Protein AF-A0A2G2FTY5-F1 (afdb_monomer)

Sequence (404 aa):
MHTLVYIRRNKVFDKVVLDYAQKNLPTTKLSTISEYFNGDHRIDMNLSKWDYCSETQAFVDENLDLSKIIFRDRVLRNMPFKNCRVLIRRAAGNLLEIFDKNSFDTLVTYPVDNYIMDIMIQLAKKKDIPCYGICSFFMPGYKRLTVYGEHSPHRIPEKSEVDHVLDKLRNNFRSHMAPSRSKALKAAIIRYIRYKARYPIFYLFIAKILGRKEYDFLATPYNTTVRKFMNFFVERYFTPMSKVDFTKKSILIPLHYFPEATIEYWSGCSGQIEFEDMLRCKIDELSARYDQIILKDHPATVFDNSSSFYKELKKNKKVILIDPFVATTTLLEHIDVVGCWTGTVGIEALVNGKSAELFTEEQYYRQAMKLHPEIIQQDGPLISISDPYVFIEEILKGSIKFEG

Nearest PDB structures (foldseek):
  7vz6-assembly1_G  TM=3.005E-01  e=1.563E-05  Streptomyces kasugaensis
  7vza-assembly1_A  TM=2.945E-01  e=2.892E-05  Streptomyces kasugaensis
  3dzc-assembly1_B  TM=3.052E-01  e=7.913E-05  Vibrio cholerae
  7vza-assembly1_D-3  TM=3.106E-01  e=8.369E-05  Streptomyces kasugaensis
  7vza-assembly1_F-4  TM=3.139E-01  e=1.831E-04  Streptomyces kasugaensis

Structure (mmCIF, N/CA/C/O backbone):
data_AF-A0A2G2FTY5-F1
#
_entry.id   AF-A0A2G2FTY5-F1
#
loop_
_atom_site.group_PDB
_atom_site.id
_atom_site.type_symbol
_atom_site.label_atom_id
_atom_site.label_alt_id
_atom_site.label_comp_id
_atom_site.label_asym_id
_atom_site.label_entity_id
_atom_site.label_seq_id
_atom_site.pdbx_PDB_ins_code
_atom_site.Cartn_x
_atom_site.Cartn_y
_atom_site.Cartn_z
_atom_site.occupancy
_atom_site.B_iso_or_equiv
_atom_site.auth_seq_id
_atom_site.auth_comp_id
_atom_site.auth_asym_id
_atom_site.auth_atom_id
_atom_site.pdbx_PDB_model_num
ATOM 1 N N . MET A 1 1 ? 23.558 -17.595 -8.823 1.00 94.88 1 MET A N 1
ATOM 2 C CA . MET A 1 1 ? 22.247 -17.002 -9.130 1.00 94.88 1 MET A CA 1
ATOM 3 C C . MET A 1 1 ? 22.434 -15.563 -9.603 1.00 94.88 1 MET A C 1
ATOM 5 O O . MET A 1 1 ? 23.077 -14.779 -8.903 1.00 94.88 1 MET A O 1
ATOM 9 N N . HIS A 1 2 ? 21.944 -15.225 -10.794 1.00 98.12 2 HIS A N 1
ATOM 10 C CA . HIS A 1 2 ? 21.880 -13.866 -11.325 1.00 98.12 2 HIS A CA 1
ATOM 11 C C . HIS A 1 2 ? 20.567 -13.208 -10.887 1.00 98.12 2 HIS A C 1
ATOM 13 O O . HIS A 1 2 ? 19.493 -13.541 -11.382 1.00 98.12 2 HIS A O 1
ATOM 19 N N . THR A 1 3 ? 20.667 -12.271 -9.948 1.00 98.62 3 THR A N 1
ATOM 20 C CA . THR A 1 3 ? 19.531 -11.561 -9.349 1.00 98.62 3 THR A CA 1
ATOM 21 C C . THR A 1 3 ? 19.346 -10.200 -9.999 1.00 98.62 3 THR A C 1
ATOM 23 O O . THR A 1 3 ? 20.277 -9.388 -10.020 1.00 98.62 3 THR A O 1
ATOM 26 N N . LEU A 1 4 ? 18.136 -9.933 -10.488 1.00 98.75 4 LEU A N 1
ATOM 27 C CA . LEU A 1 4 ? 17.713 -8.612 -10.941 1.00 98.75 4 LEU A CA 1
ATOM 28 C C . LEU A 1 4 ? 17.035 -7.861 -9.791 1.00 98.75 4 LEU A C 1
ATOM 30 O O . LEU A 1 4 ? 16.118 -8.387 -9.167 1.00 98.75 4 LEU A O 1
ATOM 34 N N . VAL A 1 5 ? 17.451 -6.624 -9.517 1.00 98.44 5 VAL A N 1
ATOM 35 C CA . VAL A 1 5 ? 16.883 -5.790 -8.447 1.00 98.44 5 VAL A CA 1
ATOM 36 C C . VAL A 1 5 ? 16.278 -4.515 -9.022 1.00 98.44 5 VAL A C 1
ATOM 38 O O . VAL A 1 5 ? 16.974 -3.720 -9.656 1.00 98.44 5 VAL A O 1
ATOM 41 N N . TYR A 1 6 ? 14.990 -4.282 -8.777 1.00 98.06 6 TYR A N 1
ATOM 42 C CA . TYR A 1 6 ? 14.335 -3.031 -9.156 1.00 98.06 6 TYR A CA 1
ATOM 43 C C . TYR A 1 6 ? 14.659 -1.913 -8.165 1.00 98.06 6 TYR A C 1
ATOM 45 O O . TYR A 1 6 ? 14.368 -2.028 -6.975 1.00 98.06 6 TYR A O 1
ATOM 53 N N . ILE A 1 7 ? 15.218 -0.811 -8.666 1.00 96.81 7 ILE A N 1
ATOM 54 C CA . ILE A 1 7 ? 15.620 0.352 -7.864 1.00 96.81 7 ILE A CA 1
ATOM 55 C C . ILE A 1 7 ? 14.947 1.637 -8.359 1.00 96.81 7 ILE A C 1
ATOM 57 O O . ILE A 1 7 ? 14.638 1.806 -9.542 1.00 96.81 7 ILE A O 1
ATOM 61 N N . ARG A 1 8 ? 14.724 2.579 -7.442 1.00 92.44 8 ARG A N 1
ATOM 62 C CA . ARG A 1 8 ? 14.123 3.898 -7.697 1.00 92.44 8 ARG A CA 1
ATOM 63 C C . ARG A 1 8 ? 15.196 4.983 -7.581 1.00 92.44 8 ARG A C 1
ATOM 65 O O . ARG A 1 8 ? 16.385 4.712 -7.611 1.00 92.44 8 ARG A O 1
ATOM 72 N N . ARG A 1 9 ? 14.799 6.254 -7.450 1.00 89.56 9 ARG A N 1
ATOM 73 C CA . ARG A 1 9 ? 15.727 7.385 -7.219 1.00 89.56 9 ARG A CA 1
ATOM 74 C C . ARG A 1 9 ? 16.085 7.599 -5.746 1.00 89.56 9 ARG A C 1
ATOM 76 O O . ARG A 1 9 ? 16.636 8.647 -5.401 1.00 89.56 9 ARG A O 1
ATOM 83 N N . ASN A 1 10 ? 15.694 6.689 -4.858 1.00 89.94 10 ASN A N 1
ATOM 84 C CA . ASN A 1 10 ? 15.788 6.895 -3.420 1.00 89.94 10 ASN A CA 1
ATOM 85 C C . ASN A 1 10 ? 16.666 5.824 -2.785 1.00 89.94 10 ASN A C 1
ATOM 87 O O . ASN A 1 10 ? 16.181 4.762 -2.405 1.00 89.94 10 ASN A O 1
ATOM 91 N N . LYS A 1 11 ? 17.927 6.195 -2.549 1.00 90.50 11 LYS A N 1
ATOM 92 C CA . LYS A 1 11 ? 18.959 5.323 -1.979 1.00 90.50 11 LYS A CA 1
ATOM 93 C C . LYS A 1 11 ? 18.538 4.611 -0.691 1.00 90.50 11 LYS A C 1
ATOM 95 O O . LYS A 1 11 ? 18.976 3.493 -0.455 1.00 90.50 11 LYS A O 1
ATOM 100 N N . VAL A 1 12 ? 17.705 5.239 0.145 1.00 88.38 12 VAL A N 1
ATOM 101 C CA . VAL A 1 12 ? 17.235 4.626 1.399 1.00 88.38 12 VAL A CA 1
ATOM 102 C C . VAL A 1 12 ? 16.291 3.463 1.109 1.00 88.38 12 VAL A C 1
ATOM 104 O O . VAL A 1 12 ? 16.412 2.411 1.727 1.00 88.38 12 VAL A O 1
ATOM 107 N N . PHE A 1 13 ? 15.374 3.631 0.154 1.00 87.12 13 PHE A N 1
ATOM 108 C CA . PHE A 1 13 ? 14.508 2.538 -0.280 1.00 87.12 13 PHE A CA 1
ATOM 109 C C . PHE A 1 13 ? 15.286 1.503 -1.093 1.00 87.12 13 PHE A C 1
ATOM 111 O O . PHE A 1 13 ? 15.039 0.311 -0.933 1.00 87.12 13 PHE A O 1
ATOM 118 N N . ASP A 1 14 ? 16.221 1.925 -1.945 1.00 94.31 14 ASP A N 1
ATOM 119 C CA . ASP A 1 14 ? 17.022 1.019 -2.782 1.00 94.31 14 ASP A CA 1
ATOM 120 C C . ASP A 1 14 ? 17.871 0.084 -1.914 1.00 94.31 14 ASP A C 1
ATOM 122 O O . ASP A 1 14 ? 17.948 -1.112 -2.180 1.00 94.31 14 ASP A O 1
ATOM 126 N N . LYS A 1 15 ? 18.425 0.597 -0.805 1.00 93.69 15 LYS A N 1
ATOM 127 C CA . LYS A 1 15 ? 19.187 -0.209 0.154 1.00 93.69 15 LYS A CA 1
ATOM 128 C C . LYS A 1 15 ? 18.393 -1.411 0.671 1.00 93.69 15 LYS A C 1
ATOM 130 O O . LYS A 1 15 ? 18.965 -2.476 0.828 1.00 93.69 15 LYS A O 1
ATOM 135 N N . VAL A 1 16 ? 17.086 -1.278 0.906 1.00 93.06 16 VAL A N 1
ATOM 136 C CA . VAL A 1 16 ? 16.268 -2.377 1.452 1.00 93.06 16 VAL A CA 1
ATOM 137 C C . VAL A 1 16 ? 16.215 -3.572 0.497 1.00 93.06 16 VAL A C 1
ATOM 139 O O . VAL A 1 16 ? 16.403 -4.708 0.927 1.00 93.06 16 VAL A O 1
ATOM 142 N N . VAL A 1 17 ? 15.972 -3.323 -0.791 1.00 95.88 17 VAL A N 1
ATOM 143 C CA . VAL A 1 17 ? 15.871 -4.384 -1.806 1.00 95.88 17 VAL A CA 1
ATOM 144 C C . VAL A 1 17 ? 17.245 -4.939 -2.187 1.00 95.88 17 VAL A C 1
ATOM 146 O O . VAL A 1 17 ? 17.384 -6.143 -2.386 1.00 95.88 17 VAL A O 1
ATOM 149 N N . LEU A 1 18 ? 18.277 -4.089 -2.211 1.00 96.69 18 LEU A N 1
ATOM 150 C CA . LEU A 1 18 ? 19.660 -4.502 -2.463 1.00 96.69 18 LEU A CA 1
ATOM 151 C C . LEU A 1 18 ? 20.211 -5.372 -1.326 1.00 96.69 18 LEU A C 1
ATOM 153 O O . LEU A 1 18 ? 20.744 -6.447 -1.592 1.00 96.69 18 LEU A O 1
ATOM 157 N N . ASP A 1 19 ? 20.036 -4.953 -0.068 1.00 94.81 19 ASP A N 1
ATOM 158 C CA . ASP A 1 19 ? 20.474 -5.720 1.101 1.00 94.81 19 ASP A CA 1
ATOM 159 C C . ASP A 1 19 ? 19.771 -7.080 1.151 1.00 94.81 19 ASP A C 1
ATOM 161 O O . ASP A 1 19 ? 20.418 -8.088 1.426 1.00 94.81 19 ASP A O 1
ATOM 165 N N . TYR A 1 20 ? 18.467 -7.131 0.846 1.00 95.06 20 TYR A N 1
ATOM 166 C CA . TYR A 1 20 ? 17.738 -8.397 0.763 1.00 95.06 20 TYR A CA 1
ATOM 167 C C . TYR A 1 20 ? 18.334 -9.320 -0.305 1.00 95.06 20 TYR A C 1
ATOM 169 O O . TYR A 1 20 ? 18.644 -10.475 -0.016 1.00 95.06 20 TYR A O 1
ATOM 177 N N . ALA A 1 21 ? 18.545 -8.806 -1.521 1.00 96.94 21 ALA A N 1
ATOM 178 C CA . ALA A 1 21 ? 19.110 -9.582 -2.619 1.00 96.94 21 ALA A CA 1
ATOM 179 C C . ALA A 1 21 ? 20.498 -10.152 -2.284 1.00 96.94 21 ALA A C 1
ATOM 181 O O . ALA A 1 21 ? 20.811 -11.273 -2.675 1.00 96.94 21 ALA A O 1
ATOM 182 N N . GLN A 1 22 ? 21.328 -9.394 -1.564 1.00 95.69 22 GLN A N 1
ATOM 183 C CA . GLN A 1 22 ? 22.693 -9.798 -1.221 1.00 95.69 22 GLN A CA 1
ATOM 184 C C . GLN A 1 22 ? 22.769 -10.742 -0.019 1.00 95.69 22 GLN A C 1
ATOM 186 O O . GLN A 1 22 ? 23.597 -11.648 -0.017 1.00 95.69 22 GLN A O 1
ATOM 191 N N . LYS A 1 23 ? 21.952 -10.515 1.016 1.00 94.06 23 LYS A N 1
ATOM 192 C CA . LYS A 1 23 ? 22.066 -11.225 2.300 1.00 94.06 23 LYS A CA 1
ATOM 193 C C . LYS A 1 23 ? 21.163 -12.452 2.392 1.00 94.06 23 LYS A C 1
ATOM 195 O O . LYS A 1 23 ? 21.510 -13.397 3.090 1.00 94.06 23 LYS A O 1
ATOM 200 N N . ASN A 1 24 ? 20.020 -12.437 1.703 1.00 94.00 24 ASN A N 1
ATOM 201 C CA . ASN A 1 24 ? 18.962 -13.432 1.905 1.00 94.00 24 ASN A CA 1
ATOM 202 C C . ASN A 1 24 ? 18.759 -14.366 0.710 1.00 94.00 24 ASN A C 1
ATOM 204 O O . ASN A 1 24 ? 17.956 -15.292 0.799 1.00 94.00 24 ASN A O 1
ATOM 208 N N . LEU A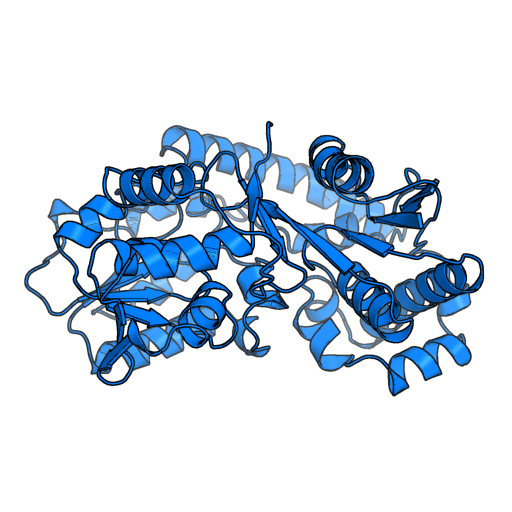 1 25 ? 19.469 -14.142 -0.396 1.00 95.12 25 LEU A N 1
ATOM 209 C CA . LEU A 1 25 ? 19.425 -14.993 -1.579 1.00 95.12 25 LEU A CA 1
ATOM 210 C C . LEU A 1 25 ? 20.853 -15.424 -1.967 1.00 95.12 25 LEU A C 1
ATOM 212 O O . LEU A 1 25 ? 21.791 -14.662 -1.724 1.00 95.12 25 LEU A O 1
ATOM 216 N N . PRO A 1 26 ? 21.054 -16.593 -2.611 1.00 96.00 26 PRO A N 1
ATOM 217 C CA . PRO A 1 26 ? 22.367 -17.078 -3.064 1.00 96.00 26 PRO A CA 1
ATOM 218 C C . PRO A 1 26 ? 22.867 -16.334 -4.323 1.00 96.00 26 PRO A C 1
ATOM 220 O O . PRO A 1 26 ? 23.251 -16.928 -5.338 1.00 96.00 26 PRO A O 1
ATOM 223 N N . THR A 1 27 ? 22.814 -15.004 -4.279 1.00 97.12 27 THR A N 1
ATOM 224 C CA . THR A 1 27 ? 23.159 -14.098 -5.373 1.00 97.12 27 THR A CA 1
ATOM 225 C C . THR A 1 27 ? 24.662 -14.134 -5.636 1.00 97.12 27 THR A C 1
ATOM 227 O O . THR A 1 27 ? 25.461 -13.747 -4.790 1.00 97.12 27 THR A O 1
ATOM 230 N N . THR A 1 28 ? 25.052 -14.555 -6.840 1.00 97.12 28 THR A N 1
ATOM 231 C CA . THR A 1 28 ? 26.453 -14.540 -7.308 1.00 97.12 28 THR A CA 1
ATOM 232 C C . THR A 1 28 ? 26.719 -13.422 -8.309 1.00 97.12 28 THR A C 1
ATOM 234 O O . THR A 1 28 ? 27.856 -12.990 -8.470 1.00 97.12 28 THR A O 1
ATOM 237 N N . LYS A 1 29 ? 25.671 -12.945 -8.987 1.00 97.94 29 LYS A N 1
ATOM 238 C CA . LYS A 1 29 ? 25.706 -11.789 -9.881 1.00 97.94 29 LYS A CA 1
ATOM 239 C C . LYS A 1 29 ? 24.480 -10.937 -9.598 1.00 97.94 29 LYS A C 1
ATOM 241 O O . LYS A 1 29 ? 23.367 -11.452 -9.600 1.00 97.94 29 LYS A O 1
ATOM 246 N N . LEU A 1 30 ? 24.683 -9.648 -9.362 1.00 98.19 30 LEU A N 1
ATOM 247 C CA . LEU A 1 30 ? 23.608 -8.699 -9.102 1.00 98.19 30 LEU A CA 1
ATOM 248 C C . LEU A 1 30 ? 23.553 -7.687 -10.244 1.00 98.19 30 LEU A C 1
ATOM 250 O O . LEU A 1 30 ? 24.578 -7.116 -10.609 1.00 98.19 30 LEU A O 1
ATOM 254 N N . SER A 1 31 ? 22.364 -7.488 -10.801 1.00 98.44 31 SER A N 1
ATOM 255 C CA . SER A 1 31 ? 22.080 -6.421 -11.759 1.00 98.44 31 SER A CA 1
ATOM 256 C C . SER A 1 31 ? 20.882 -5.621 -11.285 1.00 98.44 31 SER A C 1
ATOM 258 O O . SER A 1 31 ? 19.996 -6.134 -10.605 1.00 98.44 31 SER A O 1
ATOM 260 N N . THR A 1 32 ? 20.847 -4.353 -11.649 1.00 98.50 32 THR A N 1
ATOM 261 C CA . THR A 1 32 ? 19.811 -3.411 -11.249 1.00 98.50 32 THR A CA 1
ATOM 262 C C . THR A 1 32 ? 19.006 -2.945 -12.452 1.00 98.50 32 THR A C 1
ATOM 264 O O . THR A 1 32 ? 19.530 -2.807 -13.556 1.00 98.50 32 THR A O 1
ATOM 267 N N . ILE A 1 33 ? 17.717 -2.696 -12.247 1.00 98.31 33 ILE A N 1
ATOM 268 C CA . ILE A 1 33 ? 16.814 -2.159 -13.265 1.00 98.31 33 ILE A CA 1
ATOM 269 C C . ILE A 1 33 ? 16.059 -0.952 -12.718 1.00 98.31 33 ILE A C 1
ATOM 271 O O . ILE A 1 33 ? 15.609 -0.952 -11.572 1.00 98.31 33 ILE A O 1
ATOM 275 N N . SER A 1 34 ? 15.925 0.094 -13.534 1.00 97.00 34 SER A N 1
ATOM 276 C CA . SER A 1 34 ? 15.189 1.303 -13.164 1.00 97.00 34 SER A CA 1
ATOM 277 C C . SER A 1 34 ? 14.567 1.998 -14.372 1.00 97.00 34 SER A C 1
ATOM 279 O O . SER A 1 34 ? 15.046 1.873 -15.494 1.00 97.00 34 SER A O 1
ATOM 281 N N . GLU A 1 35 ? 13.537 2.812 -14.150 1.00 94.81 35 GLU A N 1
ATOM 282 C CA . GLU A 1 35 ? 13.076 3.800 -15.140 1.00 94.81 35 GLU A CA 1
ATOM 283 C C . GLU A 1 35 ? 14.088 4.949 -15.338 1.00 94.81 35 GLU A C 1
ATOM 285 O O . GLU A 1 35 ? 14.027 5.711 -16.309 1.00 94.81 35 GLU A O 1
ATOM 290 N N . TYR A 1 36 ? 15.033 5.095 -14.406 1.00 92.56 36 TYR A N 1
ATOM 291 C CA . TYR A 1 36 ? 16.004 6.183 -14.368 1.00 92.56 36 TYR A CA 1
ATOM 292 C C . TYR A 1 36 ? 17.419 5.709 -14.724 1.00 92.56 36 TYR A C 1
ATOM 294 O O . TYR A 1 36 ? 17.706 4.524 -14.842 1.00 92.56 36 TYR A O 1
ATOM 302 N N . PHE A 1 37 ? 18.335 6.664 -14.889 1.00 91.94 37 PHE A N 1
ATOM 303 C CA . PHE A 1 37 ? 19.728 6.430 -15.300 1.00 91.94 37 PHE A CA 1
ATOM 304 C C . PHE A 1 37 ? 20.638 5.876 -14.187 1.00 91.94 37 PHE A C 1
ATOM 306 O O . PHE A 1 37 ? 21.842 6.105 -14.211 1.00 91.94 37 PHE A O 1
ATOM 313 N N . ASN A 1 38 ? 20.079 5.224 -13.170 1.00 94.31 38 ASN A N 1
ATOM 314 C CA . ASN A 1 38 ? 20.830 4.741 -12.011 1.00 94.31 38 ASN A CA 1
ATOM 315 C C . ASN A 1 38 ? 20.882 3.214 -11.887 1.00 94.31 38 ASN A C 1
ATOM 317 O O . ASN A 1 38 ? 21.437 2.746 -10.899 1.00 94.31 38 ASN A O 1
ATOM 321 N N . GLY A 1 39 ? 20.305 2.472 -12.837 1.00 94.69 39 GLY A N 1
ATOM 322 C CA . GLY A 1 39 ? 20.405 1.013 -12.908 1.00 94.69 39 GLY A CA 1
ATOM 323 C C . GLY A 1 39 ? 21.260 0.535 -14.082 1.00 94.69 39 GLY A C 1
ATOM 324 O O . GLY A 1 39 ? 21.464 1.276 -15.043 1.00 94.69 39 GLY A O 1
ATOM 325 N N . ASP A 1 40 ? 21.715 -0.716 -14.010 1.00 97.75 40 ASP A N 1
ATOM 326 C CA . ASP A 1 40 ? 22.449 -1.401 -15.088 1.00 97.75 40 ASP A CA 1
ATOM 327 C C . ASP A 1 40 ? 21.577 -1.572 -16.341 1.00 97.75 40 ASP A C 1
ATOM 329 O O . ASP A 1 40 ? 22.050 -1.483 -17.475 1.00 97.75 40 ASP A O 1
ATOM 333 N N . HIS A 1 41 ? 20.277 -1.776 -16.127 1.00 98.12 41 HIS A N 1
ATOM 334 C CA . HIS A 1 41 ? 19.249 -1.820 -17.155 1.00 98.12 41 HIS A CA 1
ATOM 335 C C . HIS A 1 41 ? 18.262 -0.664 -16.976 1.00 98.12 41 HIS A C 1
ATOM 337 O O . HIS A 1 41 ? 17.882 -0.308 -15.856 1.00 98.12 41 HIS A O 1
ATOM 343 N N . ARG A 1 42 ? 17.802 -0.096 -18.095 1.00 97.06 42 ARG A N 1
ATOM 344 C CA . ARG A 1 42 ? 16.884 1.046 -18.095 1.00 97.06 42 ARG A CA 1
ATOM 345 C C . ARG A 1 42 ? 15.573 0.719 -18.797 1.00 97.06 42 ARG A C 1
ATOM 347 O O . ARG A 1 42 ? 15.576 0.316 -19.954 1.00 97.06 42 ARG A O 1
ATOM 354 N N . ILE A 1 43 ? 14.461 0.983 -18.117 1.00 97.56 43 ILE A N 1
ATOM 355 C CA . ILE A 1 43 ? 13.114 0.985 -18.693 1.00 97.56 43 ILE A CA 1
ATOM 356 C C . ILE A 1 43 ? 12.877 2.381 -19.281 1.00 97.56 43 ILE A C 1
ATOM 358 O O . ILE A 1 43 ? 12.425 3.294 -18.588 1.00 97.56 43 ILE A O 1
ATOM 362 N N . ASP A 1 44 ? 13.246 2.596 -20.547 1.00 96.88 44 ASP A N 1
ATOM 363 C CA . ASP A 1 44 ? 13.121 3.921 -21.159 1.00 96.88 44 ASP A CA 1
ATOM 364 C C . ASP A 1 44 ? 11.690 4.192 -21.640 1.00 96.88 44 ASP A C 1
ATOM 366 O O . ASP A 1 44 ? 11.288 3.837 -22.753 1.00 96.88 44 ASP A O 1
ATOM 370 N N . MET A 1 45 ? 10.930 4.892 -20.799 1.00 96.50 45 MET A N 1
ATOM 371 C CA . MET A 1 45 ? 9.549 5.294 -21.075 1.00 96.50 45 MET A CA 1
ATOM 372 C C . MET A 1 45 ? 9.406 6.335 -22.198 1.00 96.50 45 MET A C 1
ATOM 374 O O . MET A 1 45 ? 8.286 6.636 -22.623 1.00 96.50 45 MET A O 1
ATOM 378 N N . ASN A 1 46 ? 10.508 6.898 -22.702 1.00 95.38 46 ASN A N 1
ATOM 379 C CA . ASN A 1 46 ? 10.504 7.857 -23.808 1.00 95.38 46 ASN A CA 1
ATOM 380 C C . ASN A 1 46 ? 10.849 7.212 -25.158 1.00 95.38 46 ASN A C 1
ATOM 382 O O . ASN A 1 46 ? 10.692 7.860 -26.192 1.00 95.38 46 ASN A O 1
ATOM 386 N N . LEU A 1 47 ? 11.270 5.943 -25.165 1.00 94.94 47 LEU A N 1
ATOM 387 C CA . LEU A 1 47 ? 11.664 5.235 -26.375 1.00 94.94 47 LEU A CA 1
ATOM 388 C C . LEU A 1 47 ? 10.436 4.850 -27.214 1.00 94.94 47 LEU A C 1
ATOM 390 O O . LEU A 1 47 ? 9.658 3.974 -26.842 1.00 94.94 47 LEU A O 1
ATOM 394 N N . SER A 1 48 ? 10.272 5.500 -28.368 1.00 95.38 48 SER A N 1
ATOM 395 C CA . SER A 1 48 ? 9.092 5.355 -29.234 1.00 95.38 48 SER A CA 1
ATOM 396 C C . SER A 1 48 ? 9.096 4.105 -30.114 1.00 95.38 48 SER A C 1
ATOM 398 O O . SER A 1 48 ? 8.079 3.812 -30.739 1.00 95.38 48 SER A O 1
ATOM 400 N N . LYS A 1 49 ? 10.194 3.334 -30.157 1.00 96.69 49 LYS A N 1
ATOM 401 C CA . LYS A 1 49 ? 10.284 2.117 -30.990 1.00 96.69 49 LYS A CA 1
ATOM 402 C C . LYS A 1 49 ? 9.192 1.086 -30.658 1.00 96.69 49 LYS A C 1
ATOM 404 O O . LYS A 1 49 ? 8.807 0.295 -31.508 1.00 96.69 49 LYS A O 1
ATOM 409 N N . TRP A 1 50 ? 8.655 1.138 -29.439 1.00 96.62 50 TRP A N 1
ATOM 410 C CA . TRP A 1 50 ? 7.597 0.254 -28.952 1.00 96.62 50 TRP A CA 1
ATOM 411 C C . TRP A 1 50 ? 6.174 0.752 -29.250 1.00 96.62 50 TRP A C 1
ATOM 413 O O . TRP A 1 50 ? 5.212 0.011 -29.059 1.00 96.62 50 TRP A O 1
ATOM 423 N N . ASP A 1 51 ? 6.011 1.988 -29.736 1.00 95.31 51 ASP A N 1
ATOM 424 C CA . ASP A 1 51 ? 4.697 2.627 -29.907 1.00 95.31 51 ASP A CA 1
ATOM 425 C C . ASP A 1 51 ? 3.828 1.948 -30.968 1.00 95.31 51 ASP A C 1
ATOM 427 O O . ASP A 1 51 ? 2.611 2.126 -30.958 1.00 95.31 51 ASP A O 1
ATOM 431 N N . TYR A 1 52 ? 4.432 1.188 -31.881 1.00 93.62 52 TYR A N 1
ATOM 432 C CA . TYR A 1 52 ? 3.748 0.470 -32.960 1.00 93.62 52 TYR A CA 1
ATOM 433 C C . TYR A 1 52 ? 4.378 -0.906 -33.238 1.00 93.62 52 TYR A C 1
ATOM 435 O O . TYR A 1 52 ? 4.171 -1.468 -34.306 1.00 93.62 52 TYR A O 1
ATOM 443 N N . CYS A 1 53 ? 5.145 -1.450 -32.287 1.00 95.81 53 CYS A N 1
ATOM 444 C CA . CYS A 1 53 ? 5.758 -2.775 -32.408 1.00 95.81 53 CYS A CA 1
ATOM 445 C C . CYS A 1 53 ? 4.681 -3.866 -32.298 1.00 95.81 53 CYS A C 1
ATOM 447 O O . CYS A 1 53 ? 4.003 -3.966 -31.270 1.00 95.81 53 CYS A O 1
ATOM 449 N N . SER A 1 54 ? 4.523 -4.661 -33.360 1.00 95.06 54 SER A N 1
ATOM 450 C CA . SER A 1 54 ? 3.549 -5.754 -33.466 1.00 95.06 54 SER A CA 1
ATOM 451 C C . SER A 1 54 ? 3.774 -6.824 -32.410 1.00 95.06 54 SER A C 1
ATOM 453 O O . SER A 1 54 ? 2.821 -7.270 -31.782 1.00 95.06 54 SER A O 1
ATOM 455 N N . GLU A 1 55 ? 5.030 -7.179 -32.159 1.00 95.12 55 GLU A N 1
ATOM 456 C CA . GLU A 1 55 ? 5.420 -8.243 -31.232 1.00 95.12 55 GLU A CA 1
ATOM 457 C C . GLU A 1 55 ? 5.089 -7.838 -29.794 1.00 95.12 55 GLU A C 1
ATOM 459 O O . GLU A 1 55 ? 4.495 -8.600 -29.034 1.00 95.12 55 GLU A O 1
ATOM 464 N N . THR A 1 56 ? 5.397 -6.588 -29.434 1.00 96.06 56 THR A N 1
ATOM 465 C CA . THR A 1 56 ? 5.043 -6.040 -28.119 1.00 96.06 56 THR A CA 1
ATOM 466 C C . THR A 1 56 ? 3.528 -5.920 -27.966 1.00 96.06 56 THR A C 1
ATOM 468 O O . THR A 1 56 ? 2.999 -6.185 -26.890 1.00 96.06 56 THR A O 1
ATOM 471 N N . GLN A 1 57 ? 2.811 -5.516 -29.021 1.00 95.81 57 GLN A N 1
ATOM 472 C CA . GLN A 1 57 ? 1.351 -5.429 -28.992 1.00 95.81 57 GLN A CA 1
ATOM 473 C C . GLN A 1 57 ? 0.712 -6.809 -28.798 1.00 95.81 57 GLN A C 1
ATOM 475 O O . GLN A 1 57 ? -0.144 -6.937 -27.928 1.00 95.81 57 GLN A O 1
ATOM 480 N N . ALA A 1 58 ? 1.162 -7.822 -29.544 1.00 95.94 58 ALA A N 1
ATOM 481 C CA . ALA A 1 58 ? 0.703 -9.200 -29.405 1.00 95.94 58 ALA A CA 1
ATOM 482 C C . ALA A 1 58 ? 0.955 -9.718 -27.986 1.00 95.94 58 ALA A C 1
ATOM 484 O O . ALA A 1 58 ? 0.032 -10.205 -27.340 1.00 95.94 58 ALA A O 1
ATOM 485 N N . PHE A 1 59 ? 2.160 -9.488 -27.445 1.00 95.12 59 PHE A N 1
ATOM 486 C CA . PHE A 1 59 ? 2.446 -9.834 -26.057 1.00 95.12 59 PHE A CA 1
ATOM 487 C C . PHE A 1 59 ? 1.447 -9.172 -25.104 1.00 95.12 59 PHE A C 1
ATOM 489 O O . PHE A 1 59 ? 0.833 -9.857 -24.295 1.00 95.12 59 PHE A O 1
ATOM 496 N N . VAL A 1 60 ? 1.256 -7.856 -25.202 1.00 95.88 60 VAL A N 1
ATOM 497 C CA . VAL A 1 60 ? 0.340 -7.119 -24.323 1.00 95.88 60 VAL A CA 1
ATOM 498 C C . VAL A 1 60 ? -1.086 -7.677 -24.394 1.00 95.88 60 VAL A C 1
ATOM 500 O O . VAL A 1 60 ? -1.688 -7.878 -23.344 1.00 95.88 60 VAL A O 1
ATOM 503 N N . ASP A 1 61 ? -1.608 -7.948 -25.590 1.00 94.81 61 ASP A N 1
ATOM 504 C CA . ASP A 1 61 ? -2.991 -8.405 -25.776 1.00 94.81 61 ASP A CA 1
ATOM 505 C C . ASP A 1 61 ? -3.207 -9.854 -25.312 1.00 94.81 61 ASP A C 1
ATOM 507 O O . ASP A 1 61 ? -4.248 -10.173 -24.744 1.00 94.81 61 ASP A O 1
ATOM 511 N N . GLU A 1 62 ? -2.222 -10.729 -25.518 1.00 94.94 62 GLU A N 1
ATOM 512 C CA . GLU A 1 62 ? -2.306 -12.146 -25.145 1.00 94.94 62 GLU A CA 1
ATOM 513 C C . GLU A 1 62 ? -1.990 -12.395 -23.664 1.00 94.94 62 GLU A C 1
ATOM 515 O O . GLU A 1 62 ? -2.451 -13.374 -23.074 1.00 94.94 62 GLU A O 1
ATOM 520 N N . ASN A 1 63 ? -1.149 -11.551 -23.058 1.00 93.38 63 ASN A N 1
ATOM 521 C CA . ASN A 1 63 ? -0.485 -11.878 -21.797 1.00 93.38 63 ASN A CA 1
ATOM 522 C C . ASN A 1 63 ? -0.877 -10.973 -20.629 1.00 93.38 63 ASN A C 1
ATOM 524 O O . ASN A 1 63 ? -0.637 -11.375 -19.489 1.00 93.38 63 ASN A O 1
ATOM 528 N N . LEU A 1 64 ? -1.440 -9.786 -20.879 1.00 93.94 64 LEU A N 1
ATOM 529 C CA . LEU A 1 64 ? -1.738 -8.801 -19.840 1.00 93.94 64 LEU A CA 1
ATOM 530 C C . LEU A 1 64 ? -3.232 -8.471 -19.783 1.00 93.94 64 LEU A C 1
ATOM 532 O O . LEU A 1 64 ? -3.873 -8.194 -20.793 1.00 93.94 64 LEU A O 1
ATOM 536 N N . ASP A 1 65 ? -3.776 -8.381 -18.570 1.00 91.94 65 ASP A N 1
ATOM 537 C CA . ASP A 1 65 ? -5.111 -7.819 -18.350 1.00 91.94 65 ASP A CA 1
ATOM 538 C C . ASP A 1 65 ? -5.025 -6.285 -18.339 1.00 91.94 65 ASP A C 1
ATOM 540 O O . ASP A 1 65 ? -4.820 -5.645 -17.301 1.00 91.94 65 ASP A O 1
ATOM 544 N N . LEU A 1 66 ? -5.146 -5.691 -19.530 1.00 92.06 66 LEU A N 1
ATOM 545 C CA . LEU A 1 66 ? -5.069 -4.242 -19.729 1.00 92.06 66 LEU A CA 1
ATOM 546 C C . LEU A 1 66 ? -6.058 -3.473 -18.859 1.00 92.06 66 LEU A C 1
ATOM 548 O O . LEU A 1 66 ? -5.697 -2.441 -18.293 1.00 92.06 66 LEU A O 1
ATOM 552 N N . SER A 1 67 ? -7.293 -3.961 -18.750 1.00 90.88 67 SER A N 1
ATOM 553 C CA . SER A 1 67 ? -8.329 -3.311 -17.953 1.00 90.88 67 SER A CA 1
ATOM 554 C C . SER A 1 67 ? -7.883 -3.237 -16.499 1.00 90.88 67 SER A C 1
ATOM 556 O O . SER A 1 67 ? -7.842 -2.156 -15.915 1.00 90.88 67 SER A O 1
ATOM 558 N N . LYS A 1 68 ? -7.456 -4.366 -15.931 1.00 90.50 68 LYS A N 1
ATOM 559 C CA . LYS A 1 68 ? -6.993 -4.442 -14.545 1.00 90.50 68 LYS A CA 1
ATOM 560 C C . LYS A 1 68 ? -5.767 -3.568 -14.289 1.00 90.50 68 LYS A C 1
ATOM 562 O O . LYS A 1 68 ? -5.757 -2.844 -13.296 1.00 90.50 68 LYS A O 1
ATOM 567 N N . ILE A 1 69 ? -4.778 -3.579 -15.183 1.00 93.19 69 ILE A N 1
ATOM 568 C CA . ILE A 1 69 ? -3.578 -2.734 -15.066 1.00 93.19 69 ILE A CA 1
ATOM 569 C C . ILE A 1 69 ? -3.956 -1.248 -15.084 1.00 93.19 69 ILE A C 1
ATOM 571 O O . ILE A 1 69 ? -3.525 -0.484 -14.219 1.00 93.19 69 ILE A O 1
ATOM 575 N N . ILE A 1 70 ? -4.783 -0.833 -16.051 1.00 94.00 70 ILE A N 1
ATOM 576 C CA . ILE A 1 70 ? -5.182 0.570 -16.210 1.00 94.00 70 ILE A CA 1
ATOM 577 C C . ILE A 1 70 ? -5.978 1.045 -15.004 1.00 94.00 70 ILE A C 1
ATOM 579 O O . ILE A 1 70 ? -5.696 2.124 -14.494 1.00 94.00 70 ILE A O 1
ATOM 583 N N . PHE A 1 71 ? -6.949 0.255 -14.542 1.00 90.44 71 PHE A N 1
ATOM 584 C CA . PHE A 1 71 ? -7.781 0.633 -13.406 1.00 90.44 71 PHE A CA 1
ATOM 585 C C . PHE A 1 71 ? -6.937 0.790 -12.133 1.00 90.44 71 PHE A C 1
ATOM 587 O O . PHE A 1 71 ? -7.053 1.803 -11.442 1.00 90.44 71 PHE A O 1
ATOM 594 N N . ARG A 1 72 ? -6.054 -0.167 -11.824 1.00 90.75 72 ARG A N 1
ATOM 595 C CA . ARG A 1 72 ? -5.269 -0.160 -10.575 1.00 90.75 72 ARG A CA 1
ATOM 596 C C . ARG A 1 72 ? -4.262 0.977 -10.502 1.00 90.75 72 ARG A C 1
ATOM 598 O O . ARG A 1 72 ? -4.046 1.543 -9.431 1.00 90.75 72 ARG A O 1
ATOM 605 N N . ASP A 1 73 ? -3.675 1.353 -11.630 1.00 93.56 73 ASP A N 1
ATOM 606 C CA . ASP A 1 73 ? -2.637 2.369 -11.656 1.00 93.56 73 ASP A CA 1
ATOM 607 C C . ASP A 1 73 ? -3.189 3.802 -11.670 1.00 93.56 73 ASP A C 1
ATOM 609 O O . ASP A 1 73 ? -4.004 4.189 -12.507 1.00 93.56 73 ASP A O 1
ATOM 613 N N . ARG A 1 74 ? -2.693 4.635 -10.750 1.00 91.31 74 ARG A N 1
ATOM 614 C CA . ARG A 1 74 ? -3.161 6.020 -10.579 1.00 91.31 74 ARG A CA 1
ATOM 615 C C . ARG A 1 74 ? -2.841 6.941 -11.746 1.00 91.31 74 ARG A C 1
ATOM 617 O O . ARG A 1 74 ? -3.576 7.906 -11.953 1.00 91.31 74 ARG A O 1
ATOM 624 N N . VAL A 1 75 ? -1.769 6.681 -12.490 1.00 95.00 75 VAL A N 1
ATOM 625 C CA . VAL A 1 75 ? -1.444 7.451 -13.692 1.00 95.00 75 VAL A CA 1
ATOM 626 C C . VAL A 1 75 ? -2.347 7.004 -14.829 1.00 95.00 75 VAL A C 1
ATOM 628 O O . VAL A 1 75 ? -2.965 7.848 -15.478 1.00 95.00 75 VAL A O 1
ATOM 631 N N . LEU A 1 76 ? -2.448 5.692 -15.053 1.00 96.00 76 LEU A N 1
ATOM 632 C CA . LEU A 1 76 ? -3.188 5.147 -16.188 1.00 96.00 76 LEU A CA 1
ATOM 633 C C . LEU A 1 76 ? -4.699 5.388 -16.078 1.00 96.00 76 LEU A C 1
ATOM 635 O O . LEU A 1 76 ? -5.301 5.821 -17.058 1.00 96.00 76 LEU A O 1
ATOM 639 N N . ARG A 1 77 ? -5.318 5.199 -14.905 1.00 93.12 77 ARG A N 1
ATOM 640 C CA . ARG A 1 77 ? -6.773 5.407 -14.746 1.00 93.12 77 ARG A CA 1
ATOM 641 C C . ARG A 1 77 ? -7.220 6.849 -14.981 1.00 93.12 77 ARG A C 1
ATOM 643 O O . ARG A 1 77 ? -8.367 7.096 -15.329 1.00 93.12 77 ARG A O 1
ATOM 650 N N . ASN A 1 78 ? -6.312 7.809 -14.799 1.00 93.25 78 ASN A N 1
ATOM 651 C CA . ASN A 1 78 ? -6.575 9.237 -14.978 1.00 93.25 78 ASN A CA 1
ATOM 652 C C . ASN A 1 78 ? -6.113 9.761 -16.352 1.00 93.25 78 ASN A C 1
ATOM 654 O O . ASN A 1 78 ? -5.942 10.972 -16.535 1.00 93.25 78 ASN A O 1
ATOM 658 N N . MET A 1 79 ? -5.870 8.868 -17.314 1.00 94.69 79 MET A N 1
ATOM 659 C CA . MET A 1 79 ? -5.321 9.190 -18.627 1.00 94.69 79 MET A CA 1
ATOM 660 C C . MET A 1 79 ? -6.186 8.594 -19.754 1.00 94.69 79 MET A C 1
ATOM 662 O O . MET A 1 79 ? -6.778 7.531 -19.581 1.00 94.69 79 MET A O 1
ATOM 666 N N . PRO A 1 80 ? -6.266 9.237 -20.941 1.00 96.38 80 PRO A N 1
ATOM 667 C CA . PRO A 1 80 ? -6.971 8.652 -22.077 1.00 96.38 80 PRO A CA 1
ATOM 668 C C . PRO A 1 80 ? -6.413 7.278 -22.461 1.00 96.38 80 PRO A C 1
ATOM 670 O O . PRO A 1 80 ? -5.199 7.123 -22.610 1.00 96.38 80 PRO A O 1
ATOM 673 N N . PHE A 1 81 ? -7.304 6.322 -22.732 1.00 95.75 81 PHE A N 1
ATOM 674 C CA . PHE A 1 81 ? -6.969 4.921 -23.021 1.00 95.75 81 PHE A CA 1
ATOM 675 C C . PHE A 1 81 ? -5.867 4.743 -24.081 1.00 95.75 81 PHE A C 1
ATOM 677 O O . PHE A 1 81 ? -4.954 3.934 -23.911 1.00 95.75 81 PHE A O 1
ATOM 684 N N . LYS A 1 82 ? -5.891 5.550 -25.154 1.00 95.56 82 LYS A N 1
ATOM 685 C CA . LYS A 1 82 ? -4.850 5.541 -26.199 1.00 95.56 82 LYS A CA 1
ATOM 686 C C . LYS A 1 82 ? -3.449 5.782 -25.626 1.00 95.56 82 LYS A C 1
ATOM 688 O O . LYS A 1 82 ? -2.505 5.094 -26.004 1.00 95.56 82 LYS A O 1
ATOM 693 N N . ASN A 1 83 ? -3.313 6.738 -24.711 1.00 96.12 83 ASN A N 1
ATOM 694 C CA . ASN A 1 83 ? -2.030 7.048 -24.089 1.00 96.12 83 ASN A CA 1
ATOM 695 C C . ASN A 1 83 ? -1.619 5.950 -23.102 1.00 96.12 83 ASN A C 1
ATOM 697 O O . ASN A 1 83 ? -0.439 5.610 -23.046 1.00 96.12 83 ASN A O 1
ATOM 701 N N . CYS A 1 84 ? -2.578 5.342 -22.395 1.00 97.38 84 CYS A N 1
ATOM 702 C CA . CYS A 1 84 ? -2.311 4.196 -21.526 1.00 97.38 84 CYS A CA 1
ATOM 703 C C . CYS A 1 84 ? -1.703 3.031 -22.315 1.00 97.38 84 CYS A C 1
ATOM 705 O O . CYS A 1 84 ? -0.662 2.511 -21.925 1.00 97.38 84 CYS A O 1
ATOM 707 N N . ARG A 1 85 ? -2.273 2.688 -23.481 1.00 96.12 85 ARG A N 1
ATOM 708 C CA . ARG A 1 85 ? -1.723 1.643 -24.368 1.00 96.12 85 ARG A CA 1
ATOM 709 C C . ARG A 1 85 ? -0.302 1.940 -24.835 1.00 96.12 85 ARG A C 1
ATOM 711 O O . ARG A 1 85 ? 0.497 1.021 -24.985 1.00 96.12 85 ARG A O 1
ATOM 718 N N . VAL A 1 86 ? 0.025 3.203 -25.103 1.00 96.81 86 VAL A N 1
ATOM 719 C CA . VAL A 1 86 ? 1.396 3.599 -25.468 1.00 96.81 86 VAL A CA 1
ATOM 720 C C . VAL A 1 86 ? 2.347 3.367 -24.295 1.00 96.81 86 VAL A C 1
ATOM 722 O O . VAL A 1 86 ? 3.368 2.712 -24.469 1.00 96.81 86 VAL A O 1
ATOM 725 N N . LEU A 1 87 ? 2.001 3.838 -23.094 1.00 97.75 87 LEU A N 1
ATOM 726 C CA . LEU A 1 87 ? 2.849 3.667 -21.911 1.00 97.75 87 LEU A CA 1
ATOM 727 C C . LEU A 1 87 ? 3.046 2.192 -21.537 1.00 97.75 87 LEU A C 1
ATOM 729 O O . LEU A 1 87 ? 4.177 1.774 -21.305 1.00 97.75 87 LEU A O 1
ATOM 733 N N . ILE A 1 88 ? 1.976 1.394 -21.559 1.00 98.00 88 ILE A N 1
ATOM 734 C CA . ILE A 1 88 ? 2.039 -0.049 -21.286 1.00 98.00 88 ILE A CA 1
ATOM 735 C C . ILE A 1 88 ? 2.954 -0.752 -22.289 1.00 98.00 88 ILE A C 1
ATOM 737 O O . ILE A 1 88 ? 3.820 -1.517 -21.879 1.00 98.00 88 ILE A O 1
ATOM 741 N N . ARG A 1 89 ? 2.832 -0.456 -23.590 1.00 97.75 89 ARG A N 1
ATOM 742 C CA . ARG A 1 89 ? 3.720 -1.038 -24.608 1.00 97.75 89 ARG A CA 1
ATOM 743 C C . ARG A 1 89 ? 5.169 -0.631 -24.430 1.00 97.75 89 ARG A C 1
ATOM 745 O O . ARG A 1 89 ? 6.045 -1.469 -24.576 1.00 97.75 89 ARG A O 1
ATOM 752 N N . ARG A 1 90 ? 5.446 0.626 -24.085 1.00 97.88 90 ARG A N 1
ATOM 753 C CA . ARG A 1 90 ? 6.823 1.053 -23.808 1.00 97.88 90 ARG A CA 1
ATOM 754 C C . ARG A 1 90 ? 7.410 0.308 -22.618 1.00 97.88 90 ARG A C 1
ATOM 756 O O . ARG A 1 90 ? 8.539 -0.161 -22.720 1.00 97.88 90 ARG A O 1
ATOM 763 N N . ALA A 1 91 ? 6.657 0.164 -21.529 1.00 98.19 91 ALA A N 1
ATOM 764 C CA . ALA A 1 91 ? 7.095 -0.616 -20.376 1.00 98.19 91 ALA A CA 1
ATOM 765 C C . ALA A 1 91 ? 7.326 -2.088 -20.761 1.00 98.19 91 ALA A C 1
ATOM 767 O O . ALA A 1 91 ? 8.426 -2.600 -20.564 1.00 98.19 91 ALA A O 1
ATOM 768 N N . ALA A 1 92 ? 6.336 -2.734 -21.385 1.00 98.12 92 ALA A N 1
ATOM 769 C CA . ALA A 1 92 ? 6.409 -4.132 -21.801 1.00 98.12 92 ALA A CA 1
ATOM 770 C C . ALA A 1 92 ? 7.554 -4.392 -22.790 1.00 98.12 92 ALA A C 1
ATOM 772 O O . ALA A 1 92 ? 8.339 -5.300 -22.565 1.00 98.12 92 ALA A O 1
ATOM 773 N N . GLY A 1 93 ? 7.704 -3.573 -23.832 1.00 98.06 93 GLY A N 1
ATOM 774 C CA . GLY A 1 93 ? 8.751 -3.730 -24.843 1.00 98.06 93 GLY A CA 1
ATOM 775 C C . GLY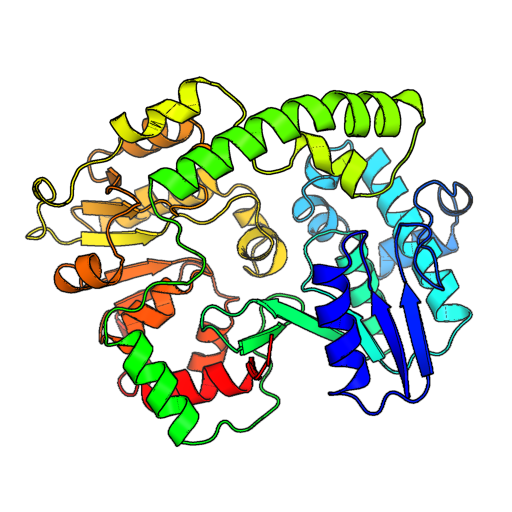 A 1 93 ? 10.160 -3.582 -24.268 1.00 98.06 93 GLY A C 1
ATOM 776 O O . GLY A 1 93 ? 11.021 -4.416 -24.533 1.00 98.06 93 GLY A O 1
ATOM 777 N N . ASN A 1 94 ? 10.393 -2.572 -23.414 1.00 98.12 94 ASN A N 1
ATOM 778 C CA . ASN A 1 94 ? 11.676 -2.439 -22.710 1.00 98.12 94 ASN A CA 1
ATOM 779 C C . ASN A 1 94 ? 11.957 -3.667 -21.830 1.00 98.12 94 ASN A C 1
ATOM 781 O O . ASN A 1 94 ? 13.066 -4.192 -21.844 1.00 98.12 94 ASN A O 1
ATOM 785 N N . LEU A 1 95 ? 10.962 -4.123 -21.065 1.00 98.12 95 LEU A N 1
ATOM 786 C CA . LEU A 1 95 ? 11.111 -5.270 -20.172 1.00 98.12 95 LEU A CA 1
ATOM 787 C C . LEU A 1 95 ? 11.357 -6.567 -20.953 1.00 98.12 95 LEU A C 1
ATOM 789 O O . LEU A 1 95 ? 12.288 -7.287 -20.617 1.00 98.12 95 LEU A O 1
ATOM 793 N N . LEU A 1 96 ? 10.607 -6.833 -22.023 1.00 97.50 96 LEU A N 1
ATOM 794 C CA . LEU A 1 96 ? 10.834 -7.976 -22.913 1.00 97.50 96 LEU A CA 1
ATOM 795 C C . LEU A 1 96 ? 12.270 -7.978 -23.437 1.00 97.50 96 LEU A C 1
ATOM 797 O O . LEU A 1 96 ? 12.993 -8.946 -23.235 1.00 97.50 96 LEU A O 1
ATOM 801 N N . GLU A 1 97 ? 12.732 -6.853 -23.990 1.00 97.69 97 GLU A N 1
ATOM 802 C CA . GLU A 1 97 ? 14.102 -6.737 -24.496 1.00 97.69 97 GLU A CA 1
ATOM 803 C C . GLU A 1 97 ? 15.157 -7.023 -23.414 1.00 97.69 97 GLU A C 1
ATOM 805 O O . GLU A 1 97 ? 16.161 -7.682 -23.688 1.00 97.69 97 GLU A O 1
ATOM 810 N N . ILE A 1 98 ? 14.946 -6.543 -22.186 1.00 98.00 98 ILE A N 1
ATOM 811 C CA . ILE A 1 98 ? 15.867 -6.775 -21.067 1.00 98.00 98 ILE A CA 1
ATOM 812 C C . ILE A 1 98 ? 15.872 -8.253 -20.658 1.00 98.00 98 ILE A C 1
ATOM 814 O O . ILE A 1 98 ? 16.952 -8.826 -20.517 1.00 98.00 98 ILE A O 1
ATOM 818 N N . PHE A 1 99 ? 14.702 -8.872 -20.491 1.00 97.31 99 PHE A N 1
ATOM 819 C CA . PHE A 1 99 ? 14.570 -10.275 -20.082 1.00 97.31 99 PHE A CA 1
ATOM 820 C C . PHE A 1 99 ? 14.925 -11.275 -21.195 1.00 97.31 99 PHE A C 1
ATOM 822 O O . PHE A 1 99 ? 15.203 -12.430 -20.894 1.00 97.31 99 PHE A O 1
ATOM 829 N N . ASP A 1 100 ? 14.910 -10.873 -22.467 1.00 95.75 100 ASP A N 1
ATOM 830 C CA . ASP A 1 100 ? 15.310 -11.737 -23.586 1.00 95.75 100 ASP A CA 1
ATOM 831 C C . ASP A 1 100 ? 16.823 -11.690 -23.832 1.00 95.75 100 ASP A C 1
ATOM 833 O O . ASP A 1 100 ? 17.429 -12.688 -24.214 1.00 95.75 100 ASP A O 1
ATOM 837 N N . LYS A 1 101 ? 17.464 -10.541 -23.578 1.00 97.12 101 LYS A N 1
ATOM 838 C CA . LYS A 1 101 ? 18.924 -10.386 -23.718 1.00 97.12 101 LYS A CA 1
ATOM 839 C C . LYS A 1 101 ? 19.715 -10.875 -22.508 1.00 97.12 101 LYS A C 1
ATOM 841 O O . LYS A 1 101 ? 20.938 -10.971 -22.588 1.00 97.12 101 LYS A O 1
ATOM 846 N N . ASN A 1 102 ? 19.053 -11.126 -21.383 1.00 96.75 102 ASN A N 1
ATOM 847 C CA . ASN A 1 102 ? 19.700 -11.490 -20.129 1.00 96.75 102 ASN A CA 1
ATOM 848 C C . ASN A 1 102 ? 18.942 -12.641 -19.468 1.00 96.75 102 ASN A C 1
ATOM 850 O O . ASN A 1 102 ? 17.721 -12.607 -19.366 1.00 96.75 102 ASN A O 1
ATOM 854 N N . SER A 1 103 ? 19.671 -13.628 -18.957 1.00 95.19 103 SER A N 1
ATOM 855 C CA . SER A 1 103 ? 19.110 -14.689 -18.123 1.00 95.19 103 SER A CA 1
ATOM 856 C C . SER A 1 103 ? 19.126 -14.254 -16.658 1.00 95.19 103 SER A C 1
ATOM 858 O O . SER A 1 103 ? 20.203 -14.121 -16.074 1.00 95.19 103 SER A O 1
ATOM 860 N N . PHE A 1 104 ? 17.955 -14.045 -16.061 1.00 98.19 104 PHE A N 1
ATOM 861 C CA . PHE A 1 104 ? 17.825 -13.775 -14.630 1.00 98.19 104 PHE A CA 1
ATOM 862 C C . PHE A 1 104 ? 17.216 -14.980 -13.931 1.00 98.19 104 PHE A C 1
ATOM 864 O O . PHE A 1 104 ? 16.229 -15.533 -14.404 1.00 98.19 104 PHE A O 1
ATOM 871 N N . ASP A 1 105 ? 17.784 -15.345 -12.788 1.00 98.25 105 ASP A N 1
ATOM 872 C CA . ASP A 1 105 ? 17.293 -16.456 -11.976 1.00 98.25 105 ASP A CA 1
ATOM 873 C C . ASP A 1 105 ? 16.263 -15.985 -10.946 1.00 98.25 105 ASP A C 1
ATOM 875 O O . ASP A 1 105 ? 15.429 -16.769 -10.519 1.00 98.25 105 ASP A O 1
ATOM 879 N N . THR A 1 106 ? 16.327 -14.721 -10.506 1.00 98.31 106 THR A N 1
ATOM 880 C CA . THR A 1 106 ? 15.390 -14.138 -9.527 1.00 98.31 106 THR A CA 1
ATOM 881 C C . THR A 1 106 ? 15.172 -12.645 -9.759 1.00 98.31 106 THR A C 1
ATOM 883 O O . THR A 1 106 ? 16.045 -11.944 -10.280 1.00 98.31 106 THR A O 1
ATOM 886 N N . LEU A 1 107 ? 14.011 -12.149 -9.323 1.00 98.56 107 LEU A N 1
ATOM 887 C CA . LEU A 1 107 ? 13.655 -10.732 -9.307 1.00 98.56 107 LEU A CA 1
ATOM 888 C C . LEU A 1 107 ? 13.366 -10.268 -7.874 1.00 98.56 107 LEU A C 1
ATOM 890 O O . LEU A 1 107 ? 12.497 -10.808 -7.192 1.00 98.56 107 LEU A O 1
ATOM 894 N N . VAL A 1 108 ? 14.046 -9.212 -7.438 1.00 98.19 108 VAL A N 1
ATOM 895 C CA . VAL A 1 108 ? 13.816 -8.546 -6.152 1.00 98.19 108 VAL A CA 1
ATOM 896 C C . VAL A 1 108 ? 13.273 -7.142 -6.394 1.00 98.19 108 VAL A C 1
ATOM 898 O O . VAL A 1 108 ? 13.808 -6.379 -7.197 1.00 98.19 108 VAL A O 1
ATOM 901 N N . THR A 1 109 ? 12.195 -6.781 -5.706 1.00 97.00 109 THR A N 1
ATOM 902 C CA . THR A 1 109 ? 11.476 -5.524 -5.930 1.00 97.00 109 THR A CA 1
ATOM 903 C C . THR A 1 109 ? 10.816 -5.001 -4.647 1.00 97.00 109 THR A C 1
ATOM 905 O O . THR A 1 109 ? 10.863 -5.627 -3.589 1.00 97.00 109 THR A O 1
ATOM 908 N N . TYR A 1 110 ? 10.175 -3.839 -4.725 1.00 94.94 110 TYR A N 1
ATOM 909 C CA . TYR A 1 110 ? 9.148 -3.444 -3.755 1.00 94.94 110 TYR A CA 1
ATOM 910 C C . TYR A 1 110 ? 7.837 -4.170 -4.087 1.00 94.94 110 TYR A C 1
ATOM 912 O O . TYR A 1 110 ? 7.676 -4.636 -5.219 1.00 94.94 110 TYR A O 1
ATOM 920 N N . PRO A 1 111 ? 6.857 -4.237 -3.173 1.00 94.00 111 PRO A N 1
ATOM 921 C CA . PRO A 1 111 ? 5.519 -4.637 -3.571 1.00 94.00 111 PRO A CA 1
ATOM 922 C C . PRO A 1 111 ? 4.994 -3.735 -4.682 1.00 94.00 111 PRO A C 1
ATOM 924 O O . PRO A 1 111 ? 5.310 -2.542 -4.727 1.00 94.00 111 PRO A O 1
ATOM 927 N N . VAL A 1 112 ? 4.172 -4.305 -5.553 1.00 94.06 112 VAL A N 1
ATOM 928 C CA . VAL A 1 112 ? 3.633 -3.603 -6.713 1.00 94.06 112 VAL A CA 1
ATOM 929 C C . VAL A 1 112 ? 2.809 -2.397 -6.260 1.00 94.06 112 VAL A C 1
ATOM 931 O O . VAL A 1 112 ? 1.831 -2.539 -5.525 1.00 94.06 112 VAL A O 1
ATOM 934 N N . ASP A 1 113 ? 3.219 -1.209 -6.709 1.00 91.88 113 ASP A N 1
ATOM 935 C CA . ASP A 1 113 ? 2.544 0.071 -6.454 1.00 91.88 113 ASP A CA 1
ATOM 936 C C . ASP A 1 113 ? 2.343 0.920 -7.725 1.00 91.88 113 ASP A C 1
ATOM 938 O O . ASP A 1 113 ? 1.838 2.044 -7.654 1.00 91.88 113 ASP A O 1
ATOM 942 N N . ASN A 1 114 ? 2.743 0.397 -8.887 1.00 94.56 114 ASN A N 1
ATOM 943 C CA . ASN A 1 114 ? 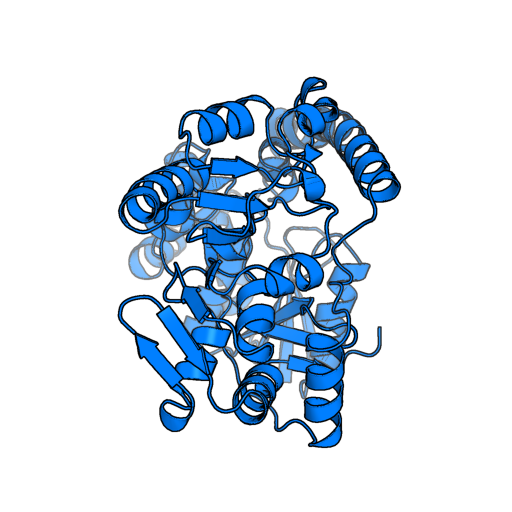2.580 1.027 -10.193 1.00 94.56 114 ASN A CA 1
ATOM 944 C C . ASN A 1 114 ? 2.557 -0.014 -11.324 1.00 94.56 114 ASN A C 1
ATOM 946 O O . ASN A 1 114 ? 3.032 -1.143 -11.162 1.00 94.56 114 ASN A O 1
ATOM 950 N N . TYR A 1 115 ? 2.049 0.394 -12.487 1.00 96.38 115 TYR A N 1
ATOM 951 C CA . TYR A 1 115 ? 1.860 -0.494 -13.636 1.00 96.38 115 TYR A CA 1
ATOM 952 C C . TYR A 1 115 ? 3.161 -1.073 -14.209 1.00 96.38 115 TYR A C 1
ATOM 954 O O . TYR A 1 115 ? 3.145 -2.176 -14.744 1.00 96.38 115 TYR A O 1
ATOM 962 N N . ILE A 1 116 ? 4.289 -0.360 -14.117 1.00 97.31 116 ILE A N 1
ATOM 963 C CA . ILE A 1 116 ? 5.574 -0.829 -14.663 1.00 97.31 116 ILE A CA 1
ATOM 964 C C . ILE A 1 116 ? 6.059 -2.025 -13.849 1.00 97.31 116 ILE A C 1
ATOM 966 O O . ILE A 1 116 ? 6.453 -3.046 -14.412 1.00 97.31 116 ILE A O 1
ATOM 970 N N . MET A 1 117 ? 5.965 -1.921 -12.523 1.00 96.50 117 MET A N 1
ATOM 971 C CA . MET A 1 117 ? 6.257 -3.028 -11.621 1.00 96.50 117 MET A CA 1
ATOM 972 C C . MET A 1 117 ? 5.282 -4.190 -11.808 1.00 96.50 117 MET A C 1
ATOM 974 O O . MET A 1 117 ? 5.720 -5.336 -11.799 1.00 96.50 117 MET A O 1
ATOM 978 N N . ASP A 1 118 ? 3.993 -3.911 -12.016 1.00 96.25 118 ASP A N 1
ATOM 979 C CA . ASP A 1 118 ? 2.992 -4.952 -12.274 1.00 96.25 118 ASP A CA 1
ATOM 980 C C . ASP A 1 118 ? 3.340 -5.759 -13.539 1.00 96.25 118 ASP A C 1
ATOM 982 O O . ASP A 1 118 ? 3.440 -6.985 -13.493 1.00 96.25 118 ASP A O 1
ATOM 986 N N . ILE A 1 119 ? 3.639 -5.074 -14.649 1.00 97.75 119 ILE A N 1
ATOM 987 C CA . ILE A 1 119 ? 4.048 -5.706 -15.915 1.00 97.75 119 ILE A CA 1
ATOM 988 C C . ILE A 1 119 ? 5.342 -6.508 -15.736 1.00 97.75 119 ILE A C 1
ATOM 990 O O . ILE A 1 119 ? 5.430 -7.643 -16.203 1.00 97.75 119 ILE A O 1
ATOM 994 N N . MET A 1 120 ? 6.338 -5.949 -15.045 1.00 97.88 120 MET A N 1
ATOM 995 C CA . MET A 1 120 ? 7.613 -6.625 -14.785 1.00 97.88 120 MET A CA 1
ATOM 996 C C . MET A 1 120 ? 7.419 -7.927 -14.001 1.00 97.88 120 MET A C 1
ATOM 998 O O . MET A 1 120 ? 8.023 -8.942 -14.340 1.00 97.88 120 MET A O 1
ATOM 1002 N N . ILE A 1 121 ? 6.554 -7.921 -12.986 1.00 96.75 121 ILE A N 1
ATOM 1003 C CA . ILE A 1 121 ? 6.258 -9.109 -12.183 1.00 96.75 121 ILE A CA 1
ATOM 1004 C C . ILE A 1 121 ? 5.482 -10.150 -12.991 1.00 96.75 121 ILE A C 1
ATOM 1006 O O . ILE A 1 121 ? 5.788 -11.338 -12.895 1.00 96.75 121 ILE A O 1
ATOM 1010 N N . GLN A 1 122 ? 4.506 -9.732 -13.799 1.00 95.50 122 GLN A N 1
ATOM 1011 C CA . GLN A 1 122 ? 3.770 -10.642 -14.682 1.00 95.50 122 GLN A CA 1
ATOM 1012 C C . GLN A 1 122 ? 4.695 -11.298 -15.719 1.00 95.50 122 GLN A C 1
ATOM 1014 O O . GLN A 1 122 ? 4.587 -12.501 -15.960 1.00 95.50 122 GLN A O 1
ATOM 1019 N N . LEU A 1 123 ? 5.643 -10.540 -16.282 1.00 96.19 123 LEU A N 1
ATOM 1020 C CA . LEU A 1 123 ? 6.643 -11.063 -17.213 1.00 96.19 123 LEU A CA 1
ATOM 1021 C C . LEU A 1 123 ? 7.600 -12.052 -16.536 1.00 96.19 123 LEU A C 1
ATOM 1023 O O . LEU A 1 123 ? 7.836 -13.130 -17.075 1.00 96.19 123 LEU A O 1
ATOM 1027 N N . ALA A 1 124 ? 8.116 -11.712 -15.352 1.00 97.00 124 ALA A N 1
ATOM 1028 C CA . ALA A 1 124 ? 8.994 -12.595 -14.588 1.00 97.00 124 ALA A CA 1
ATOM 1029 C C . ALA A 1 124 ? 8.302 -13.930 -14.267 1.00 97.00 124 ALA A C 1
ATOM 1031 O O . ALA A 1 124 ? 8.865 -14.988 -14.534 1.00 97.00 124 ALA A O 1
ATOM 1032 N N . LYS A 1 125 ? 7.037 -13.892 -13.822 1.00 95.06 125 LYS A N 1
ATOM 1033 C CA . LYS A 1 125 ? 6.232 -15.100 -13.573 1.00 95.06 125 LYS A CA 1
ATOM 1034 C C . LYS A 1 125 ? 6.043 -15.963 -14.823 1.00 95.06 125 LYS A C 1
ATOM 1036 O O . LYS A 1 125 ? 6.112 -17.177 -14.717 1.00 95.06 125 LYS A O 1
ATOM 1041 N N . LYS A 1 126 ? 5.831 -15.365 -16.002 1.00 94.00 126 LYS A N 1
ATOM 1042 C CA . LYS A 1 126 ? 5.720 -16.109 -17.276 1.00 94.00 126 LYS A CA 1
ATOM 1043 C C . LYS A 1 126 ? 7.019 -16.783 -17.712 1.00 94.00 126 LYS A C 1
ATOM 1045 O O . LYS A 1 126 ? 6.969 -17.704 -18.517 1.00 94.00 126 LYS A O 1
ATOM 1050 N N . LYS A 1 127 ? 8.158 -16.303 -17.219 1.00 95.00 127 LYS A N 1
ATOM 1051 C CA . LYS A 1 127 ? 9.484 -16.889 -17.446 1.00 95.00 127 LYS A CA 1
ATOM 1052 C C . LYS A 1 127 ? 9.929 -17.779 -16.277 1.00 95.00 127 LYS A C 1
ATOM 1054 O O . LYS A 1 127 ? 11.110 -18.086 -16.188 1.00 95.00 127 LYS A O 1
ATOM 1059 N N . ASP A 1 128 ? 9.009 -18.137 -15.375 1.00 96.75 128 ASP A N 1
ATOM 1060 C CA . ASP A 1 128 ? 9.270 -18.930 -14.167 1.00 96.75 128 ASP A CA 1
ATOM 1061 C C . ASP A 1 128 ? 10.370 -18.344 -13.261 1.00 96.75 128 ASP A C 1
ATOM 1063 O O . ASP A 1 128 ? 11.065 -19.063 -12.548 1.00 96.75 128 ASP A O 1
ATOM 1067 N N . ILE A 1 129 ? 10.516 -17.015 -13.260 1.00 97.88 129 ILE A N 1
ATOM 1068 C CA . ILE A 1 129 ? 11.474 -16.295 -12.417 1.00 97.88 129 ILE A CA 1
ATOM 1069 C C . ILE A 1 129 ? 10.800 -15.987 -11.070 1.00 97.88 129 ILE A C 1
ATOM 1071 O O . ILE A 1 129 ? 9.819 -15.234 -11.040 1.00 97.88 129 ILE A O 1
ATOM 1075 N N . PRO A 1 130 ? 11.311 -16.509 -9.937 1.00 96.81 130 PRO A N 1
ATOM 1076 C CA . PRO A 1 130 ? 10.803 -16.184 -8.612 1.00 96.81 130 PRO A CA 1
ATOM 1077 C C . PRO A 1 130 ? 10.932 -14.691 -8.294 1.00 96.81 130 PRO A C 1
ATOM 1079 O O . PRO A 1 130 ? 11.977 -14.071 -8.518 1.00 96.81 130 PRO A O 1
ATOM 1082 N N . CYS A 1 131 ? 9.867 -14.129 -7.721 1.00 97.38 131 CYS A N 1
ATOM 1083 C CA . CYS A 1 131 ? 9.757 -12.710 -7.399 1.00 97.38 131 CYS A CA 1
ATOM 1084 C C . CYS A 1 131 ? 9.655 -12.490 -5.888 1.00 97.38 131 CYS A C 1
ATOM 1086 O O . CYS A 1 131 ? 8.771 -13.048 -5.238 1.00 97.38 131 CYS A O 1
ATOM 1088 N N . TYR A 1 132 ? 10.483 -11.595 -5.352 1.00 96.50 132 TYR A N 1
ATOM 1089 C CA . TYR A 1 132 ? 10.490 -11.216 -3.941 1.00 96.50 132 TYR A CA 1
ATOM 1090 C C . TYR A 1 132 ? 10.199 -9.724 -3.800 1.00 96.50 132 TYR A C 1
ATOM 1092 O O . TYR A 1 132 ? 10.996 -8.886 -4.221 1.00 96.50 132 TYR A O 1
ATOM 1100 N N . GLY A 1 133 ? 9.055 -9.382 -3.209 1.00 95.94 133 GLY A N 1
ATOM 1101 C CA . GLY A 1 133 ? 8.717 -8.002 -2.868 1.00 95.94 133 GLY A CA 1
ATOM 1102 C C . GLY A 1 133 ? 9.005 -7.715 -1.396 1.00 95.94 133 GLY A C 1
ATOM 1103 O O . GLY A 1 133 ? 8.624 -8.508 -0.540 1.00 95.94 133 GLY A O 1
ATOM 1104 N N . ILE A 1 134 ? 9.683 -6.608 -1.082 1.00 94.94 134 ILE A N 1
ATOM 1105 C CA . ILE A 1 134 ? 10.058 -6.260 0.299 1.00 94.94 134 ILE A CA 1
ATOM 1106 C C . ILE A 1 134 ? 9.453 -4.921 0.699 1.00 94.94 134 ILE A C 1
ATOM 1108 O O . ILE A 1 134 ? 9.718 -3.890 0.077 1.00 94.94 134 ILE A O 1
ATOM 1112 N N . CYS A 1 135 ? 8.684 -4.908 1.788 1.00 92.19 135 CYS A N 1
ATOM 1113 C CA . CYS A 1 135 ? 8.154 -3.670 2.355 1.00 92.19 135 CYS A CA 1
ATOM 1114 C C . CYS A 1 135 ? 8.257 -3.594 3.869 1.00 92.19 135 CYS A C 1
ATOM 1116 O O . CYS A 1 135 ? 8.584 -4.555 4.566 1.00 92.19 135 CYS A O 1
ATOM 1118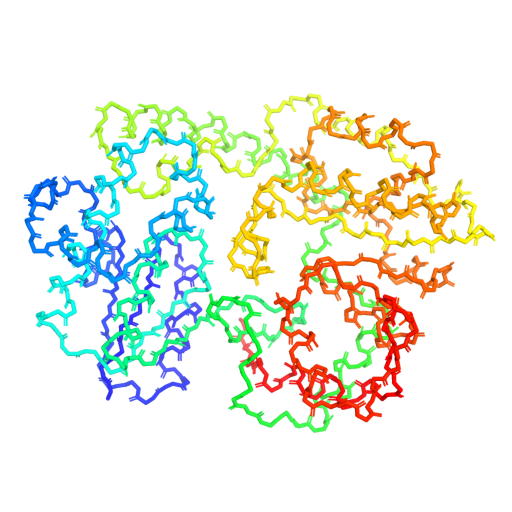 N N . SER A 1 136 ? 7.973 -2.401 4.385 1.00 89.81 136 SER A N 1
ATOM 1119 C CA . SER A 1 136 ? 7.785 -2.196 5.815 1.00 89.81 136 SER A CA 1
ATOM 1120 C C . SER A 1 136 ? 6.697 -3.119 6.356 1.00 89.81 136 SER A C 1
ATOM 1122 O O . SER A 1 136 ? 5.692 -3.375 5.694 1.00 89.81 136 SER A O 1
ATOM 1124 N N . PHE A 1 137 ? 6.917 -3.603 7.572 1.00 90.88 137 PHE A N 1
ATOM 1125 C CA . PHE A 1 137 ? 5.940 -4.360 8.335 1.00 90.88 137 PHE A CA 1
ATOM 1126 C C . PHE A 1 137 ? 5.418 -3.510 9.493 1.00 90.88 137 PHE A C 1
ATOM 1128 O O . PHE A 1 137 ? 6.060 -2.535 9.879 1.00 90.88 137 PHE A O 1
ATOM 1135 N N . PHE A 1 138 ? 4.253 -3.847 10.046 1.00 87.88 138 PHE A N 1
ATOM 1136 C CA . PHE A 1 138 ? 3.667 -3.060 11.136 1.00 87.88 138 PHE A CA 1
ATOM 1137 C C . PHE A 1 138 ? 4.503 -3.126 12.417 1.00 87.88 138 PHE A C 1
ATOM 1139 O O . PHE A 1 138 ? 4.586 -2.140 13.155 1.00 87.88 138 PHE A O 1
ATOM 1146 N N . MET A 1 139 ? 5.159 -4.267 12.645 1.00 90.50 139 MET A N 1
ATOM 1147 C CA . MET A 1 139 ? 6.046 -4.478 13.778 1.00 90.50 139 MET A CA 1
ATOM 1148 C C . MET A 1 139 ? 7.453 -3.929 13.475 1.00 90.50 139 MET A C 1
ATOM 1150 O O . MET A 1 139 ? 8.071 -4.358 12.495 1.00 90.50 139 MET A O 1
ATOM 1154 N N . PRO A 1 140 ? 7.990 -2.997 14.288 1.00 88.31 140 PRO A N 1
ATOM 1155 C CA . PRO A 1 140 ? 9.361 -2.508 14.136 1.00 88.31 140 PRO A CA 1
ATOM 1156 C C . PRO A 1 140 ? 10.397 -3.636 14.199 1.00 88.31 140 PRO A C 1
ATOM 1158 O O . PRO A 1 140 ? 10.241 -4.568 14.982 1.00 88.31 140 PRO A O 1
ATOM 1161 N N . GLY A 1 141 ? 11.472 -3.519 13.413 1.00 89.94 141 GLY A N 1
ATOM 1162 C CA . GLY A 1 141 ? 12.526 -4.543 13.315 1.00 89.94 141 GLY A CA 1
ATOM 1163 C C . GLY A 1 141 ? 12.221 -5.666 12.321 1.00 89.94 141 GLY A C 1
ATOM 1164 O O . GLY A 1 141 ? 13.028 -6.574 12.153 1.00 89.94 141 GLY A O 1
ATOM 1165 N N . TYR A 1 142 ? 11.082 -5.588 11.630 1.00 92.88 142 TYR A N 1
ATOM 1166 C CA . TYR A 1 142 ? 10.676 -6.567 10.632 1.00 92.88 142 TYR A CA 1
ATOM 1167 C C . TYR A 1 142 ? 10.382 -5.909 9.286 1.00 92.88 142 TYR A C 1
ATOM 1169 O O . TYR A 1 142 ? 9.935 -4.759 9.191 1.00 92.88 142 TYR A O 1
ATOM 1177 N N . LYS A 1 143 ? 10.590 -6.683 8.226 1.00 93.69 143 LYS A N 1
ATOM 1178 C CA . LYS A 1 143 ? 10.086 -6.406 6.881 1.00 93.69 143 LYS A CA 1
ATOM 1179 C C . LYS A 1 143 ? 9.186 -7.547 6.448 1.00 93.69 143 LYS A C 1
ATOM 1181 O O . LYS A 1 143 ? 9.345 -8.675 6.897 1.00 93.69 143 LYS A O 1
ATOM 1186 N N . ARG A 1 144 ? 8.228 -7.247 5.587 1.00 93.75 144 ARG A N 1
ATOM 1187 C CA . ARG A 1 144 ? 7.318 -8.238 5.022 1.00 93.75 144 ARG A CA 1
ATOM 1188 C C . ARG A 1 144 ? 7.822 -8.658 3.651 1.00 93.75 144 ARG A C 1
ATOM 1190 O O . ARG A 1 144 ? 8.229 -7.787 2.879 1.00 93.75 144 ARG A O 1
ATOM 1197 N N . LEU A 1 145 ? 7.733 -9.954 3.355 1.00 94.75 145 LEU A N 1
ATOM 1198 C CA . LEU A 1 145 ? 7.905 -10.466 2.000 1.00 94.75 145 LEU A CA 1
ATOM 1199 C C . LEU A 1 145 ? 6.544 -10.616 1.333 1.00 94.75 145 LEU A C 1
ATOM 1201 O O . LEU A 1 145 ? 5.713 -11.404 1.773 1.00 94.75 145 LEU A O 1
ATOM 1205 N N . THR A 1 146 ? 6.292 -9.804 0.313 1.00 94.56 146 THR A N 1
ATOM 1206 C CA . THR A 1 146 ? 5.039 -9.814 -0.436 1.00 94.56 146 THR A CA 1
ATOM 1207 C C . THR A 1 146 ? 5.161 -9.020 -1.731 1.00 94.56 146 THR A C 1
ATOM 1209 O O . THR A 1 146 ? 5.776 -7.953 -1.749 1.00 94.56 146 THR A O 1
ATOM 1212 N N . VAL A 1 147 ? 4.559 -9.508 -2.813 1.00 94.75 147 VAL A N 1
ATOM 1213 C CA . VAL A 1 147 ? 4.533 -8.807 -4.104 1.00 94.75 147 VAL A CA 1
ATOM 1214 C C . VAL A 1 147 ? 3.211 -8.061 -4.303 1.00 94.75 147 VAL A C 1
ATOM 1216 O O . VAL A 1 147 ? 3.219 -6.896 -4.701 1.00 94.75 147 VAL A O 1
ATOM 1219 N N . TYR A 1 148 ? 2.090 -8.701 -3.975 1.00 92.06 148 TYR A N 1
ATOM 1220 C CA . TYR A 1 148 ? 0.715 -8.204 -4.093 1.00 92.06 148 TYR A CA 1
ATOM 1221 C C . TYR A 1 148 ? -0.056 -8.273 -2.763 1.00 92.06 148 TYR A C 1
ATOM 1223 O O . TYR A 1 148 ? -1.279 -8.358 -2.761 1.00 92.06 148 TYR A O 1
ATOM 1231 N N . GLY A 1 149 ? 0.626 -8.236 -1.619 1.00 91.50 149 GLY A N 1
ATOM 1232 C CA . GLY A 1 149 ? -0.013 -8.293 -0.300 1.00 91.50 149 GLY A CA 1
ATOM 1233 C C . GLY A 1 149 ? -0.438 -9.694 0.146 1.00 91.50 149 GLY A C 1
ATOM 1234 O O . GLY A 1 149 ? -1.125 -9.812 1.160 1.00 91.50 149 GLY A O 1
ATOM 1235 N N . GLU A 1 150 ? -0.019 -10.739 -0.568 1.00 92.56 150 GLU A N 1
ATOM 1236 C CA . GLU A 1 150 ? -0.228 -12.138 -0.210 1.00 92.56 150 GLU A CA 1
ATOM 1237 C C . GLU A 1 150 ? 0.550 -12.557 1.049 1.00 92.56 150 GLU A C 1
ATOM 1239 O O . GLU A 1 150 ? 1.524 -11.914 1.475 1.00 92.56 150 GLU A O 1
ATOM 1244 N N . HIS A 1 151 ? 0.096 -13.648 1.659 1.00 94.06 151 HIS A N 1
ATOM 1245 C CA . HIS A 1 151 ? 0.798 -14.366 2.710 1.00 94.06 151 HIS A CA 1
ATOM 1246 C C . HIS A 1 151 ? 1.838 -15.316 2.110 1.00 94.06 151 HIS A C 1
ATOM 1248 O O . HIS A 1 151 ? 1.482 -16.263 1.413 1.00 94.06 151 HIS A O 1
ATOM 1254 N N . SER A 1 152 ? 3.117 -15.058 2.392 1.00 92.69 152 SER A N 1
ATOM 1255 C CA . SER A 1 152 ? 4.254 -15.784 1.805 1.00 92.69 152 SER A CA 1
ATOM 1256 C C . SER A 1 152 ? 5.125 -16.415 2.897 1.00 92.69 152 SER A C 1
ATOM 1258 O O . SER A 1 152 ? 6.185 -15.861 3.217 1.00 92.69 152 SER A O 1
ATOM 1260 N N . PRO A 1 153 ? 4.695 -17.533 3.513 1.00 93.25 153 PRO A N 1
ATOM 1261 C CA . PRO A 1 153 ? 5.463 -18.198 4.559 1.00 93.25 153 PRO A CA 1
ATOM 1262 C C . PRO A 1 153 ? 6.794 -18.718 3.996 1.00 93.25 153 PRO A C 1
ATOM 1264 O O . PRO A 1 153 ? 6.819 -19.456 3.016 1.00 93.25 153 PRO A O 1
ATOM 1267 N N . HIS A 1 154 ? 7.911 -18.312 4.599 1.00 91.38 154 HIS A N 1
ATOM 1268 C CA . HIS A 1 154 ? 9.261 -18.631 4.109 1.00 91.38 154 HIS A CA 1
ATOM 1269 C C . HIS A 1 154 ? 10.267 -18.926 5.228 1.00 91.38 154 HIS A C 1
ATOM 1271 O O . HIS A 1 154 ? 11.446 -19.153 4.962 1.00 91.38 154 HIS A O 1
ATOM 1277 N N . ARG A 1 155 ? 9.823 -18.906 6.486 1.00 93.69 155 ARG A N 1
ATOM 1278 C CA . ARG A 1 155 ? 10.637 -19.262 7.650 1.00 93.69 155 ARG A CA 1
ATOM 1279 C C . ARG A 1 155 ? 9.764 -19.773 8.787 1.00 93.69 155 ARG A C 1
ATOM 1281 O O . ARG A 1 155 ? 8.545 -19.643 8.742 1.00 93.69 155 ARG A O 1
ATOM 1288 N N . ILE A 1 156 ? 10.414 -20.271 9.831 1.00 95.12 156 ILE A N 1
ATOM 1289 C CA . ILE A 1 156 ? 9.791 -20.625 11.106 1.00 95.12 156 ILE A CA 1
ATOM 1290 C C . ILE A 1 156 ? 10.280 -19.604 12.146 1.00 95.12 156 ILE A C 1
ATOM 1292 O O . ILE A 1 156 ? 11.494 -19.497 12.340 1.00 95.12 156 ILE A O 1
ATOM 1296 N N . PRO A 1 157 ? 9.399 -18.791 12.754 1.00 96.38 157 PRO A N 1
ATOM 1297 C CA . PRO A 1 157 ? 9.797 -17.876 13.819 1.00 96.38 157 PRO A CA 1
ATOM 1298 C C . PRO A 1 157 ? 10.144 -18.638 15.101 1.00 96.38 157 PRO A C 1
ATOM 1300 O O . PRO A 1 157 ? 9.575 -19.683 15.402 1.00 96.38 157 PRO A O 1
ATOM 1303 N N . GLU A 1 158 ? 11.081 -18.100 15.878 1.00 96.75 158 GLU A N 1
ATOM 1304 C CA . GLU A 1 158 ? 11.390 -18.643 17.202 1.00 96.75 158 GLU A CA 1
ATOM 1305 C C . GLU A 1 158 ? 10.262 -18.329 18.188 1.00 96.75 158 GLU A C 1
ATOM 1307 O O . GLU A 1 158 ? 9.640 -17.269 18.119 1.00 96.75 158 GLU A O 1
ATOM 1312 N N . LYS A 1 159 ? 10.049 -19.195 19.182 1.00 97.19 159 LYS A N 1
ATOM 1313 C CA . LYS A 1 159 ? 9.013 -18.978 20.202 1.00 97.19 159 LYS A CA 1
ATOM 1314 C C . LYS A 1 159 ? 9.137 -17.626 20.916 1.00 97.19 159 LYS A C 1
ATOM 1316 O O . LYS A 1 159 ? 8.144 -16.918 21.054 1.00 97.19 159 LYS A O 1
ATOM 1321 N N . SER A 1 160 ? 10.357 -17.250 21.300 1.00 96.62 160 SER A N 1
ATOM 1322 C CA . SER A 1 160 ? 10.667 -15.962 21.938 1.00 96.62 160 SER A CA 1
ATOM 1323 C C . SER A 1 160 ? 10.287 -14.761 21.065 1.00 96.62 160 SER A C 1
ATOM 1325 O O . SER A 1 160 ? 9.934 -13.696 21.572 1.00 96.62 160 SER A O 1
ATOM 1327 N N . GLU A 1 161 ? 10.345 -14.927 19.744 1.00 96.00 161 GLU A N 1
ATOM 1328 C CA . GLU A 1 161 ? 9.962 -13.916 18.771 1.00 96.00 161 GLU A CA 1
ATOM 1329 C C . GLU A 1 161 ? 8.447 -13.704 18.754 1.00 96.00 161 GLU A C 1
ATOM 1331 O O . GLU A 1 161 ? 7.987 -12.562 18.804 1.00 96.00 161 GLU A O 1
ATOM 1336 N N . VAL A 1 162 ? 7.682 -14.799 18.726 1.00 97.38 162 VAL A N 1
ATOM 1337 C CA . VAL A 1 162 ? 6.213 -14.776 18.776 1.00 97.38 162 VAL A CA 1
ATOM 1338 C C . VAL A 1 162 ? 5.745 -14.135 20.083 1.00 97.38 162 VAL A C 1
ATOM 1340 O O . VAL A 1 162 ? 4.940 -13.203 20.053 1.00 97.38 162 VAL A O 1
ATOM 1343 N N . ASP A 1 163 ? 6.324 -14.557 21.212 1.00 96.50 163 ASP A N 1
ATOM 1344 C CA . ASP A 1 163 ? 6.025 -14.013 22.541 1.00 96.50 163 ASP A CA 1
ATOM 1345 C C . ASP A 1 163 ? 6.274 -12.496 22.598 1.00 96.50 163 ASP A C 1
ATOM 1347 O O . ASP A 1 163 ? 5.430 -11.737 23.078 1.00 96.50 163 ASP A O 1
ATOM 1351 N N . HIS A 1 164 ? 7.393 -12.024 22.035 1.00 94.12 164 HIS A N 1
ATOM 1352 C CA . HIS A 1 164 ? 7.717 -10.597 21.981 1.00 94.12 164 HIS A CA 1
ATOM 1353 C C . HIS A 1 164 ? 6.708 -9.778 21.161 1.00 94.12 164 HIS A C 1
ATOM 1355 O O . HIS A 1 164 ? 6.351 -8.657 21.532 1.00 94.12 164 HIS A O 1
ATOM 1361 N N . VAL A 1 165 ? 6.266 -10.309 20.018 1.00 94.38 165 VAL A N 1
ATOM 1362 C CA . VAL A 1 165 ? 5.300 -9.626 19.146 1.00 94.38 165 VAL A CA 1
ATOM 1363 C C . VAL A 1 165 ? 3.920 -9.579 19.796 1.00 94.38 165 VAL A C 1
ATOM 1365 O O . VAL A 1 165 ? 3.272 -8.531 19.752 1.00 94.38 165 VAL A O 1
ATOM 1368 N N . LEU A 1 166 ? 3.496 -10.667 20.441 1.00 95.56 166 LEU A N 1
ATOM 1369 C CA . LEU A 1 166 ? 2.248 -10.723 21.203 1.00 95.56 166 LEU A CA 1
ATOM 1370 C C . LEU A 1 166 ? 2.237 -9.739 22.368 1.00 95.56 166 LEU A C 1
ATOM 1372 O O . LEU A 1 166 ? 1.266 -8.997 22.518 1.00 95.56 166 LEU A O 1
ATOM 1376 N N . ASP A 1 167 ? 3.307 -9.708 23.165 1.00 93.38 167 ASP A N 1
ATOM 1377 C CA . ASP A 1 167 ? 3.442 -8.777 24.285 1.00 93.38 167 ASP A CA 1
ATOM 1378 C C . ASP A 1 167 ? 3.288 -7.328 23.807 1.00 93.38 167 ASP A C 1
ATOM 1380 O O . ASP A 1 167 ? 2.453 -6.583 24.320 1.00 93.38 167 ASP A O 1
ATOM 1384 N N . LYS A 1 168 ? 3.983 -6.960 22.724 1.00 91.31 168 LYS A N 1
ATOM 1385 C CA . LYS A 1 168 ? 3.851 -5.629 22.117 1.00 91.31 168 LYS A CA 1
ATOM 1386 C C . LYS A 1 168 ? 2.449 -5.318 21.605 1.00 91.31 168 LYS A C 1
ATOM 1388 O O . LYS A 1 168 ? 2.038 -4.165 21.694 1.00 91.31 168 LYS A O 1
ATOM 1393 N N . LEU A 1 169 ? 1.746 -6.291 21.023 1.00 91.06 169 LEU A N 1
ATOM 1394 C CA . LEU A 1 169 ? 0.390 -6.102 20.491 1.00 91.06 169 LEU A CA 1
ATOM 1395 C C . LEU A 1 169 ? -0.665 -5.952 21.595 1.00 91.06 169 LEU A C 1
ATOM 1397 O O . LEU A 1 169 ? -1.653 -5.245 21.397 1.00 91.06 169 LEU A O 1
ATOM 1401 N N . ARG A 1 170 ? -0.448 -6.586 22.750 1.00 89.44 170 ARG A N 1
ATOM 1402 C CA . ARG A 1 170 ? -1.330 -6.492 23.923 1.00 89.44 170 ARG A CA 1
ATOM 1403 C C . ARG A 1 170 ? -1.047 -5.248 24.766 1.00 89.44 170 ARG A C 1
ATOM 1405 O O . ARG A 1 170 ? -1.971 -4.612 25.258 1.00 89.44 170 ARG A O 1
ATOM 1412 N N . ASN A 1 171 ? 0.221 -4.859 24.893 1.00 82.25 171 ASN A N 1
ATOM 1413 C CA . ASN A 1 171 ? 0.654 -3.810 25.813 1.00 82.25 171 ASN A CA 1
ATOM 1414 C C . ASN A 1 171 ? 1.018 -2.510 25.082 1.00 82.25 171 ASN A C 1
ATOM 1416 O O . ASN A 1 171 ? 2.179 -2.252 24.767 1.00 82.25 171 ASN A O 1
ATOM 1420 N N . ASN A 1 172 ? 0.022 -1.639 24.880 1.00 67.50 172 ASN A N 1
ATOM 1421 C CA . ASN A 1 172 ? 0.208 -0.285 24.336 1.00 67.50 172 ASN A CA 1
ATOM 1422 C C . ASN A 1 172 ? 0.860 -0.249 22.945 1.00 67.50 172 ASN A C 1
ATOM 1424 O O . ASN A 1 172 ? 1.721 0.599 22.670 1.00 67.50 172 ASN A O 1
ATOM 1428 N N . PHE A 1 173 ? 0.428 -1.137 22.042 1.00 77.00 173 PHE A N 1
ATOM 1429 C CA . PHE A 1 173 ? 0.883 -1.096 20.660 1.00 77.00 173 PHE A CA 1
ATOM 1430 C C . PHE A 1 173 ? 0.606 0.275 20.042 1.00 77.00 173 PHE A C 1
ATOM 1432 O O . PHE A 1 173 ? -0.533 0.701 19.843 1.00 77.00 173 PHE A O 1
ATOM 1439 N N . ARG A 1 174 ? 1.684 0.967 19.689 1.00 70.31 174 ARG A N 1
ATOM 1440 C CA . ARG A 1 174 ? 1.625 2.146 18.841 1.00 70.31 174 ARG A CA 1
ATOM 1441 C C . ARG A 1 174 ? 2.429 1.855 17.597 1.00 70.31 174 ARG A C 1
ATOM 1443 O O . ARG A 1 174 ? 3.656 1.772 17.653 1.00 70.31 174 ARG A O 1
ATOM 1450 N N . SER A 1 175 ? 1.735 1.763 16.465 1.00 69.38 175 SER A N 1
ATOM 1451 C CA . SER A 1 175 ? 2.402 1.690 15.171 1.00 69.38 175 SER A CA 1
ATOM 1452 C C . SER A 1 175 ? 3.425 2.820 15.066 1.00 69.38 175 SER A C 1
ATOM 1454 O O . SER A 1 175 ? 3.100 4.000 15.235 1.00 69.38 175 SER A O 1
ATOM 1456 N N . HIS A 1 176 ? 4.673 2.467 14.763 1.00 70.38 176 HIS A N 1
ATOM 1457 C CA . HIS A 1 176 ? 5.751 3.432 14.539 1.00 70.38 176 HIS A CA 1
ATOM 1458 C C . HIS A 1 176 ? 5.448 4.382 13.362 1.00 70.38 176 HIS A C 1
ATOM 1460 O O . HIS A 1 176 ? 6.088 5.422 13.215 1.00 70.38 176 HIS A O 1
ATOM 1466 N N . MET A 1 177 ? 4.436 4.049 12.553 1.00 70.38 177 MET A N 1
ATOM 1467 C CA . MET A 1 177 ? 3.921 4.859 11.452 1.00 70.38 177 MET A CA 1
ATOM 1468 C C . MET A 1 177 ? 2.934 5.954 11.905 1.00 70.38 177 MET A C 1
ATOM 1470 O O . MET A 1 177 ? 2.581 6.812 11.098 1.00 70.38 177 MET A O 1
ATOM 1474 N N . ALA A 1 178 ? 2.504 5.976 13.175 1.00 79.25 178 ALA A N 1
ATOM 1475 C CA . ALA A 1 178 ? 1.517 6.920 13.706 1.00 79.25 178 ALA A CA 1
ATOM 1476 C C . ALA A 1 178 ? 2.169 8.146 14.401 1.00 79.25 178 ALA A C 1
ATOM 1478 O O . ALA A 1 178 ? 2.515 8.082 15.592 1.00 79.25 178 ALA A O 1
ATOM 1479 N N . PRO A 1 179 ? 2.325 9.299 13.712 1.00 84.56 179 PRO A N 1
ATOM 1480 C CA . PRO A 1 179 ? 2.930 10.501 14.290 1.00 84.56 179 PRO A CA 1
ATOM 1481 C C . PRO A 1 179 ? 2.085 11.141 15.403 1.00 84.56 179 PRO A C 1
ATOM 1483 O O . PRO A 1 179 ? 0.885 10.909 15.527 1.00 84.56 179 PRO A O 1
ATOM 1486 N N . SER A 1 180 ? 2.715 12.000 16.212 1.00 90.44 180 SER A N 1
ATOM 1487 C CA . SER A 1 180 ? 1.996 12.938 17.087 1.00 90.44 180 SER A CA 1
ATOM 1488 C C . SER A 1 180 ? 1.341 14.061 16.274 1.00 90.44 180 SER A C 1
ATOM 1490 O O . SER A 1 180 ? 1.757 14.325 15.145 1.00 90.44 180 SER A O 1
ATOM 1492 N N . ARG A 1 181 ? 0.384 14.788 16.869 1.00 92.94 181 ARG A N 1
ATOM 1493 C CA . ARG A 1 181 ? -0.311 15.916 16.218 1.00 92.94 181 ARG A CA 1
ATOM 1494 C C . ARG A 1 181 ? 0.640 16.961 15.636 1.00 92.94 181 ARG A C 1
ATOM 1496 O O . ARG A 1 181 ? 0.555 17.287 14.455 1.00 92.94 181 ARG A O 1
ATOM 1503 N N . SER A 1 182 ? 1.612 17.420 16.423 1.00 92.75 182 SER A N 1
ATOM 1504 C CA . SER A 1 182 ? 2.613 18.396 15.969 1.00 92.75 182 SER A CA 1
ATOM 1505 C C . SER A 1 182 ? 3.479 17.870 14.819 1.00 92.75 182 SER A C 1
ATOM 1507 O O . SER A 1 182 ? 3.741 18.593 13.856 1.00 92.75 182 SER A O 1
ATOM 1509 N N . LYS A 1 183 ? 3.891 16.595 14.876 1.00 93.44 183 LYS A N 1
ATOM 1510 C CA . LYS A 1 183 ? 4.665 15.948 13.807 1.00 93.44 183 LYS A CA 1
ATOM 1511 C C . LYS A 1 183 ? 3.830 15.774 12.536 1.00 93.44 183 LYS A C 1
ATOM 1513 O O . LYS A 1 183 ? 4.345 16.038 11.452 1.00 93.44 183 LYS A O 1
ATOM 1518 N N . ALA A 1 184 ? 2.562 15.387 12.664 1.00 93.00 184 ALA A N 1
ATOM 1519 C CA . ALA A 1 184 ? 1.627 15.246 11.551 1.00 93.00 184 ALA A CA 1
ATOM 1520 C C . ALA A 1 184 ? 1.398 16.582 10.835 1.00 93.00 184 ALA A C 1
ATOM 1522 O O . ALA A 1 184 ? 1.545 16.652 9.617 1.00 93.00 184 ALA A O 1
ATOM 1523 N N . LEU A 1 185 ? 1.136 17.657 11.586 1.00 94.56 185 LEU A N 1
ATOM 1524 C CA . LEU A 1 185 ? 0.950 18.996 11.027 1.00 94.56 185 LEU A CA 1
ATOM 1525 C C . LEU A 1 185 ? 2.221 19.500 10.329 1.00 94.56 185 LEU A C 1
ATOM 1527 O O . LEU A 1 185 ? 2.164 19.960 9.188 1.00 94.56 185 LEU A O 1
ATOM 1531 N N . LYS A 1 186 ? 3.389 19.353 10.970 1.00 94.94 186 LYS A N 1
ATOM 1532 C CA . LYS A 1 186 ? 4.680 19.712 10.361 1.00 94.94 186 LYS A CA 1
ATOM 1533 C C . LYS A 1 186 ? 4.911 18.945 9.055 1.00 94.94 186 LYS A C 1
ATOM 1535 O O . LYS A 1 186 ? 5.301 19.542 8.054 1.00 94.94 186 LYS A O 1
ATOM 1540 N N . ALA A 1 187 ? 4.647 17.638 9.046 1.00 93.50 187 ALA A N 1
ATOM 1541 C CA . ALA A 1 187 ? 4.765 16.813 7.848 1.00 93.50 187 ALA A CA 1
ATOM 1542 C C . ALA A 1 187 ? 3.789 17.261 6.747 1.00 93.50 187 ALA A C 1
ATOM 1544 O O . ALA A 1 187 ? 4.195 17.372 5.592 1.00 93.50 187 ALA A O 1
ATOM 1545 N N . ALA A 1 188 ? 2.544 17.585 7.101 1.00 94.06 188 ALA A N 1
ATOM 1546 C CA . ALA A 1 188 ? 1.525 18.074 6.179 1.00 94.06 188 ALA A CA 1
ATOM 1547 C C . ALA A 1 188 ? 1.920 19.411 5.523 1.00 94.06 188 ALA A C 1
ATOM 1549 O O . ALA A 1 188 ? 1.807 19.551 4.305 1.00 94.06 188 ALA A O 1
ATOM 1550 N N . ILE A 1 189 ? 2.475 20.361 6.286 1.00 95.12 189 ILE A N 1
ATOM 1551 C CA . ILE A 1 189 ? 3.001 21.632 5.752 1.00 95.12 189 ILE A CA 1
ATOM 1552 C C . ILE A 1 189 ? 4.158 21.376 4.777 1.00 95.12 189 ILE A C 1
ATOM 1554 O O . ILE A 1 189 ? 4.177 21.920 3.671 1.00 95.12 189 ILE A O 1
ATOM 1558 N N . ILE A 1 190 ? 5.104 20.506 5.146 1.00 94.75 190 ILE A N 1
ATOM 1559 C CA . ILE A 1 190 ? 6.228 20.145 4.271 1.00 94.75 190 ILE A CA 1
ATOM 1560 C C . ILE A 1 190 ? 5.717 19.501 2.974 1.00 94.75 190 ILE A C 1
ATOM 1562 O O . ILE A 1 190 ? 6.190 19.859 1.894 1.00 94.75 190 ILE A O 1
ATOM 1566 N N . ARG A 1 191 ? 4.745 18.579 3.052 1.00 93.81 191 ARG A N 1
ATOM 1567 C CA . ARG A 1 191 ? 4.120 17.956 1.871 1.00 93.81 191 ARG A CA 1
ATOM 1568 C C . ARG A 1 191 ? 3.400 18.983 0.998 1.00 93.81 191 ARG A C 1
ATOM 1570 O O . ARG A 1 191 ? 3.587 18.950 -0.218 1.00 93.81 191 ARG A O 1
ATOM 1577 N N . TYR A 1 192 ? 2.663 19.921 1.599 1.00 94.62 192 TYR A N 1
ATOM 1578 C CA . TYR A 1 192 ? 1.980 21.011 0.896 1.00 94.62 192 TYR A CA 1
ATOM 1579 C C . TYR A 1 192 ? 2.964 21.846 0.066 1.00 94.62 192 TYR A C 1
ATOM 1581 O O . TYR A 1 192 ? 2.817 21.955 -1.152 1.00 94.62 192 TYR A O 1
ATOM 1589 N N . ILE A 1 193 ? 4.014 22.375 0.705 1.00 94.50 193 ILE A N 1
ATOM 1590 C CA . ILE A 1 193 ? 5.030 23.210 0.044 1.00 94.50 193 ILE A CA 1
ATOM 1591 C C . ILE A 1 193 ? 5.760 22.406 -1.036 1.00 94.50 193 ILE A C 1
ATOM 1593 O O . ILE A 1 193 ? 5.888 22.852 -2.177 1.00 94.50 193 ILE A O 1
ATOM 1597 N N . ARG A 1 194 ? 6.189 21.181 -0.705 1.00 94.00 194 ARG A N 1
ATOM 1598 C CA . ARG A 1 194 ? 6.887 20.297 -1.645 1.00 94.00 194 ARG A CA 1
ATOM 1599 C C . ARG A 1 194 ? 6.034 19.988 -2.867 1.00 94.00 194 ARG A C 1
ATOM 1601 O O . ARG A 1 194 ? 6.570 19.971 -3.968 1.00 94.00 194 ARG A O 1
ATOM 1608 N N . TYR A 1 195 ? 4.734 19.757 -2.702 1.00 94.25 195 TYR A N 1
ATOM 1609 C CA . TYR A 1 195 ? 3.826 19.541 -3.824 1.00 94.25 195 TYR A CA 1
ATOM 1610 C C . TYR A 1 195 ? 3.694 20.794 -4.694 1.00 94.25 195 TYR A C 1
ATOM 1612 O O . TYR A 1 195 ? 3.809 20.691 -5.912 1.00 94.25 195 TYR A O 1
ATOM 1620 N N . LYS A 1 196 ? 3.525 21.979 -4.091 1.00 94.25 196 LYS A N 1
ATOM 1621 C CA . LYS A 1 196 ? 3.436 23.248 -4.836 1.00 94.25 196 LYS A CA 1
ATOM 1622 C C . LYS A 1 196 ? 4.704 23.563 -5.632 1.00 94.25 196 LYS A C 1
ATOM 1624 O O . LYS A 1 196 ? 4.589 24.147 -6.701 1.00 94.25 196 LYS A O 1
ATOM 1629 N N . ALA A 1 197 ? 5.873 23.123 -5.166 1.00 94.50 197 ALA A N 1
ATOM 1630 C CA . ALA A 1 197 ? 7.120 23.197 -5.928 1.00 94.50 197 ALA A CA 1
ATOM 1631 C C . ALA A 1 197 ? 7.241 22.081 -6.984 1.00 94.50 197 ALA A C 1
ATOM 1633 O O . ALA A 1 197 ? 7.605 22.337 -8.129 1.00 94.50 197 ALA A O 1
ATOM 1634 N N . ARG A 1 198 ? 6.917 20.829 -6.630 1.00 94.88 198 ARG A N 1
ATOM 1635 C CA . ARG A 1 198 ? 7.044 19.679 -7.539 1.00 94.88 198 ARG A CA 1
ATOM 1636 C C . ARG A 1 198 ? 6.068 19.735 -8.701 1.00 94.88 198 ARG A C 1
ATOM 1638 O O . ARG A 1 198 ? 6.462 19.381 -9.798 1.00 94.88 198 ARG A O 1
ATOM 1645 N N . TYR A 1 199 ? 4.830 20.170 -8.502 1.00 96.38 199 TYR A N 1
ATOM 1646 C CA . TYR A 1 199 ? 3.824 20.199 -9.563 1.00 96.38 199 TYR A CA 1
ATOM 1647 C C . TYR A 1 199 ? 4.269 20.994 -10.811 1.00 96.38 199 TYR A C 1
ATOM 1649 O O . TYR A 1 199 ? 4.281 20.409 -11.897 1.00 96.38 199 TYR A O 1
ATOM 1657 N N . PRO A 1 200 ? 4.698 22.270 -10.712 1.00 97.31 200 PRO A N 1
ATOM 1658 C CA . PRO A 1 200 ? 5.165 23.008 -11.882 1.00 97.31 200 PRO A CA 1
ATOM 1659 C C . PRO A 1 200 ? 6.451 22.423 -12.478 1.00 97.31 200 PRO A C 1
ATOM 1661 O O . PRO A 1 200 ? 6.581 22.377 -13.696 1.00 97.31 200 PRO A O 1
ATOM 1664 N N . ILE A 1 201 ? 7.378 21.921 -11.658 1.00 96.62 201 ILE A N 1
ATOM 1665 C CA . ILE A 1 201 ? 8.661 21.401 -12.154 1.00 96.62 201 ILE A CA 1
ATOM 1666 C C . ILE A 1 201 ? 8.486 20.024 -12.806 1.00 96.62 201 ILE A C 1
ATOM 1668 O O . ILE A 1 201 ? 8.899 19.810 -13.938 1.00 96.62 201 ILE A O 1
ATOM 1672 N N . PHE A 1 202 ? 7.896 19.066 -12.097 1.00 96.06 202 PHE A N 1
ATOM 1673 C CA . PHE A 1 202 ? 7.847 17.663 -12.508 1.00 96.06 202 PHE A CA 1
ATOM 1674 C C . PHE A 1 202 ? 6.733 17.422 -13.519 1.00 96.06 202 PHE A C 1
ATOM 1676 O O . PHE A 1 202 ? 6.960 16.775 -14.535 1.00 96.06 202 PHE A O 1
ATOM 1683 N N . TYR A 1 203 ? 5.538 17.957 -13.271 1.00 96.62 203 TYR A N 1
ATOM 1684 C CA . TYR A 1 203 ? 4.410 17.699 -14.154 1.00 96.62 203 TYR A CA 1
ATOM 1685 C C . TYR A 1 203 ? 4.343 18.703 -15.308 1.00 96.62 203 TYR A C 1
ATOM 1687 O O . TYR A 1 203 ? 4.360 18.296 -16.467 1.00 96.62 203 TYR A O 1
ATOM 1695 N N . LEU A 1 204 ? 4.299 20.011 -15.026 1.00 97.38 204 LEU A N 1
ATOM 1696 C CA . LEU A 1 204 ? 4.146 21.003 -16.100 1.00 97.38 204 LEU A CA 1
ATOM 1697 C C . LEU A 1 204 ? 5.413 21.121 -16.957 1.00 97.38 204 LEU A C 1
ATOM 1699 O O . LEU A 1 204 ? 5.340 21.010 -18.174 1.00 97.38 204 LEU A O 1
ATOM 1703 N N . PHE A 1 205 ? 6.585 21.306 -16.352 1.00 97.69 205 PHE A N 1
ATOM 1704 C CA . PHE A 1 205 ? 7.814 21.477 -17.122 1.00 97.69 205 PHE A CA 1
ATOM 1705 C C . PHE A 1 205 ? 8.367 20.141 -17.632 1.00 97.69 205 PHE A C 1
ATOM 1707 O O . PHE A 1 205 ? 8.431 19.915 -18.836 1.00 97.69 205 PHE A O 1
ATOM 1714 N N . ILE A 1 206 ? 8.712 19.210 -16.744 1.00 96.50 206 ILE A N 1
ATOM 1715 C CA . ILE A 1 206 ? 9.359 17.960 -17.155 1.00 96.50 206 ILE A CA 1
ATOM 1716 C C . ILE A 1 206 ? 8.405 17.062 -17.968 1.00 96.50 206 ILE A C 1
ATOM 1718 O O . ILE A 1 206 ? 8.755 16.659 -19.076 1.00 96.50 206 ILE A O 1
ATOM 1722 N N . ALA A 1 207 ? 7.199 16.762 -17.473 1.00 95.94 207 ALA A N 1
ATOM 1723 C CA . ALA A 1 207 ? 6.322 15.816 -18.168 1.00 95.94 207 ALA A CA 1
ATOM 1724 C C . ALA A 1 207 ? 5.588 16.406 -19.384 1.00 95.94 207 ALA A C 1
ATOM 1726 O O . ALA A 1 207 ? 5.439 15.721 -20.401 1.00 95.94 207 ALA A O 1
ATOM 1727 N N . LYS A 1 208 ? 5.083 17.648 -19.290 1.00 95.56 208 LYS A N 1
ATOM 1728 C CA . LYS A 1 208 ? 4.308 18.271 -20.380 1.00 95.56 208 LYS A CA 1
ATOM 1729 C C . LYS A 1 208 ? 5.178 19.015 -21.391 1.00 95.56 208 LYS A C 1
ATOM 1731 O O . LYS A 1 208 ? 4.923 18.845 -22.576 1.00 95.56 208 LYS A O 1
ATOM 1736 N N . ILE A 1 209 ? 6.177 19.792 -20.958 1.00 96.56 209 ILE A N 1
ATOM 1737 C CA . ILE A 1 209 ? 7.032 20.571 -21.876 1.00 96.56 209 ILE A CA 1
ATOM 1738 C C . ILE A 1 209 ? 8.180 19.715 -22.425 1.00 96.56 209 ILE A C 1
ATOM 1740 O O . ILE A 1 209 ? 8.314 19.598 -23.637 1.00 96.56 209 ILE A O 1
ATOM 1744 N N . LEU A 1 210 ? 8.974 19.065 -21.565 1.00 96.56 210 LEU A N 1
ATOM 1745 C CA . LEU A 1 210 ? 10.090 18.212 -22.016 1.00 96.56 210 LEU A CA 1
ATOM 1746 C C . LEU A 1 210 ? 9.639 16.823 -22.495 1.00 96.56 210 LEU A C 1
ATOM 1748 O O . LEU A 1 210 ? 10.463 16.020 -22.925 1.00 96.56 210 LEU A O 1
ATOM 1752 N N . GLY A 1 211 ? 8.345 16.512 -22.389 1.00 94.56 211 GLY A N 1
ATOM 1753 C CA . GLY A 1 211 ? 7.761 15.268 -22.888 1.00 94.56 211 GLY A CA 1
ATOM 1754 C C . GLY A 1 211 ? 8.163 14.005 -22.121 1.00 94.56 211 GLY A C 1
ATOM 1755 O O . GLY A 1 211 ? 7.822 12.914 -22.575 1.00 94.56 211 GLY A O 1
ATOM 1756 N N . ARG A 1 212 ? 8.834 14.136 -20.970 1.00 94.94 212 ARG A N 1
ATOM 1757 C CA . ARG A 1 212 ? 9.358 13.013 -20.183 1.00 94.94 212 ARG A CA 1
ATOM 1758 C C . ARG A 1 212 ? 8.244 12.158 -19.571 1.00 94.94 212 ARG A C 1
ATOM 1760 O O . ARG A 1 212 ? 7.300 12.686 -18.979 1.00 94.94 212 ARG A O 1
ATOM 1767 N N . LYS A 1 213 ? 8.332 10.836 -19.740 1.00 95.62 213 LYS A N 1
ATOM 1768 C CA . LYS A 1 213 ? 7.268 9.869 -19.400 1.00 95.62 213 LYS A CA 1
ATOM 1769 C C . LYS A 1 213 ? 7.571 8.942 -18.222 1.00 95.62 213 LYS A C 1
ATOM 1771 O O . LYS A 1 213 ? 6.802 8.016 -17.991 1.00 95.62 213 LYS A O 1
ATOM 1776 N N . GLU A 1 214 ? 8.651 9.167 -17.483 1.00 94.94 214 GLU A N 1
ATOM 1777 C CA . GLU A 1 214 ? 8.941 8.401 -16.268 1.00 94.94 214 GLU A CA 1
ATOM 1778 C C . GLU A 1 214 ? 7.822 8.571 -15.227 1.00 94.94 214 GLU A C 1
ATOM 1780 O O . GLU A 1 214 ? 7.245 9.660 -15.086 1.00 94.94 214 GLU A O 1
ATOM 1785 N N . TYR A 1 215 ? 7.536 7.502 -14.481 1.00 94.69 215 TYR A N 1
ATOM 1786 C CA . TYR A 1 215 ? 6.348 7.399 -13.636 1.00 94.69 215 TYR A CA 1
ATOM 1787 C C . TYR A 1 215 ? 6.209 8.551 -12.634 1.00 94.69 215 TYR A C 1
ATOM 1789 O O . TYR A 1 215 ? 5.176 9.216 -12.621 1.00 94.69 215 TYR A O 1
ATOM 1797 N N . ASP A 1 216 ? 7.254 8.876 -11.861 1.00 92.31 216 ASP A N 1
ATOM 1798 C CA . ASP A 1 216 ? 7.207 9.946 -10.844 1.00 92.31 216 ASP A CA 1
ATOM 1799 C C . ASP A 1 216 ? 6.760 11.314 -11.396 1.00 92.31 216 ASP A C 1
ATOM 1801 O O . ASP A 1 216 ? 6.113 12.103 -10.693 1.00 92.31 216 ASP A O 1
ATOM 1805 N N . PHE A 1 217 ? 7.103 11.627 -12.650 1.00 94.94 217 PHE A N 1
ATOM 1806 C CA . PHE A 1 217 ? 6.716 12.896 -13.269 1.00 94.94 217 PHE A CA 1
ATOM 1807 C C . PHE A 1 217 ? 5.228 12.904 -13.621 1.00 94.94 217 PHE A C 1
ATOM 1809 O O . PHE A 1 217 ? 4.528 13.878 -13.334 1.00 94.94 217 PHE A O 1
ATOM 1816 N N . LEU A 1 218 ? 4.730 11.795 -14.173 1.00 95.75 218 LEU A N 1
ATOM 1817 C CA . LEU A 1 218 ? 3.321 11.621 -14.525 1.00 95.75 218 LEU A CA 1
ATOM 1818 C C . LEU A 1 218 ? 2.422 11.428 -13.297 1.00 95.75 218 LEU A C 1
ATOM 1820 O O . LEU A 1 218 ? 1.289 11.899 -13.300 1.00 95.75 218 LEU A O 1
ATOM 1824 N N . ALA A 1 219 ? 2.930 10.796 -12.238 1.00 94.75 219 ALA A N 1
ATOM 1825 C CA . ALA A 1 219 ? 2.219 10.535 -10.989 1.00 94.75 219 ALA A CA 1
ATOM 1826 C C . ALA A 1 219 ? 2.093 11.775 -10.096 1.00 94.75 219 ALA A C 1
ATOM 1828 O O . ALA A 1 219 ? 1.248 11.812 -9.202 1.00 94.75 219 ALA A O 1
ATOM 1829 N N . THR A 1 220 ? 2.891 12.821 -10.342 1.00 94.50 220 THR A N 1
ATOM 1830 C CA . THR A 1 220 ? 2.928 14.028 -9.504 1.00 94.50 220 THR A CA 1
ATOM 1831 C C . THR A 1 220 ? 1.542 14.632 -9.203 1.00 94.50 220 THR A C 1
ATOM 1833 O O . THR A 1 220 ? 1.293 14.901 -8.027 1.00 94.50 220 THR A O 1
ATOM 1836 N N . PRO A 1 221 ? 0.611 14.804 -10.167 1.00 93.44 221 PRO A N 1
ATOM 1837 C CA . PRO A 1 221 ? -0.743 15.320 -9.911 1.00 93.44 221 PRO A CA 1
ATOM 1838 C C . PRO A 1 221 ? -1.621 14.424 -9.034 1.00 93.44 221 PRO A C 1
ATOM 1840 O O . PRO A 1 221 ? -2.633 14.888 -8.506 1.00 93.44 221 PRO A O 1
ATOM 1843 N N . TYR A 1 222 ? -1.263 13.149 -8.902 1.00 91.25 222 TYR A N 1
ATOM 1844 C CA . TYR A 1 222 ? -2.031 12.112 -8.210 1.00 91.25 222 TYR A CA 1
ATOM 1845 C C . TYR A 1 222 ? -1.388 11.701 -6.882 1.00 91.25 222 TYR A C 1
ATOM 1847 O O . TYR A 1 222 ? -1.927 10.861 -6.169 1.00 91.25 222 TYR A O 1
ATOM 1855 N N . ASN A 1 223 ? -0.259 12.314 -6.517 1.00 87.56 223 ASN A N 1
ATOM 1856 C CA . ASN A 1 223 ? 0.372 12.089 -5.226 1.00 87.56 223 ASN A CA 1
ATOM 1857 C C . ASN A 1 223 ? -0.517 12.579 -4.080 1.00 87.56 223 ASN A C 1
ATOM 1859 O O . ASN A 1 223 ? -1.126 13.655 -4.142 1.00 87.56 223 ASN A O 1
ATOM 1863 N N . THR A 1 224 ? -0.528 11.802 -3.003 1.00 83.88 224 THR A N 1
ATOM 1864 C CA . THR A 1 224 ? -1.227 12.152 -1.773 1.00 83.88 224 THR A CA 1
ATOM 1865 C C . THR A 1 224 ? -0.521 13.315 -1.084 1.00 83.88 224 THR A C 1
ATOM 1867 O O . THR A 1 224 ? 0.685 13.287 -0.824 1.00 83.88 224 THR A O 1
ATOM 1870 N N . THR A 1 225 ? -1.267 14.387 -0.842 1.00 89.00 225 THR A N 1
ATOM 1871 C CA . THR A 1 225 ? -0.759 15.621 -0.246 1.00 89.00 225 THR A CA 1
ATOM 1872 C C . THR A 1 225 ? -1.922 16.505 0.177 1.00 89.00 225 THR A C 1
ATOM 1874 O O . THR A 1 225 ? -3.045 16.363 -0.311 1.00 89.00 225 THR A O 1
ATOM 1877 N N . VAL A 1 226 ? -1.631 17.497 1.008 1.00 89.12 226 VAL A N 1
ATOM 1878 C CA . VAL A 1 226 ? -2.560 18.584 1.287 1.00 89.12 226 VAL A CA 1
ATOM 1879 C C . VAL A 1 226 ? -2.759 19.392 -0.000 1.00 89.12 226 VAL A C 1
ATOM 1881 O O . VAL A 1 226 ? -1.826 20.010 -0.514 1.00 89.12 226 VAL A O 1
ATOM 1884 N N . ARG A 1 227 ? -3.973 19.394 -0.561 1.00 87.00 227 ARG A N 1
ATOM 1885 C CA . ARG A 1 227 ? -4.264 20.130 -1.812 1.00 87.00 227 ARG A CA 1
ATOM 1886 C C . ARG A 1 227 ? -4.774 21.545 -1.570 1.00 87.00 227 ARG A C 1
ATOM 1888 O O . ARG A 1 227 ? -4.465 22.458 -2.340 1.00 87.00 227 ARG A O 1
ATOM 1895 N N . LYS A 1 228 ? -5.572 21.717 -0.515 1.00 91.31 228 LYS A N 1
ATOM 1896 C CA . LYS A 1 228 ? -6.285 22.956 -0.189 1.00 91.31 228 LYS A CA 1
ATOM 1897 C C . LYS A 1 228 ? -5.900 23.415 1.210 1.00 91.31 228 LYS A C 1
ATOM 1899 O O . LYS A 1 228 ? -5.843 22.602 2.123 1.00 91.31 228 LYS A O 1
ATOM 1904 N N . PHE A 1 229 ? -5.722 24.722 1.391 1.00 88.88 229 PHE A N 1
ATOM 1905 C CA . PHE A 1 229 ? -5.425 25.315 2.700 1.00 88.88 229 PHE A CA 1
ATOM 1906 C C . PHE A 1 229 ? -6.485 24.965 3.760 1.00 88.88 229 PHE A C 1
ATOM 1908 O O . PHE A 1 229 ? -6.154 24.688 4.907 1.00 88.88 229 PHE A O 1
ATOM 1915 N N . MET A 1 230 ? -7.755 24.859 3.354 1.00 90.69 230 MET A N 1
ATOM 1916 C CA . MET A 1 230 ? -8.850 24.454 4.245 1.00 90.69 230 MET A CA 1
ATOM 1917 C C . MET A 1 230 ? -8.666 23.069 4.879 1.00 90.69 230 MET A C 1
ATOM 1919 O O . MET A 1 230 ? -9.290 22.795 5.903 1.00 90.69 230 MET A O 1
ATOM 1923 N N . ASN A 1 231 ? -7.822 22.204 4.307 1.00 92.94 231 ASN A N 1
ATOM 1924 C CA . ASN A 1 231 ? -7.559 20.887 4.872 1.00 92.94 231 ASN A CA 1
ATOM 1925 C C . ASN A 1 231 ? -6.770 20.955 6.192 1.00 92.94 231 ASN A C 1
ATOM 1927 O O . ASN A 1 231 ? -6.851 20.028 6.983 1.00 92.94 231 ASN A O 1
ATOM 1931 N N . PHE A 1 232 ? -6.068 22.054 6.491 1.00 93.62 232 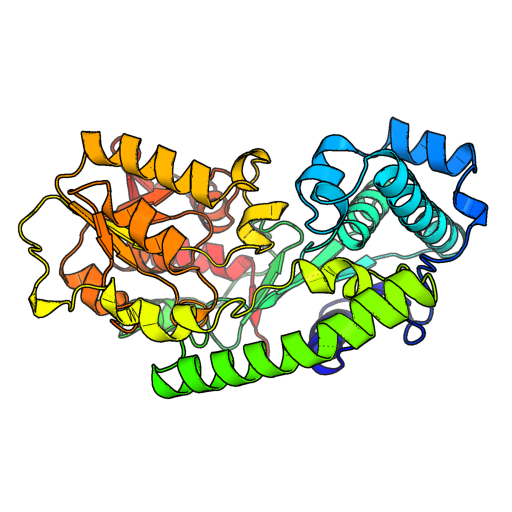PHE A N 1
ATOM 1932 C CA . PHE A 1 232 ? -5.416 22.228 7.796 1.00 93.62 232 PHE A CA 1
ATOM 1933 C C . PHE A 1 232 ? -6.415 22.412 8.952 1.00 93.62 232 PHE A C 1
ATOM 1935 O O . PHE A 1 232 ? -6.037 22.288 10.110 1.00 93.62 232 PHE A O 1
ATOM 1942 N N . PHE A 1 233 ? -7.696 22.649 8.649 1.00 94.06 233 PHE A N 1
ATOM 1943 C CA . PHE A 1 233 ? -8.765 22.851 9.634 1.00 94.06 233 PHE A CA 1
ATOM 1944 C C . PHE A 1 233 ? -9.758 21.683 9.685 1.00 94.06 233 PHE A C 1
ATOM 1946 O O . PHE A 1 233 ? -10.886 21.850 10.147 1.00 94.06 233 PHE A O 1
ATOM 1953 N N . VAL A 1 234 ? -9.382 20.505 9.180 1.00 94.62 234 VAL A N 1
ATOM 1954 C CA . VAL A 1 234 ? -10.250 19.311 9.191 1.00 94.62 234 VAL A CA 1
ATOM 1955 C C . VAL A 1 234 ? -10.508 18.779 10.595 1.00 94.62 234 VAL A C 1
ATOM 1957 O O . VAL A 1 234 ? -11.527 18.133 10.812 1.00 94.62 234 VAL A O 1
ATOM 1960 N N . GLU A 1 235 ? -9.659 19.123 11.567 1.00 92.94 235 GLU A N 1
ATOM 1961 C CA . GLU A 1 235 ? -9.816 18.720 12.970 1.00 92.94 235 GLU A CA 1
ATOM 1962 C C . GLU A 1 235 ? -11.198 19.094 13.547 1.00 92.94 235 GLU A C 1
ATOM 1964 O O . GLU A 1 235 ? -11.742 18.363 14.369 1.00 92.94 235 GLU A O 1
ATOM 1969 N N . ARG A 1 236 ? -11.846 20.151 13.031 1.00 95.06 236 ARG A N 1
ATOM 1970 C CA . ARG A 1 236 ? -13.212 20.562 13.417 1.00 95.06 236 ARG A CA 1
ATOM 1971 C C . ARG A 1 236 ? -14.306 19.518 13.150 1.00 95.06 236 ARG A C 1
ATOM 1973 O O . ARG A 1 236 ? -15.422 19.671 13.640 1.00 95.06 236 ARG A O 1
ATOM 1980 N N . TYR A 1 237 ? -14.044 18.520 12.303 1.00 96.69 237 TYR A N 1
ATOM 1981 C CA . TYR A 1 237 ? -15.011 17.461 12.006 1.00 96.69 237 TYR A CA 1
ATOM 1982 C C . TYR A 1 237 ? -15.019 16.355 13.053 1.00 96.69 237 TYR A C 1
ATOM 1984 O O . TYR A 1 237 ? -16.036 15.658 13.157 1.00 96.69 237 TYR A O 1
ATOM 1992 N N . PHE A 1 238 ? -13.930 16.232 13.811 1.00 97.31 238 PHE A N 1
ATOM 1993 C CA . PHE A 1 238 ? -13.690 15.125 14.715 1.00 97.31 238 PHE A CA 1
ATOM 1994 C C . PHE A 1 238 ? -14.266 15.379 16.107 1.00 97.31 238 PHE A C 1
ATOM 1996 O O . PHE A 1 238 ? -14.273 16.495 16.630 1.00 97.31 238 PHE A O 1
ATOM 2003 N N . THR A 1 239 ? -14.751 14.303 16.702 1.00 97.38 239 THR A N 1
ATOM 2004 C CA . THR A 1 239 ? -15.322 14.230 18.036 1.00 97.38 239 THR A CA 1
ATOM 2005 C C . THR A 1 239 ? -14.224 13.774 19.000 1.00 97.38 239 THR A C 1
ATOM 2007 O O . THR A 1 239 ? -13.568 12.764 18.731 1.00 97.38 239 THR A O 1
ATOM 2010 N N . PRO A 1 240 ? -13.988 14.483 20.118 1.00 96.56 240 PRO A N 1
ATOM 2011 C CA . PRO A 1 240 ? -13.087 13.997 21.156 1.00 96.56 240 PRO A CA 1
ATOM 2012 C C . PRO A 1 240 ? -13.671 12.742 21.813 1.00 96.56 240 PRO A C 1
ATOM 2014 O O . PRO A 1 240 ? -14.887 12.626 21.957 1.00 96.56 240 PRO A O 1
ATOM 2017 N N . MET A 1 241 ? -12.802 11.837 22.264 1.00 95.44 241 MET A N 1
ATOM 2018 C CA . MET A 1 241 ? -13.201 10.550 22.849 1.00 95.44 241 MET A CA 1
ATOM 2019 C C . MET A 1 241 ? -14.197 10.692 24.008 1.00 95.44 241 MET A C 1
ATOM 2021 O O . MET A 1 241 ? -15.150 9.929 24.087 1.00 95.44 241 MET A O 1
ATOM 2025 N N . SER A 1 242 ? -14.047 11.723 24.844 1.00 96.06 242 SER A N 1
ATOM 2026 C CA . SER A 1 242 ? -14.934 11.993 25.986 1.00 96.06 242 SER A CA 1
ATOM 2027 C C . SER A 1 242 ? -16.389 12.306 25.618 1.00 96.06 242 SER A C 1
ATOM 2029 O O . SER A 1 242 ? -17.239 12.362 26.501 1.00 96.06 242 SER A O 1
ATOM 2031 N N . LYS A 1 243 ? -16.686 12.550 24.337 1.00 97.00 243 LYS A N 1
ATOM 2032 C CA . LYS A 1 243 ? -18.042 12.811 23.830 1.00 97.00 243 LYS A CA 1
ATOM 2033 C C . LYS A 1 243 ? -18.630 11.631 23.055 1.00 97.00 243 LYS A C 1
ATOM 2035 O O . LYS A 1 243 ? -19.719 11.764 22.500 1.00 97.00 243 LYS A O 1
ATOM 2040 N N . VAL A 1 244 ? -17.902 10.521 22.953 1.00 97.19 244 VAL A N 1
ATOM 2041 C CA . VAL A 1 244 ? -18.382 9.314 22.283 1.00 97.19 244 VAL A CA 1
ATOM 2042 C C . VAL A 1 244 ? -19.166 8.472 23.280 1.00 97.19 244 VAL A C 1
ATOM 2044 O O . VAL A 1 244 ? -18.708 8.212 24.388 1.00 97.19 244 VAL A O 1
ATOM 2047 N N . ASP A 1 245 ? -20.366 8.068 22.879 1.00 97.00 245 ASP A N 1
ATOM 2048 C CA . ASP A 1 245 ? -21.212 7.170 23.657 1.00 97.00 245 ASP A CA 1
ATOM 2049 C C . ASP A 1 245 ? -20.871 5.720 23.307 1.00 97.00 245 ASP A C 1
ATOM 2051 O O . ASP A 1 245 ? -21.341 5.196 22.293 1.00 97.00 245 ASP A O 1
ATOM 2055 N N . PHE A 1 246 ? -20.037 5.106 24.146 1.00 96.56 246 PHE A N 1
ATOM 2056 C CA . PHE A 1 246 ? -19.587 3.721 24.007 1.00 96.56 246 PHE A CA 1
ATOM 2057 C C . PHE A 1 246 ? -20.598 2.686 24.524 1.00 96.56 246 PHE A C 1
ATOM 2059 O O . PHE A 1 246 ? -20.337 1.493 24.437 1.00 96.56 246 PHE A O 1
ATOM 2066 N N . THR A 1 247 ? -21.763 3.105 25.037 1.00 96.44 247 THR A N 1
ATOM 2067 C CA . THR A 1 247 ? -22.826 2.158 25.427 1.00 96.44 247 THR A CA 1
ATOM 2068 C C . THR A 1 247 ? -23.592 1.613 24.218 1.00 96.44 247 THR A C 1
ATOM 2070 O O . THR A 1 247 ? -24.281 0.598 24.310 1.00 96.44 247 THR A O 1
ATOM 2073 N N . LYS A 1 248 ? -23.466 2.278 23.062 1.00 96.81 248 LYS A N 1
ATOM 2074 C CA . LYS A 1 248 ? -24.109 1.886 21.806 1.00 96.81 248 LYS A CA 1
ATOM 2075 C C . LYS A 1 248 ? -23.405 0.708 21.155 1.00 96.81 248 LYS A C 1
ATOM 2077 O O . LYS A 1 248 ? -22.176 0.626 21.158 1.00 96.81 248 LYS A O 1
ATOM 2082 N N . LYS A 1 249 ? -24.181 -0.124 20.454 1.00 97.00 249 LYS A N 1
ATOM 2083 C CA . LYS A 1 249 ? -23.640 -1.161 19.573 1.00 97.00 249 LYS A CA 1
ATOM 2084 C C . LYS A 1 249 ? -22.842 -0.506 18.442 1.00 97.00 249 LYS A C 1
ATOM 2086 O O . LYS A 1 249 ? -23.419 0.054 17.504 1.00 97.00 249 LYS A O 1
ATOM 2091 N N . SER A 1 250 ? -21.519 -0.579 18.550 1.00 97.88 250 SER A N 1
ATOM 2092 C CA . SER A 1 250 ? -20.592 0.208 17.736 1.00 97.88 250 SER A CA 1
ATOM 2093 C C . SER A 1 250 ? -19.624 -0.666 16.943 1.00 97.88 250 SER A C 1
ATOM 2095 O O . SER A 1 250 ? -19.246 -1.746 17.391 1.00 97.88 250 SER A O 1
ATOM 2097 N N . ILE A 1 251 ? -19.195 -0.170 15.782 1.00 98.31 251 ILE A N 1
ATOM 2098 C CA . ILE A 1 251 ? -18.070 -0.718 15.011 1.00 98.31 251 ILE A CA 1
ATOM 2099 C C . ILE A 1 251 ? -17.006 0.362 14.805 1.00 98.31 251 ILE A C 1
ATOM 2101 O O . ILE A 1 251 ? -17.330 1.486 14.411 1.00 98.31 251 ILE A O 1
ATOM 2105 N N . LEU A 1 252 ? -15.739 0.028 15.064 1.00 98.25 252 LEU A N 1
ATOM 2106 C CA . LEU A 1 252 ? -14.590 0.888 14.765 1.00 98.25 252 LEU A CA 1
ATOM 2107 C C . LEU A 1 252 ? -14.065 0.599 13.361 1.00 98.25 252 LEU A C 1
ATOM 2109 O O . LEU A 1 252 ? -13.702 -0.530 13.061 1.00 98.25 252 LEU A O 1
ATOM 2113 N N . ILE A 1 253 ? -13.940 1.625 12.528 1.00 97.44 253 ILE A N 1
ATOM 2114 C CA . ILE A 1 253 ? -13.393 1.522 11.177 1.00 97.44 253 ILE A CA 1
ATOM 2115 C C . ILE A 1 253 ? -12.225 2.504 11.033 1.00 97.44 253 ILE A C 1
ATOM 2117 O O . ILE A 1 253 ? -12.431 3.718 10.911 1.00 97.44 253 ILE A O 1
ATOM 2121 N N . PRO A 1 254 ? -10.980 2.010 11.035 1.00 94.31 254 PRO A N 1
ATOM 2122 C CA . PRO A 1 254 ? -9.825 2.804 10.651 1.00 94.31 254 PRO A CA 1
ATOM 2123 C C . PRO A 1 254 ? -9.905 3.160 9.164 1.00 94.31 254 PRO A C 1
ATOM 2125 O O . PRO A 1 254 ? -10.048 2.282 8.309 1.00 94.31 254 PRO A O 1
ATOM 2128 N N . LEU A 1 255 ? -9.799 4.448 8.846 1.00 92.50 255 LEU A N 1
ATOM 2129 C CA . LEU A 1 255 ? -9.717 4.907 7.466 1.00 92.50 255 LEU A CA 1
ATOM 2130 C C . LEU A 1 255 ? -8.321 4.617 6.911 1.00 92.50 255 LEU A C 1
ATOM 2132 O O . LEU A 1 255 ? -7.309 4.787 7.596 1.00 92.50 255 LEU A O 1
ATOM 2136 N N . HIS A 1 256 ? -8.289 4.173 5.659 1.00 85.19 256 HIS A N 1
ATOM 2137 C CA . HIS A 1 256 ? -7.062 3.832 4.949 1.00 85.19 256 HIS A CA 1
ATOM 2138 C C . HIS A 1 256 ? -6.383 5.053 4.351 1.00 85.19 256 HIS A C 1
ATOM 2140 O O . HIS A 1 256 ? -7.013 6.085 4.104 1.00 85.19 256 HIS A O 1
ATOM 2146 N N . TYR A 1 257 ? -5.087 4.912 4.073 1.00 84.25 257 TYR A N 1
ATOM 2147 C CA . TYR A 1 257 ? -4.425 5.864 3.203 1.00 84.25 257 TYR A CA 1
ATOM 2148 C C . TYR A 1 257 ? -4.950 5.676 1.785 1.00 84.25 257 TYR A C 1
ATOM 2150 O O . TYR A 1 257 ? -5.016 4.559 1.281 1.00 84.25 257 TYR A O 1
ATOM 2158 N N . PHE A 1 258 ? -5.319 6.766 1.122 1.00 84.44 258 PHE A N 1
ATOM 2159 C CA . PHE A 1 258 ? -5.732 6.698 -0.269 1.00 84.44 258 PHE A CA 1
ATOM 2160 C C . PHE A 1 258 ? -5.148 7.871 -1.064 1.00 84.44 258 PHE A C 1
ATOM 2162 O O . PHE A 1 258 ? -5.190 9.013 -0.594 1.00 84.44 258 PHE A O 1
ATOM 2169 N N . PRO A 1 259 ? -4.606 7.632 -2.271 1.00 84.75 259 PRO A N 1
ATOM 2170 C CA . PRO A 1 259 ? -4.348 6.329 -2.906 1.00 84.75 259 PRO A CA 1
ATOM 2171 C C . PRO A 1 259 ? -3.185 5.533 -2.270 1.00 84.75 259 PRO A C 1
ATOM 2173 O O . PRO A 1 259 ? -2.103 6.081 -2.044 1.00 84.75 259 PRO A O 1
ATOM 2176 N N . GLU A 1 260 ? -3.367 4.223 -2.061 1.00 85.25 260 GLU A N 1
ATOM 2177 C CA . GLU A 1 260 ? -2.362 3.299 -1.500 1.00 85.25 260 GLU A CA 1
ATOM 2178 C C . GLU A 1 260 ? -2.384 1.927 -2.200 1.00 85.25 260 GLU A C 1
ATOM 2180 O O . GLU A 1 260 ? -3.448 1.396 -2.517 1.00 85.25 260 GLU A O 1
ATOM 2185 N N . ALA A 1 261 ? -1.203 1.325 -2.389 1.00 87.31 261 ALA A N 1
ATOM 2186 C CA . ALA A 1 261 ? -1.037 0.026 -3.049 1.00 87.31 261 ALA A CA 1
ATOM 2187 C C . ALA A 1 261 ? -1.795 -1.123 -2.360 1.00 87.31 261 ALA A C 1
ATOM 2189 O O . ALA A 1 261 ? -2.259 -2.046 -3.026 1.00 87.31 261 ALA A O 1
ATOM 2190 N N . THR A 1 262 ? -1.967 -1.048 -1.040 1.00 86.38 262 THR A N 1
ATOM 2191 C CA . THR A 1 262 ? -2.719 -2.031 -0.250 1.00 86.38 262 THR A CA 1
ATOM 2192 C C . THR A 1 262 ? -4.181 -2.123 -0.715 1.00 86.38 262 THR A C 1
ATOM 2194 O O . THR A 1 262 ? -4.751 -3.207 -0.767 1.00 86.38 262 THR A O 1
ATOM 2197 N N . ILE A 1 263 ? -4.783 -1.004 -1.119 1.00 86.50 263 ILE A N 1
ATOM 2198 C CA . ILE A 1 263 ? -6.148 -0.955 -1.648 1.00 86.50 263 ILE A CA 1
ATOM 2199 C C . ILE A 1 263 ? -6.151 -1.172 -3.164 1.00 86.50 263 ILE A C 1
ATOM 2201 O O . ILE A 1 263 ? -6.955 -1.951 -3.670 1.00 86.50 263 ILE A O 1
ATOM 2205 N N . GLU A 1 264 ? -5.233 -0.526 -3.888 1.00 87.88 264 GLU A N 1
ATOM 2206 C CA . GLU A 1 264 ? -5.203 -0.529 -5.358 1.00 87.88 264 GLU A CA 1
ATOM 2207 C C . GLU A 1 264 ? -4.767 -1.882 -5.949 1.00 87.88 264 GLU A C 1
ATOM 2209 O O . GLU A 1 264 ? -5.339 -2.339 -6.937 1.00 87.88 264 GLU A O 1
ATOM 2214 N N . TYR A 1 265 ? -3.776 -2.548 -5.349 1.00 87.75 265 TYR A N 1
ATOM 2215 C CA . TYR A 1 265 ? -3.180 -3.775 -5.887 1.00 87.75 265 TYR A CA 1
ATOM 2216 C C . TYR A 1 265 ? -3.461 -5.013 -5.036 1.00 87.75 265 TYR A C 1
ATOM 2218 O O . TYR A 1 265 ? -3.633 -6.093 -5.608 1.00 87.75 265 TYR A O 1
ATOM 2226 N N . TRP A 1 266 ? -3.506 -4.878 -3.706 1.00 86.38 266 TRP A N 1
ATOM 2227 C CA . TRP A 1 266 ? -3.484 -6.045 -2.812 1.00 86.38 266 TRP A CA 1
ATOM 2228 C C . TRP A 1 266 ? -4.866 -6.547 -2.414 1.00 86.38 266 TRP A C 1
ATOM 2230 O O . TRP A 1 266 ? -5.034 -7.721 -2.124 1.00 86.38 266 TRP A O 1
ATOM 2240 N N . SER A 1 267 ? -5.874 -5.681 -2.458 1.00 80.75 267 SER A N 1
ATOM 2241 C CA . SER A 1 267 ? -7.219 -5.978 -1.962 1.00 80.75 267 SER A CA 1
ATOM 2242 C C . SER A 1 267 ? -8.013 -7.032 -2.741 1.00 80.75 267 SER A C 1
ATOM 2244 O O . SER A 1 267 ? -9.107 -7.420 -2.319 1.00 80.75 267 SER A O 1
ATOM 2246 N N . GLY A 1 268 ? -7.506 -7.463 -3.899 1.00 77.75 268 GLY A N 1
ATOM 2247 C CA . GLY A 1 268 ? -8.144 -8.458 -4.761 1.00 77.75 268 GLY A CA 1
ATOM 2248 C C . GLY A 1 268 ? -9.292 -7.935 -5.623 1.00 77.75 268 GLY A C 1
ATOM 2249 O O . GLY A 1 268 ? -9.640 -8.580 -6.607 1.00 77.75 268 GLY A O 1
ATOM 2250 N N . CYS A 1 269 ? -9.839 -6.751 -5.332 1.00 74.69 269 CYS A N 1
ATOM 2251 C CA . CYS A 1 269 ? -11.021 -6.221 -6.010 1.00 74.69 269 CYS A CA 1
ATOM 2252 C C . CYS A 1 269 ? -10.731 -4.872 -6.680 1.00 74.69 269 CYS A C 1
ATOM 2254 O O . CYS A 1 269 ? -10.428 -3.884 -6.014 1.00 74.69 269 CYS A O 1
ATOM 2256 N N . SER A 1 270 ? -10.875 -4.809 -8.008 1.00 70.19 270 SER A N 1
ATOM 2257 C CA . SER A 1 270 ? -10.704 -3.569 -8.782 1.00 70.19 270 SER A CA 1
ATOM 2258 C C . SER A 1 270 ? -11.724 -2.488 -8.405 1.00 70.19 270 SER A C 1
ATOM 2260 O O . SER A 1 270 ? -11.420 -1.306 -8.491 1.00 70.19 270 SER A O 1
ATOM 2262 N N . GLY A 1 271 ? -12.905 -2.846 -7.897 1.00 67.56 271 GLY A N 1
ATOM 2263 C CA . GLY A 1 271 ? -13.890 -1.859 -7.437 1.00 67.56 271 GLY A CA 1
ATOM 2264 C C . GLY A 1 271 ? -13.399 -0.957 -6.294 1.00 67.56 271 GLY A C 1
ATOM 2265 O O . GLY A 1 271 ? -13.968 0.104 -6.065 1.00 67.56 271 GLY A O 1
ATOM 2266 N N . GLN A 1 272 ? -12.323 -1.329 -5.592 1.00 72.38 272 GLN A N 1
ATOM 2267 C CA . GLN A 1 272 ? -11.810 -0.564 -4.448 1.00 72.38 272 GLN A CA 1
ATOM 2268 C C . GLN A 1 272 ? -10.994 0.676 -4.828 1.00 72.38 272 GLN A C 1
ATOM 2270 O O . GLN A 1 272 ? -10.604 1.449 -3.954 1.00 72.38 272 GLN A O 1
ATOM 2275 N N . ILE A 1 273 ? -10.755 0.887 -6.122 1.00 72.81 273 ILE A N 1
ATOM 2276 C CA . ILE A 1 273 ? -10.073 2.078 -6.637 1.00 72.81 273 ILE A CA 1
ATOM 2277 C C . ILE A 1 273 ? -10.917 3.344 -6.408 1.00 72.81 273 ILE A C 1
ATOM 2279 O O . ILE A 1 273 ? -10.355 4.424 -6.267 1.00 72.81 273 ILE A O 1
ATOM 2283 N N . GLU A 1 274 ? -12.239 3.216 -6.269 1.00 82.12 274 GLU A N 1
ATOM 2284 C CA . GLU A 1 274 ? -13.136 4.297 -5.839 1.00 82.12 274 GLU A CA 1
ATOM 2285 C C . GLU A 1 274 ? -13.384 4.212 -4.324 1.00 82.12 274 GLU A C 1
ATOM 2287 O O . GLU A 1 274 ? -14.501 3.983 -3.853 1.00 82.12 274 GLU A O 1
ATOM 2292 N N . PHE A 1 275 ? -12.308 4.339 -3.536 1.00 84.56 275 PHE A N 1
ATOM 2293 C CA . PHE A 1 275 ? -12.345 4.083 -2.092 1.00 84.56 275 PHE A CA 1
ATOM 2294 C C . PHE A 1 275 ? -13.388 4.933 -1.351 1.00 84.56 275 PHE A C 1
ATOM 2296 O O . PHE A 1 275 ? -14.067 4.410 -0.472 1.00 84.56 275 PHE A O 1
ATOM 2303 N N . GLU A 1 276 ? -13.544 6.219 -1.691 1.00 88.38 276 GLU A N 1
ATOM 2304 C CA . GLU A 1 276 ? -14.511 7.096 -1.011 1.00 88.38 276 GLU A CA 1
ATOM 2305 C C . GLU A 1 276 ? -15.963 6.632 -1.224 1.00 88.38 276 GLU A C 1
ATOM 2307 O O . GLU A 1 276 ? -16.736 6.578 -0.264 1.00 88.38 276 GLU A O 1
ATOM 2312 N N . ASP A 1 277 ? -16.335 6.241 -2.446 1.00 89.00 277 ASP A N 1
ATOM 2313 C CA . ASP A 1 277 ? -17.686 5.755 -2.748 1.00 89.00 277 ASP A CA 1
ATOM 2314 C C . ASP A 1 277 ? -17.936 4.363 -2.168 1.00 89.00 277 ASP A C 1
ATOM 2316 O O . ASP A 1 277 ? -18.999 4.103 -1.597 1.00 89.00 277 ASP A O 1
ATOM 2320 N N . MET A 1 278 ? -16.936 3.486 -2.228 1.00 89.00 278 MET A N 1
ATOM 2321 C CA . MET A 1 278 ? -16.998 2.166 -1.608 1.00 89.00 278 MET A CA 1
ATOM 2322 C C . MET A 1 278 ? -17.130 2.270 -0.078 1.00 89.00 278 MET A C 1
ATOM 2324 O O . MET A 1 278 ? -17.974 1.591 0.510 1.00 89.00 278 MET A O 1
ATOM 2328 N N . LEU A 1 279 ? -16.384 3.176 0.567 1.00 93.00 279 LEU A N 1
ATOM 2329 C CA . LEU A 1 279 ? -16.507 3.467 1.998 1.00 93.00 279 LEU A CA 1
ATOM 2330 C C . LEU A 1 279 ? -17.925 3.930 2.347 1.00 93.00 279 LEU A C 1
ATOM 2332 O O . LEU A 1 279 ? -18.487 3.471 3.339 1.00 93.00 279 LEU A O 1
ATOM 2336 N N . ARG A 1 280 ? -18.526 4.806 1.535 1.00 93.25 280 ARG A N 1
ATOM 2337 C CA . ARG A 1 280 ? -19.904 5.271 1.750 1.00 93.25 280 ARG A CA 1
ATOM 2338 C C . ARG A 1 280 ? -20.918 4.136 1.636 1.00 93.25 280 ARG A C 1
ATOM 2340 O O . ARG A 1 280 ? -21.732 3.980 2.541 1.00 93.25 280 ARG A O 1
ATOM 2347 N N . CYS A 1 281 ? -20.817 3.304 0.600 1.00 93.19 281 CYS A N 1
ATOM 2348 C CA . CYS A 1 281 ? -21.680 2.129 0.452 1.00 93.19 281 CYS A CA 1
ATOM 2349 C C . CYS A 1 281 ? -21.552 1.188 1.660 1.00 93.19 281 CYS A C 1
ATOM 2351 O O . CYS A 1 281 ? -22.553 0.710 2.191 1.00 93.19 281 CYS A O 1
ATOM 2353 N N . LYS A 1 282 ? -20.322 0.971 2.145 1.00 94.81 282 LYS A N 1
ATOM 2354 C CA . LYS A 1 282 ? -20.071 0.148 3.331 1.00 94.81 282 LYS A CA 1
ATOM 2355 C C . LYS A 1 282 ? -20.643 0.777 4.607 1.00 94.81 282 LYS A C 1
ATOM 2357 O O . LYS A 1 282 ? -21.203 0.064 5.432 1.00 94.81 282 LYS A O 1
ATOM 2362 N N . ILE A 1 283 ? -20.552 2.097 4.777 1.00 96.81 283 ILE A N 1
ATOM 2363 C CA . ILE A 1 283 ? -21.177 2.812 5.904 1.00 96.81 283 ILE A CA 1
ATOM 2364 C C . ILE A 1 283 ? -22.699 2.639 5.888 1.00 96.81 283 ILE A C 1
ATOM 2366 O O . ILE A 1 283 ? -23.293 2.423 6.946 1.00 96.81 283 ILE A O 1
ATOM 2370 N N . ASP A 1 284 ? -23.330 2.716 4.718 1.00 95.62 284 ASP A N 1
ATOM 2371 C CA . ASP A 1 284 ? -24.778 2.547 4.586 1.00 95.62 284 ASP A CA 1
ATOM 2372 C C . ASP A 1 284 ? -25.206 1.109 4.919 1.00 95.62 284 ASP A C 1
ATOM 2374 O O . ASP A 1 284 ? -26.144 0.912 5.692 1.00 95.62 284 ASP A O 1
ATOM 2378 N N . GLU A 1 285 ? -24.458 0.104 4.453 1.00 96.12 285 GLU A N 1
ATOM 2379 C CA . GLU A 1 285 ? -24.656 -1.301 4.835 1.00 96.12 285 GLU A CA 1
ATOM 2380 C C . GLU A 1 285 ? -24.512 -1.513 6.355 1.00 96.12 285 GLU A C 1
ATOM 2382 O O . GLU A 1 285 ? -25.373 -2.113 7.002 1.00 96.12 285 GLU A O 1
ATOM 2387 N N . LEU A 1 286 ? -23.441 -0.988 6.958 1.00 97.44 286 LEU A N 1
ATOM 2388 C CA . LEU A 1 286 ? -23.178 -1.121 8.395 1.00 97.44 286 LEU A CA 1
ATOM 2389 C C . LEU A 1 286 ? -24.209 -0.381 9.248 1.00 97.44 286 LEU A C 1
ATOM 2391 O O . LEU A 1 286 ? -24.518 -0.808 10.362 1.00 97.44 286 LEU A O 1
ATOM 2395 N N . SER A 1 287 ? -24.799 0.688 8.715 1.00 97.12 287 SER A N 1
ATOM 2396 C CA . SER A 1 287 ? -25.847 1.451 9.395 1.00 97.12 287 SER A CA 1
ATOM 2397 C C . SER A 1 287 ? -27.114 0.632 9.635 1.00 97.12 287 SER A C 1
ATOM 2399 O O . SER A 1 287 ? -27.907 1.006 10.499 1.00 97.12 287 SER A O 1
ATOM 2401 N N . ALA A 1 288 ? -27.306 -0.489 8.936 1.00 96.25 288 ALA A N 1
ATOM 2402 C CA . ALA A 1 288 ? -28.392 -1.425 9.215 1.00 96.25 288 ALA A CA 1
ATOM 2403 C C . ALA A 1 288 ? -28.123 -2.325 10.438 1.00 96.25 288 ALA A C 1
ATOM 2405 O O . ALA A 1 288 ? -29.065 -2.841 11.031 1.00 96.25 288 ALA A O 1
ATOM 2406 N N . ARG A 1 289 ? -26.854 -2.519 10.830 1.00 96.06 289 ARG A N 1
ATOM 2407 C CA . ARG A 1 289 ? -26.435 -3.505 11.851 1.00 96.06 289 ARG A CA 1
ATOM 2408 C C . ARG A 1 289 ? -25.914 -2.892 13.151 1.00 96.06 289 ARG A C 1
ATOM 2410 O O . ARG A 1 289 ? -25.933 -3.568 14.187 1.00 96.06 289 ARG A O 1
ATOM 2417 N N . TYR A 1 290 ? -25.451 -1.647 13.083 1.00 97.94 290 TYR A N 1
ATOM 2418 C CA . TYR A 1 290 ? -24.855 -0.906 14.191 1.00 97.94 290 TYR A CA 1
ATOM 2419 C C . TYR A 1 290 ? -25.626 0.386 14.469 1.00 97.94 290 TYR A C 1
ATOM 2421 O O . TYR A 1 290 ? -26.187 1.019 13.568 1.00 97.94 290 TYR A O 1
ATOM 2429 N N . ASP A 1 291 ? -25.629 0.803 15.731 1.00 97.81 291 ASP A N 1
ATOM 2430 C CA . ASP A 1 291 ? -26.223 2.071 16.167 1.00 97.81 291 ASP A CA 1
ATOM 2431 C C . ASP A 1 291 ? -25.244 3.233 16.006 1.00 97.81 291 ASP A C 1
ATOM 2433 O O . ASP A 1 291 ? -25.648 4.396 15.922 1.00 97.81 291 ASP A O 1
ATOM 2437 N N . GLN A 1 292 ? -23.951 2.913 15.940 1.00 98.06 292 GLN A N 1
ATOM 2438 C CA . GLN A 1 292 ? -22.866 3.869 15.816 1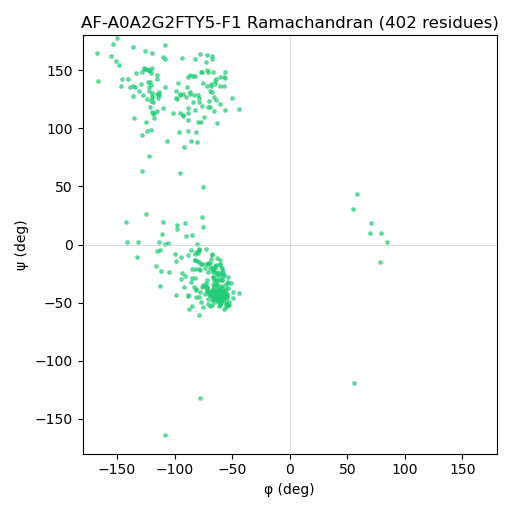.00 98.06 292 GLN A CA 1
ATOM 2439 C C . GLN A 1 292 ? -21.718 3.286 14.979 1.00 98.06 292 GLN A C 1
ATOM 2441 O O . GLN A 1 292 ? -21.310 2.140 15.150 1.00 98.06 292 GLN A O 1
ATOM 2446 N N . ILE A 1 293 ? -21.178 4.097 14.073 1.00 98.56 293 ILE A N 1
ATOM 2447 C CA . ILE A 1 293 ? -20.027 3.760 13.235 1.00 98.56 293 ILE A CA 1
ATOM 2448 C C . ILE A 1 293 ? -18.919 4.750 13.571 1.00 98.56 293 ILE A C 1
ATOM 2450 O O . ILE A 1 293 ? -19.009 5.934 13.242 1.00 98.56 293 ILE A O 1
ATOM 2454 N N . ILE A 1 294 ? -17.876 4.277 14.244 1.00 98.44 294 ILE A N 1
ATOM 2455 C CA . ILE A 1 294 ? -16.750 5.102 14.670 1.00 98.44 294 ILE A CA 1
ATOM 2456 C C . ILE A 1 294 ? -15.682 5.040 13.581 1.00 98.44 294 ILE A C 1
ATOM 2458 O O . ILE A 1 294 ? -15.044 4.014 13.381 1.00 98.44 294 ILE A O 1
ATOM 2462 N N . LEU A 1 295 ? -15.471 6.143 12.873 1.00 97.88 295 LEU A N 1
ATOM 2463 C CA . LEU A 1 295 ? -14.453 6.277 11.838 1.00 97.88 295 LEU A CA 1
ATOM 2464 C C . LEU A 1 295 ? -13.215 6.968 12.408 1.00 97.88 295 LEU A C 1
ATOM 2466 O O . LEU A 1 295 ? -13.309 8.088 12.916 1.00 97.88 295 LEU A O 1
ATOM 2470 N N . LYS A 1 296 ? -12.048 6.334 12.282 1.00 96.19 296 LYS A N 1
ATOM 2471 C CA . LYS A 1 296 ? -10.771 6.864 12.780 1.00 96.19 296 LYS A CA 1
ATOM 2472 C C . LYS A 1 296 ? -9.793 7.084 11.634 1.00 96.19 296 LYS A C 1
ATOM 2474 O O . LYS A 1 296 ? -9.323 6.119 11.045 1.00 96.19 296 LYS A O 1
ATOM 2479 N N . ASP A 1 297 ? -9.444 8.334 11.343 1.00 94.00 297 ASP A N 1
ATOM 2480 C CA . ASP A 1 297 ? -8.424 8.625 10.326 1.00 94.00 297 ASP A CA 1
ATOM 2481 C C . ASP A 1 297 ? -7.008 8.274 10.815 1.00 94.00 297 ASP A C 1
ATOM 2483 O O . ASP A 1 297 ? -6.732 8.214 12.021 1.00 94.00 297 ASP A O 1
ATOM 2487 N N . HIS A 1 298 ? -6.092 8.052 9.877 1.00 91.06 298 HIS A N 1
ATOM 2488 C CA . HIS A 1 298 ? -4.701 7.789 10.187 1.00 91.06 298 HIS A CA 1
ATOM 2489 C C . HIS A 1 298 ? -3.958 9.112 10.489 1.00 91.06 298 HIS A C 1
ATOM 2491 O O . HIS A 1 298 ? -3.969 10.052 9.684 1.00 91.06 298 HIS A O 1
ATOM 2497 N N . PRO A 1 299 ? -3.227 9.217 11.620 1.00 91.19 299 PRO A N 1
ATOM 2498 C CA . PRO A 1 299 ? -2.555 10.457 12.027 1.00 91.19 299 PRO A CA 1
ATOM 2499 C C . PRO A 1 299 ? -1.623 11.068 10.976 1.00 91.19 299 PRO A C 1
ATOM 2501 O O . PRO A 1 299 ? -1.459 12.284 10.918 1.00 91.19 299 PRO A O 1
ATOM 2504 N N . ALA A 1 300 ? -0.984 10.244 10.140 1.00 88.88 300 ALA A N 1
ATOM 2505 C CA . ALA A 1 300 ? -0.046 10.730 9.126 1.00 88.88 300 ALA A CA 1
ATOM 2506 C C . ALA A 1 300 ? -0.721 11.448 7.940 1.00 88.88 300 ALA A C 1
ATOM 2508 O O . ALA A 1 300 ? -0.036 12.163 7.199 1.00 88.88 300 ALA A O 1
ATOM 2509 N N . THR A 1 301 ? -2.034 11.268 7.770 1.00 89.00 301 THR A N 1
ATOM 2510 C CA . THR A 1 301 ? -2.751 11.488 6.502 1.00 89.00 301 THR A CA 1
ATOM 2511 C C . THR A 1 301 ? -4.019 12.313 6.681 1.00 89.00 301 THR A C 1
ATOM 2513 O O . THR A 1 301 ? -4.553 12.813 5.698 1.00 89.00 301 THR A O 1
ATOM 2516 N N . VAL A 1 302 ? -4.445 12.548 7.927 1.00 93.06 302 VAL A N 1
ATOM 2517 C CA . VAL A 1 302 ? -5.623 13.356 8.286 1.00 93.06 302 VAL A CA 1
ATOM 2518 C C . VAL A 1 302 ? -5.738 14.670 7.495 1.00 93.06 302 VAL A C 1
ATOM 2520 O O . VAL A 1 302 ? -6.820 15.027 7.032 1.00 93.06 302 VAL A O 1
ATOM 2523 N N . PHE A 1 303 ? -4.626 15.383 7.286 1.00 94.12 303 PHE A N 1
ATOM 2524 C CA . PHE A 1 303 ? -4.598 16.664 6.564 1.00 94.12 303 PHE A CA 1
ATOM 2525 C C . PHE A 1 303 ? -4.567 16.522 5.031 1.00 94.12 303 PHE A C 1
ATOM 2527 O O . PHE A 1 303 ? -4.763 17.504 4.312 1.00 94.12 303 PHE A O 1
ATOM 2534 N N . ASP A 1 304 ? -4.291 15.330 4.506 1.00 91.81 304 ASP A N 1
ATOM 2535 C CA . ASP A 1 304 ? -4.315 15.073 3.064 1.00 91.81 304 ASP A CA 1
ATOM 2536 C C . ASP A 1 304 ? -5.775 14.949 2.579 1.00 91.81 304 ASP A C 1
ATOM 2538 O O . ASP A 1 304 ? -6.127 15.492 1.526 1.00 91.81 304 ASP A O 1
ATOM 2542 N N . ASN A 1 305 ? -6.643 14.352 3.404 1.00 91.19 305 ASN A N 1
ATOM 2543 C CA . ASN A 1 305 ? -8.076 14.222 3.149 1.00 91.19 305 ASN A CA 1
ATOM 2544 C C . ASN A 1 305 ? -8.792 15.578 3.105 1.00 91.19 305 ASN A C 1
ATOM 2546 O O . ASN A 1 305 ? -8.487 16.527 3.836 1.00 91.19 305 ASN A O 1
ATOM 2550 N N . SER A 1 306 ? -9.761 15.690 2.197 1.00 91.50 306 SER A N 1
ATOM 2551 C CA . SER A 1 306 ? -10.445 16.955 1.945 1.00 91.50 306 SER A CA 1
ATOM 2552 C C . SER A 1 306 ? -11.475 17.290 3.025 1.00 91.50 306 SER A C 1
ATOM 2554 O O . SER A 1 306 ? -12.167 16.429 3.557 1.00 91.50 306 SER A O 1
ATOM 2556 N N . SER A 1 307 ? -11.673 18.581 3.299 1.00 92.56 307 SER A N 1
ATOM 2557 C CA . SER A 1 307 ? -12.781 19.013 4.164 1.00 92.56 307 SER A CA 1
ATOM 2558 C C . SER A 1 307 ? -14.160 18.575 3.640 1.00 92.56 307 SER A C 1
ATOM 2560 O O . SER A 1 307 ? -15.079 18.454 4.444 1.00 92.56 307 SER A O 1
ATOM 2562 N N . SER A 1 308 ? -14.329 18.379 2.327 1.00 93.25 308 SER A N 1
ATOM 2563 C CA . SER A 1 308 ? -15.559 17.843 1.728 1.00 93.25 308 SER A CA 1
ATOM 2564 C C . SER A 1 308 ? -15.760 16.369 2.060 1.00 93.25 308 SER A C 1
ATOM 2566 O O . SER A 1 308 ? -16.858 16.017 2.464 1.00 93.25 308 SER A O 1
ATOM 2568 N N . PHE A 1 309 ? -14.708 15.551 1.996 1.00 93.88 309 PHE A N 1
ATOM 2569 C CA . PHE A 1 309 ? -14.761 14.127 2.339 1.00 93.88 309 PHE A CA 1
ATOM 2570 C C . PHE A 1 309 ? -15.370 13.907 3.732 1.00 93.88 309 PHE A C 1
ATOM 2572 O O . PHE A 1 309 ? -16.394 13.244 3.875 1.00 93.88 309 PHE A O 1
ATOM 2579 N N . TYR A 1 310 ? -14.851 14.589 4.757 1.00 95.56 310 TYR A N 1
ATOM 2580 C CA . TYR A 1 310 ? -15.401 14.477 6.114 1.00 95.56 310 TYR A CA 1
ATOM 2581 C C . TYR A 1 310 ? -16.839 14.999 6.245 1.00 95.56 310 TYR A C 1
ATOM 2583 O O . TYR A 1 310 ? -17.624 14.455 7.022 1.00 95.56 310 TYR A O 1
ATOM 2591 N N . LYS A 1 311 ? -17.210 16.058 5.508 1.00 95.12 311 LYS A N 1
ATOM 2592 C CA . LYS A 1 311 ? -18.597 16.558 5.495 1.00 95.12 311 LYS A CA 1
ATOM 2593 C C . LYS A 1 311 ? -19.555 15.514 4.931 1.00 95.12 311 LYS A C 1
ATOM 2595 O O . LYS A 1 311 ? -20.634 15.348 5.490 1.00 95.12 311 LYS A O 1
ATOM 2600 N N . GLU A 1 312 ? -19.159 14.841 3.855 1.00 95.75 312 GLU A N 1
ATOM 2601 C CA . GLU A 1 312 ? -19.951 13.785 3.228 1.00 95.75 312 GLU A CA 1
ATOM 2602 C C . GLU A 1 312 ? -20.149 12.605 4.182 1.00 95.75 312 GLU A C 1
ATOM 2604 O O . GLU A 1 312 ? -21.286 12.186 4.386 1.00 95.75 312 GLU A O 1
ATOM 2609 N N . LEU A 1 313 ? -19.094 12.150 4.868 1.00 96.62 313 LEU A N 1
ATOM 2610 C CA . LEU A 1 313 ? -19.203 11.082 5.871 1.00 96.62 313 LEU A CA 1
ATOM 2611 C C . LEU A 1 313 ? -20.185 11.434 7.004 1.00 96.62 313 LEU A C 1
ATOM 2613 O O . LEU A 1 313 ? -20.997 10.604 7.405 1.00 96.62 313 LEU A O 1
ATOM 2617 N N . LYS A 1 314 ? -20.178 12.688 7.482 1.00 96.44 314 LYS A N 1
ATOM 2618 C CA . LYS A 1 314 ? -21.090 13.162 8.545 1.00 96.44 314 LYS A CA 1
ATOM 2619 C C . LYS A 1 314 ? -22.548 13.345 8.105 1.00 96.44 314 LYS A C 1
ATOM 2621 O O . LYS A 1 314 ? -23.384 13.695 8.945 1.00 96.44 314 LYS A O 1
ATOM 2626 N N . LYS A 1 315 ? -22.885 13.154 6.823 1.00 96.62 315 LYS A N 1
ATOM 2627 C CA . LYS A 1 315 ? -24.293 13.144 6.391 1.00 96.62 315 LYS A CA 1
ATOM 2628 C C . LYS A 1 315 ? -25.049 11.984 7.033 1.00 96.62 315 LYS A C 1
ATOM 2630 O O . LYS A 1 315 ? -26.200 12.166 7.429 1.00 96.62 315 LYS A O 1
ATOM 2635 N N . ASN A 1 316 ? -24.388 10.842 7.214 1.00 97.38 316 ASN A N 1
ATOM 2636 C CA . ASN A 1 316 ? -24.930 9.734 7.983 1.00 97.38 316 ASN A CA 1
ATOM 2637 C C . ASN A 1 316 ? -24.823 10.042 9.490 1.00 97.38 316 ASN A C 1
ATOM 2639 O O . ASN A 1 316 ? -23.735 10.246 10.026 1.00 97.38 316 ASN A O 1
ATOM 2643 N N . LYS A 1 317 ? -25.964 10.092 10.190 1.00 96.88 317 LYS A N 1
ATOM 2644 C CA . LYS A 1 317 ? -26.031 10.481 11.612 1.00 96.88 317 LYS A CA 1
ATOM 2645 C C . LYS A 1 317 ? -25.456 9.441 12.574 1.00 96.88 317 LYS A C 1
ATOM 2647 O O . LYS A 1 317 ? -25.169 9.797 13.713 1.00 96.88 317 LYS A O 1
ATOM 2652 N N . LYS A 1 318 ? -25.275 8.194 12.128 1.00 98.25 318 LYS A N 1
ATOM 2653 C CA . LYS A 1 318 ? -24.625 7.136 12.912 1.00 98.25 318 LYS A CA 1
ATOM 2654 C C . LYS A 1 318 ? -23.099 7.238 12.876 1.00 98.25 318 LYS A C 1
ATOM 2656 O O . LYS A 1 318 ? -22.436 6.611 13.696 1.00 98.25 318 LYS A O 1
ATOM 2661 N N . VAL A 1 319 ? -22.536 8.030 11.958 1.00 98.44 319 VAL A N 1
ATOM 2662 C CA . VAL A 1 319 ? -21.086 8.201 11.816 1.00 98.44 319 VAL A CA 1
ATOM 2663 C C . VAL A 1 319 ? -20.531 9.162 12.866 1.00 98.44 319 VAL A C 1
ATOM 2665 O O . VAL A 1 319 ? -20.929 10.326 12.957 1.00 98.44 319 VAL A O 1
ATOM 2668 N N . ILE A 1 320 ? -19.522 8.691 13.595 1.00 98.38 320 ILE A N 1
ATOM 2669 C CA . ILE A 1 320 ? -18.675 9.489 14.478 1.00 98.38 320 ILE A CA 1
ATOM 2670 C C . ILE A 1 320 ? -17.258 9.475 13.922 1.00 98.38 320 ILE A C 1
ATOM 2672 O O . ILE A 1 320 ? -16.595 8.447 13.922 1.00 98.38 320 ILE A O 1
ATOM 2676 N N . LEU A 1 321 ? -16.763 10.632 13.492 1.00 98.19 321 LEU A N 1
ATOM 2677 C CA . LEU A 1 321 ? -15.341 10.808 13.199 1.00 98.19 321 LEU A CA 1
ATOM 2678 C C . LEU A 1 321 ? -14.609 11.018 14.527 1.00 98.19 321 LEU A C 1
ATOM 2680 O O . LEU A 1 321 ? -14.749 12.086 15.112 1.00 98.19 321 LEU A O 1
ATOM 2684 N N . ILE A 1 322 ? -13.873 10.031 15.031 1.00 97.81 322 ILE A N 1
ATOM 2685 C CA . ILE A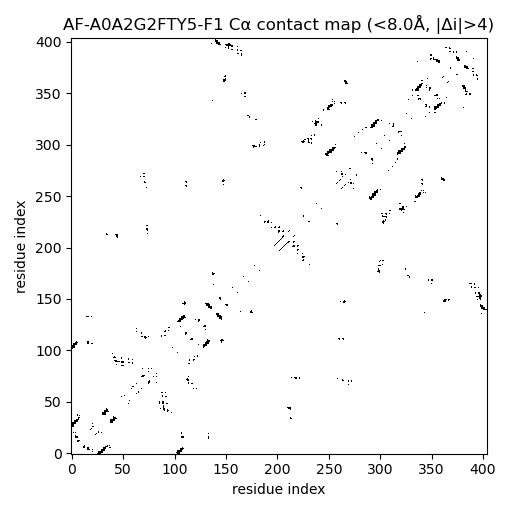 1 322 ? -13.121 10.154 16.292 1.00 97.81 322 ILE A CA 1
ATOM 2686 C C . ILE A 1 322 ? -11.776 10.849 16.056 1.00 97.81 322 ILE A C 1
ATOM 2688 O O . ILE A 1 322 ? -11.160 10.651 15.009 1.00 97.81 322 ILE A O 1
ATOM 2692 N N . ASP A 1 323 ? -11.309 11.648 17.024 1.00 95.81 323 ASP A N 1
ATOM 2693 C CA . ASP A 1 323 ? -9.975 12.266 16.992 1.00 95.81 323 ASP A CA 1
ATOM 2694 C C . ASP A 1 323 ? -8.900 11.245 16.547 1.00 95.81 323 ASP A C 1
ATOM 2696 O O . ASP A 1 323 ? -8.669 10.241 17.234 1.00 95.81 323 ASP A O 1
ATOM 2700 N N . PRO A 1 324 ? -8.227 11.476 15.401 1.00 94.31 324 PRO A N 1
ATOM 2701 C CA . PRO A 1 324 ? -7.322 10.497 14.809 1.00 94.31 324 PRO A CA 1
ATOM 2702 C C . PRO A 1 324 ? -6.105 10.216 15.690 1.00 94.31 324 PRO A C 1
ATOM 2704 O O . PRO A 1 324 ? -5.476 9.167 15.541 1.00 94.31 324 PRO A O 1
ATOM 2707 N N . PHE A 1 325 ? -5.777 11.115 16.623 1.00 93.44 325 PHE A N 1
ATOM 2708 C CA . PHE A 1 325 ? -4.628 10.991 17.517 1.00 93.44 325 PHE A CA 1
ATOM 2709 C C . PHE A 1 325 ? -4.905 10.177 18.786 1.00 93.44 325 PHE A C 1
ATOM 2711 O O . PHE A 1 325 ? -3.964 9.917 19.536 1.00 93.44 325 PHE A O 1
ATOM 2718 N N . VAL A 1 326 ? -6.149 9.740 19.012 1.00 92.31 326 VAL A N 1
ATOM 2719 C CA . VAL A 1 326 ? -6.471 8.752 20.051 1.00 92.31 326 VAL A CA 1
ATOM 2720 C C . VAL A 1 326 ? -5.810 7.420 19.689 1.00 92.31 326 VAL A C 1
ATOM 2722 O O . VAL A 1 326 ? -5.774 7.029 18.516 1.00 92.31 326 VAL A O 1
ATOM 2725 N N . ALA A 1 327 ? -5.239 6.736 20.680 1.00 89.62 327 ALA A N 1
ATOM 2726 C CA . ALA A 1 327 ? -4.626 5.431 20.470 1.00 89.62 327 ALA A CA 1
ATOM 2727 C C . ALA A 1 327 ? -5.702 4.387 20.148 1.00 89.62 327 ALA A C 1
ATOM 2729 O O . ALA A 1 327 ? -6.771 4.373 20.753 1.00 89.62 327 ALA A O 1
ATOM 2730 N N . THR A 1 328 ? -5.420 3.512 19.183 1.00 90.75 328 THR A N 1
ATOM 2731 C CA . THR A 1 328 ? -6.350 2.441 18.808 1.00 90.75 328 THR A CA 1
ATOM 2732 C C . THR A 1 328 ? -6.590 1.485 19.974 1.00 90.75 328 THR A C 1
ATOM 2734 O O . THR A 1 328 ? -7.733 1.123 20.210 1.00 90.75 328 THR A O 1
ATOM 2737 N N . THR A 1 329 ? -5.554 1.164 20.756 1.00 88.75 329 THR A N 1
ATOM 2738 C CA . THR A 1 329 ? -5.660 0.335 21.968 1.00 88.75 329 THR A CA 1
ATOM 2739 C C . THR A 1 329 ? -6.700 0.876 22.949 1.00 88.75 329 THR A C 1
ATOM 2741 O O . THR A 1 329 ? -7.576 0.134 23.372 1.00 88.75 329 THR A O 1
ATOM 2744 N N . THR A 1 330 ? -6.694 2.187 23.203 1.00 91.06 330 THR A N 1
ATOM 2745 C CA . THR A 1 330 ? -7.682 2.850 24.067 1.00 91.06 330 THR A CA 1
ATOM 2746 C C . THR A 1 330 ? -9.106 2.764 23.508 1.00 91.06 330 THR A C 1
ATOM 2748 O O . THR A 1 330 ? -10.067 2.714 24.262 1.00 91.06 330 THR A O 1
ATOM 2751 N N . LEU A 1 331 ? -9.282 2.728 22.184 1.00 93.44 331 LEU A N 1
ATOM 2752 C CA . LEU A 1 331 ? -10.607 2.517 21.588 1.00 93.44 331 LEU A CA 1
ATOM 2753 C C . LEU A 1 331 ? -11.061 1.058 21.706 1.00 93.44 331 LEU A C 1
ATOM 2755 O O . LEU A 1 331 ? -12.246 0.815 21.912 1.00 93.44 331 LEU A O 1
ATOM 2759 N N . LEU A 1 332 ? -10.136 0.099 21.606 1.00 93.12 332 LEU A N 1
ATOM 2760 C CA . LEU A 1 332 ? -10.431 -1.328 21.768 1.00 93.12 332 LEU A CA 1
ATOM 2761 C C . LEU A 1 332 ? -10.855 -1.682 23.204 1.00 93.12 332 LEU A C 1
ATOM 2763 O O . LEU A 1 332 ? -11.570 -2.657 23.398 1.00 93.12 332 LEU A O 1
ATOM 2767 N N . GLU A 1 333 ? -10.507 -0.879 24.210 1.00 93.19 333 GLU A N 1
ATOM 2768 C CA . GLU A 1 333 ? -11.033 -1.045 25.578 1.00 93.19 333 GLU A CA 1
ATOM 2769 C C . GLU A 1 333 ? -12.561 -0.874 25.653 1.00 93.19 333 GLU A C 1
ATOM 2771 O O . GLU A 1 333 ? -13.204 -1.437 26.536 1.00 93.19 333 GLU A O 1
ATOM 2776 N N . HIS A 1 334 ? -13.152 -0.140 24.706 1.00 95.12 334 HIS A N 1
ATOM 2777 C CA . HIS A 1 334 ? -14.576 0.201 24.698 1.00 95.12 334 HIS A CA 1
ATOM 2778 C C . HIS A 1 334 ? -15.361 -0.394 23.525 1.00 95.12 334 HIS A C 1
ATOM 2780 O O . HIS A 1 334 ? -16.570 -0.190 23.435 1.00 95.12 334 HIS A O 1
ATOM 2786 N N . ILE A 1 335 ? -14.687 -1.056 22.583 1.00 95.56 335 ILE A N 1
ATOM 2787 C CA . ILE A 1 335 ? -15.289 -1.518 21.331 1.00 95.56 335 ILE A CA 1
ATOM 2788 C C . ILE A 1 335 ? -14.924 -2.980 21.105 1.00 95.56 335 ILE A C 1
ATOM 2790 O O . ILE A 1 335 ? -13.753 -3.357 21.167 1.00 95.56 335 ILE A O 1
ATOM 2794 N N . ASP A 1 336 ? -15.931 -3.786 20.772 1.00 95.62 336 ASP A N 1
ATOM 2795 C CA . ASP A 1 336 ? -15.762 -5.226 20.564 1.00 95.62 336 ASP A CA 1
ATOM 2796 C C . ASP A 1 336 ? -15.633 -5.638 19.098 1.00 95.62 336 ASP A C 1
ATOM 2798 O O . ASP A 1 336 ? -15.202 -6.755 18.814 1.00 95.62 336 ASP A O 1
ATOM 2802 N N . VAL A 1 337 ? -15.971 -4.739 18.166 1.00 97.88 337 VAL A N 1
ATOM 2803 C CA . VAL A 1 337 ? -15.933 -5.013 16.726 1.00 97.88 337 VAL A CA 1
ATOM 2804 C C . VAL A 1 337 ? -15.136 -3.962 15.960 1.00 97.88 337 VAL A C 1
ATOM 2806 O O . VAL A 1 337 ? -15.412 -2.761 16.036 1.00 97.88 337 VAL A O 1
ATOM 2809 N N . VAL A 1 338 ? -14.194 -4.431 15.142 1.00 97.69 338 VAL A N 1
ATOM 2810 C CA . VAL A 1 338 ? -13.431 -3.616 14.190 1.00 97.69 338 VAL A CA 1
ATOM 2811 C C . VAL A 1 338 ? -13.771 -4.008 12.756 1.00 97.69 338 VAL A C 1
ATOM 2813 O O . VAL A 1 338 ? -13.658 -5.165 12.384 1.00 97.69 338 VAL A O 1
ATOM 2816 N N . GLY A 1 339 ? -14.116 -3.040 11.916 1.00 96.44 339 GLY A N 1
ATOM 2817 C CA . GLY A 1 339 ? -14.205 -3.216 10.469 1.00 96.44 339 GLY A CA 1
ATOM 2818 C C . GLY A 1 339 ? -12.910 -2.788 9.788 1.00 96.44 339 GLY A C 1
ATOM 2819 O O . GLY A 1 339 ? -12.425 -1.682 10.033 1.00 96.44 339 GLY A O 1
ATOM 2820 N N . CYS A 1 340 ? -12.336 -3.621 8.920 1.00 92.06 340 CYS A N 1
ATOM 2821 C CA . CYS A 1 340 ? -11.094 -3.267 8.234 1.00 92.06 340 CYS A CA 1
ATOM 2822 C C . CYS A 1 340 ? -10.985 -3.813 6.805 1.00 92.06 340 CYS A C 1
ATOM 2824 O O . CYS A 1 340 ? -11.363 -4.940 6.494 1.00 92.06 340 CYS A O 1
ATOM 2826 N N . TRP A 1 341 ? -10.397 -2.996 5.923 1.00 90.31 341 TRP A N 1
ATOM 2827 C CA . TRP A 1 341 ? -9.747 -3.483 4.705 1.00 90.31 341 TRP A CA 1
ATOM 2828 C C . TRP A 1 341 ? -8.377 -4.053 5.098 1.00 90.31 341 TRP A C 1
ATOM 2830 O O . TRP A 1 341 ? -8.251 -4.763 6.086 1.00 90.31 341 TRP A O 1
ATOM 2840 N N . THR A 1 342 ? -7.306 -3.700 4.409 1.00 88.75 342 THR A N 1
ATOM 2841 C CA . THR A 1 342 ? -5.964 -4.287 4.562 1.00 88.75 342 THR A CA 1
ATOM 2842 C C . THR A 1 342 ? -5.189 -3.848 5.821 1.00 88.75 342 THR A C 1
ATOM 2844 O O . THR A 1 342 ? -3.971 -4.004 5.899 1.00 88.75 342 THR A O 1
ATOM 2847 N N . GLY A 1 343 ? -5.872 -3.250 6.801 1.00 87.94 343 GLY A N 1
ATOM 2848 C CA . GLY A 1 343 ? -5.257 -2.501 7.897 1.00 87.94 343 GLY A CA 1
ATOM 2849 C C . GLY A 1 343 ? -4.811 -3.390 9.053 1.00 87.94 343 GLY A C 1
ATOM 2850 O O . GLY A 1 343 ? -5.484 -4.344 9.417 1.00 87.94 343 GLY A O 1
ATOM 2851 N N . THR A 1 344 ? -3.703 -3.031 9.699 1.00 89.31 344 THR A N 1
ATOM 2852 C CA . THR A 1 344 ? -3.107 -3.833 10.787 1.00 89.31 344 THR A CA 1
ATOM 2853 C C . THR A 1 344 ? -3.924 -3.810 12.072 1.00 89.31 344 THR A C 1
ATOM 2855 O O . THR A 1 344 ? -3.759 -4.682 12.915 1.00 89.31 344 THR A O 1
ATOM 2858 N N . VAL A 1 345 ? -4.849 -2.857 12.199 1.00 92.00 345 VAL A N 1
ATOM 2859 C CA . VAL A 1 345 ? -5.778 -2.779 13.330 1.00 92.00 345 VAL A CA 1
ATOM 2860 C C . VAL A 1 345 ? -6.656 -4.031 13.428 1.00 92.00 345 VAL A C 1
ATOM 2862 O O . VAL A 1 345 ? -7.044 -4.396 14.530 1.00 92.00 345 VAL A O 1
ATOM 2865 N N . GLY A 1 346 ? -6.921 -4.732 12.316 1.00 94.25 346 GLY A N 1
ATOM 2866 C CA . GLY A 1 346 ? -7.587 -6.037 12.355 1.00 94.25 346 GLY A CA 1
ATOM 2867 C C . GLY A 1 346 ? -6.782 -7.077 13.141 1.00 94.25 346 GLY A C 1
ATOM 2868 O O . GLY A 1 346 ? -7.338 -7.791 13.966 1.00 94.25 346 GLY A O 1
ATOM 2869 N N . ILE A 1 347 ? -5.456 -7.102 12.969 1.00 94.50 347 ILE A N 1
ATOM 2870 C CA . ILE A 1 347 ? -4.551 -7.983 13.728 1.00 94.50 347 ILE A CA 1
ATOM 2871 C C . ILE A 1 347 ? -4.550 -7.593 15.207 1.00 94.50 347 ILE A C 1
ATOM 2873 O O . ILE A 1 347 ? -4.666 -8.460 16.068 1.00 94.50 347 ILE A O 1
ATOM 2877 N N . GLU A 1 348 ? -4.451 -6.293 15.500 1.00 93.88 348 GLU A N 1
ATOM 2878 C CA . GLU A 1 348 ? -4.504 -5.776 16.874 1.00 93.88 348 GLU A CA 1
ATOM 2879 C C . GLU A 1 348 ? -5.813 -6.181 17.569 1.00 93.88 348 GLU A C 1
ATOM 2881 O O . GLU A 1 348 ? -5.778 -6.662 18.700 1.00 93.88 348 GLU A O 1
ATOM 2886 N N . ALA A 1 349 ? -6.953 -6.042 16.888 1.00 95.19 349 ALA A N 1
ATOM 2887 C CA . ALA A 1 349 ? -8.264 -6.418 17.406 1.00 95.19 349 ALA A CA 1
ATOM 2888 C C . ALA A 1 349 ? -8.336 -7.917 17.734 1.00 95.19 349 ALA A C 1
ATOM 2890 O O . ALA A 1 349 ? -8.645 -8.280 18.868 1.00 95.19 349 ALA A O 1
ATOM 2891 N N . LEU A 1 350 ? -7.970 -8.772 16.775 1.00 96.38 350 LEU A N 1
ATOM 2892 C CA . LEU A 1 350 ? -8.010 -10.227 16.930 1.00 96.38 350 LEU A CA 1
ATOM 2893 C C . LEU A 1 350 ? -7.106 -10.711 18.077 1.00 96.38 350 LEU A C 1
ATOM 2895 O O . LEU A 1 350 ? -7.532 -11.509 18.909 1.00 96.38 350 LEU A O 1
ATOM 2899 N N . VAL A 1 351 ? -5.882 -10.182 18.189 1.00 95.69 351 VAL A N 1
ATOM 2900 C CA . VAL A 1 351 ? -4.944 -10.546 19.271 1.00 95.69 351 VAL A CA 1
ATOM 2901 C C . VAL A 1 351 ? -5.440 -10.117 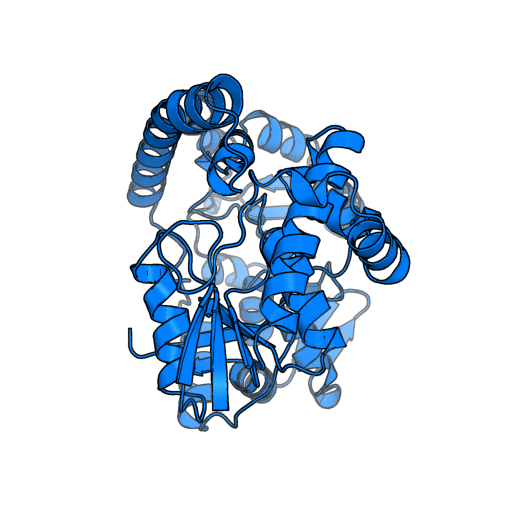20.656 1.00 95.69 351 VAL A C 1
ATOM 2903 O O . VAL A 1 351 ? -5.128 -10.779 21.649 1.00 95.69 351 VAL A O 1
ATOM 2906 N N . ASN A 1 352 ? -6.219 -9.036 20.727 1.00 93.94 352 ASN A N 1
ATOM 2907 C CA . ASN A 1 352 ? -6.824 -8.524 21.958 1.00 93.94 352 ASN A CA 1
ATOM 2908 C C . ASN A 1 352 ? -8.230 -9.105 22.222 1.00 93.94 352 ASN A C 1
ATOM 2910 O O . ASN A 1 352 ? -8.997 -8.537 23.000 1.00 93.94 352 ASN A O 1
ATOM 2914 N N . GLY A 1 353 ? -8.578 -10.230 21.585 1.00 95.25 353 GLY A N 1
ATOM 2915 C CA . GLY A 1 353 ? -9.833 -10.949 21.825 1.00 95.25 353 GLY A CA 1
ATOM 2916 C C . GLY A 1 353 ? -11.077 -10.229 21.301 1.00 95.25 353 GLY A C 1
ATOM 2917 O O . GLY A 1 353 ? -12.184 -10.513 21.751 1.00 95.25 353 GLY A O 1
ATOM 2918 N N . LYS A 1 354 ? -10.908 -9.274 20.381 1.00 96.38 354 LYS A N 1
ATOM 2919 C CA . LYS A 1 354 ? -12.009 -8.567 19.722 1.00 96.38 354 LYS A CA 1
ATOM 2920 C C . LYS A 1 354 ? -12.377 -9.250 18.411 1.00 96.38 354 LYS A C 1
ATOM 2922 O O . LYS A 1 354 ? -11.582 -9.988 17.831 1.00 96.38 354 LYS A O 1
ATOM 2927 N N . SER A 1 355 ? -13.583 -8.970 17.930 1.00 97.31 355 SER A N 1
ATOM 2928 C CA . SER A 1 355 ? -14.040 -9.437 16.624 1.00 97.31 355 SER A CA 1
ATOM 2929 C C . SER A 1 355 ? -13.630 -8.466 15.517 1.00 97.31 355 SER A C 1
ATOM 2931 O O . SER A 1 355 ? -13.625 -7.246 15.703 1.00 97.31 355 SER A O 1
ATOM 2933 N N . ALA A 1 356 ? -13.334 -8.999 14.337 1.00 97.06 356 ALA A N 1
ATOM 2934 C CA . ALA A 1 356 ? -13.035 -8.236 13.138 1.00 97.06 356 ALA A CA 1
ATOM 2935 C C . ALA A 1 356 ? -13.996 -8.594 11.995 1.00 97.06 356 ALA A C 1
ATOM 2937 O O . ALA A 1 356 ? -14.240 -9.766 11.721 1.00 97.06 356 ALA A O 1
ATOM 2938 N N . GLU A 1 357 ? -14.501 -7.583 11.292 1.00 96.06 357 GLU A N 1
ATOM 2939 C CA . GLU A 1 357 ? -15.159 -7.730 9.995 1.00 96.06 357 GLU A CA 1
ATOM 2940 C C . GLU A 1 357 ? -14.170 -7.326 8.895 1.00 96.06 357 GLU A C 1
ATOM 2942 O O . GLU A 1 357 ? -13.763 -6.163 8.792 1.00 96.06 357 GLU A O 1
ATOM 2947 N N . LEU A 1 358 ? -13.754 -8.297 8.082 1.00 93.31 358 LEU A N 1
ATOM 2948 C CA . LEU A 1 358 ? -12.774 -8.082 7.017 1.00 93.31 358 LEU A CA 1
ATOM 2949 C C . LEU A 1 358 ? -13.489 -7.752 5.707 1.00 93.31 358 LEU A C 1
ATOM 2951 O O . LEU A 1 358 ? -14.122 -8.608 5.096 1.00 93.31 358 LEU A O 1
ATOM 2955 N N . PHE A 1 359 ? -13.359 -6.512 5.241 1.00 91.25 359 PHE A N 1
ATOM 2956 C CA . PHE A 1 359 ? -14.059 -6.024 4.048 1.00 91.25 359 PHE A CA 1
ATOM 2957 C C . PHE A 1 359 ? -13.425 -6.468 2.726 1.00 91.25 359 PHE A C 1
ATOM 2959 O O . PHE A 1 359 ? -13.958 -6.161 1.659 1.00 91.25 359 PHE A O 1
ATOM 2966 N N . THR A 1 360 ? -12.279 -7.155 2.766 1.00 87.38 360 THR A N 1
ATOM 2967 C CA . THR A 1 360 ? -11.625 -7.684 1.563 1.00 87.38 360 THR A CA 1
ATOM 2968 C C . THR A 1 360 ? -11.202 -9.134 1.765 1.00 87.38 360 THR A C 1
ATOM 2970 O O . THR A 1 360 ? -10.873 -9.567 2.872 1.00 87.38 360 THR A O 1
ATOM 2973 N N . GLU A 1 361 ? -11.240 -9.897 0.677 1.00 80.88 361 GLU A N 1
ATOM 2974 C CA . GLU A 1 361 ? -10.893 -11.322 0.665 1.00 80.88 361 GLU A CA 1
ATOM 2975 C C . GLU A 1 361 ? -9.380 -11.537 0.587 1.00 80.88 361 GLU A C 1
ATOM 2977 O O . GLU A 1 361 ? -8.833 -12.398 1.278 1.00 80.88 361 GLU A O 1
ATOM 2982 N N . GLU A 1 362 ? -8.698 -10.702 -0.199 1.00 81.62 362 GLU A N 1
ATOM 2983 C CA . GLU A 1 362 ? -7.253 -10.776 -0.401 1.00 81.62 362 GLU A CA 1
ATOM 2984 C C . GLU A 1 362 ? -6.542 -9.886 0.621 1.00 81.62 362 GLU A C 1
ATOM 2986 O O . GLU A 1 362 ? -6.252 -8.712 0.395 1.00 81.62 362 GLU A O 1
ATOM 2991 N N . GLN A 1 363 ? -6.338 -10.443 1.813 1.00 85.94 363 GLN A N 1
ATOM 2992 C CA . GLN A 1 363 ? -5.501 -9.863 2.860 1.00 85.94 363 GLN A CA 1
ATOM 2993 C C . GLN A 1 363 ? -4.619 -10.955 3.424 1.00 85.94 363 GLN A C 1
ATOM 2995 O O . GLN A 1 363 ? -5.102 -12.037 3.759 1.00 85.94 363 GLN A O 1
ATOM 3000 N N . TYR A 1 364 ? -3.339 -10.661 3.613 1.00 90.81 364 TYR A N 1
ATOM 3001 C CA . TYR A 1 364 ? -2.414 -11.680 4.080 1.00 90.81 364 TYR A CA 1
ATOM 3002 C C . TYR A 1 364 ? -2.799 -12.349 5.393 1.00 90.81 364 TYR A C 1
ATOM 3004 O O . TYR A 1 364 ? -2.613 -13.546 5.534 1.00 90.81 364 TYR A O 1
ATOM 3012 N N . TYR A 1 365 ? -3.308 -11.607 6.376 1.00 92.00 365 TYR A N 1
ATOM 3013 C CA . TYR A 1 365 ? -3.596 -12.210 7.673 1.00 92.00 365 TYR A CA 1
ATOM 3014 C C . TYR A 1 365 ? -4.910 -12.989 7.621 1.00 92.00 365 TYR A C 1
ATOM 3016 O O . TYR A 1 365 ? -5.087 -13.929 8.381 1.00 92.00 365 TYR A O 1
ATOM 3024 N N . ARG A 1 366 ? -5.786 -12.693 6.652 1.00 92.44 366 ARG A N 1
ATOM 3025 C CA . ARG A 1 366 ? -6.911 -13.566 6.312 1.00 92.44 366 ARG A CA 1
ATOM 3026 C C . ARG A 1 366 ? -6.444 -14.860 5.655 1.00 92.44 366 ARG A C 1
ATOM 3028 O O . ARG A 1 366 ? -6.940 -15.924 6.004 1.00 92.44 366 ARG A O 1
ATOM 3035 N N . GLN A 1 367 ? -5.488 -14.778 4.731 1.00 93.44 367 GLN A N 1
ATOM 3036 C CA . GLN A 1 367 ? -4.864 -15.953 4.118 1.00 93.44 367 GLN A CA 1
ATOM 3037 C C . GLN A 1 367 ? -4.119 -16.799 5.168 1.00 93.44 367 GLN A C 1
ATOM 3039 O O . GLN A 1 367 ? -4.277 -18.012 5.168 1.00 93.44 367 GLN A O 1
ATOM 3044 N N . ALA A 1 368 ? -3.408 -16.166 6.107 1.00 94.00 368 ALA A N 1
ATOM 3045 C CA . ALA A 1 368 ? -2.770 -16.825 7.247 1.00 94.00 368 ALA A CA 1
ATOM 3046 C C . ALA A 1 368 ? -3.795 -17.549 8.135 1.00 94.00 368 ALA A C 1
ATOM 3048 O O . ALA A 1 368 ? -3.624 -18.726 8.426 1.00 94.00 368 ALA A O 1
ATOM 3049 N N . MET A 1 369 ? -4.904 -16.889 8.500 1.00 94.38 369 MET A N 1
ATOM 3050 C CA . MET A 1 369 ? -5.976 -17.534 9.270 1.00 94.38 369 MET A CA 1
ATOM 3051 C C . MET A 1 369 ? -6.546 -18.760 8.551 1.00 94.38 369 MET A C 1
ATOM 3053 O O . MET A 1 369 ? -6.758 -19.780 9.190 1.00 94.38 369 MET A O 1
ATOM 3057 N N . LYS A 1 370 ? -6.754 -18.708 7.226 1.00 93.81 370 LYS A N 1
ATOM 3058 C CA . LYS A 1 370 ? -7.289 -19.845 6.447 1.00 93.81 370 LYS A CA 1
ATOM 3059 C C . LYS A 1 370 ? -6.428 -21.117 6.536 1.00 93.81 370 LYS A C 1
ATOM 3061 O O . LYS A 1 370 ? -6.952 -22.193 6.264 1.00 93.81 370 LYS A O 1
ATOM 3066 N N . LEU A 1 371 ? -5.148 -21.006 6.901 1.00 95.69 371 LEU A N 1
ATOM 3067 C CA . LEU A 1 371 ? -4.261 -22.153 7.136 1.00 95.69 371 LEU A CA 1
ATOM 3068 C C . LEU A 1 371 ? -4.477 -22.808 8.511 1.00 95.69 371 LEU A C 1
ATOM 3070 O O . LEU A 1 371 ? -4.049 -23.941 8.706 1.00 95.69 371 LEU A O 1
ATOM 3074 N N . HIS A 1 372 ? -5.167 -22.114 9.418 1.00 96.31 372 HIS A N 1
ATOM 3075 C CA . HIS A 1 372 ? -5.458 -22.524 10.789 1.00 96.31 372 HIS A CA 1
ATOM 3076 C C . HIS A 1 372 ? -6.965 -22.416 11.090 1.00 96.31 372 HIS A C 1
ATOM 3078 O O . HIS A 1 372 ? -7.386 -21.605 11.918 1.00 96.31 372 HIS A O 1
ATOM 3084 N N . PRO A 1 373 ? -7.834 -23.180 10.402 1.00 96.81 373 PRO A N 1
ATOM 3085 C CA . PRO A 1 373 ? -9.278 -23.113 10.633 1.00 96.81 373 PRO A CA 1
ATOM 3086 C C . PRO A 1 373 ? -9.675 -23.450 12.080 1.00 96.81 373 PRO A C 1
ATOM 3088 O O . PRO A 1 373 ? -10.711 -22.986 12.546 1.00 96.81 373 PRO A O 1
ATOM 3091 N N . GLU A 1 374 ? -8.852 -24.209 12.804 1.00 97.25 374 GLU A N 1
ATOM 3092 C CA . GLU A 1 374 ? -9.061 -24.598 14.199 1.00 97.25 374 GLU A CA 1
ATOM 3093 C C . GLU A 1 374 ? -9.048 -23.424 15.186 1.00 97.25 374 GLU A C 1
ATOM 3095 O O . GLU A 1 374 ? -9.646 -23.527 16.259 1.00 97.25 374 GLU A O 1
ATOM 3100 N N . ILE A 1 375 ? -8.395 -22.310 14.833 1.00 97.00 375 ILE A N 1
ATOM 3101 C CA . ILE A 1 375 ? -8.342 -21.123 15.696 1.00 97.00 375 ILE A CA 1
ATOM 3102 C C . ILE A 1 375 ? -9.434 -20.105 15.367 1.00 97.00 375 ILE A C 1
ATOM 3104 O O . ILE A 1 375 ? -9.608 -19.150 16.119 1.00 97.00 375 ILE A O 1
ATOM 3108 N N . ILE A 1 376 ? -10.149 -20.270 14.250 1.00 97.00 376 ILE A N 1
ATOM 3109 C CA . ILE A 1 376 ? -11.137 -19.300 13.770 1.00 97.00 376 ILE A CA 1
ATOM 3110 C C . ILE A 1 376 ? -12.492 -19.564 14.420 1.00 97.00 376 ILE A C 1
ATOM 3112 O O . ILE A 1 376 ? -13.032 -20.667 14.369 1.00 97.00 376 ILE A O 1
ATOM 3116 N N . GLN A 1 377 ? -13.094 -18.505 14.945 1.00 96.38 377 GLN A N 1
ATOM 3117 C CA . GLN A 1 377 ? -14.497 -18.468 15.333 1.00 96.38 377 GLN A CA 1
ATOM 3118 C C . GLN A 1 377 ? -15.216 -17.472 14.424 1.00 96.38 377 GLN A C 1
ATOM 3120 O O . GLN A 1 377 ? -14.783 -16.327 14.292 1.00 96.38 377 GLN A O 1
ATOM 3125 N N . GLN A 1 378 ? -16.293 -17.909 13.771 1.00 95.12 378 GLN A N 1
ATOM 3126 C CA . GLN A 1 378 ? -17.032 -17.080 12.824 1.00 95.12 378 GLN A CA 1
ATOM 3127 C C . GLN A 1 378 ? -18.509 -16.985 13.216 1.00 95.12 378 GLN A C 1
ATOM 3129 O O . GLN A 1 378 ? -19.187 -18.003 13.331 1.00 95.12 378 GLN A O 1
ATOM 3134 N N . ASP A 1 379 ? -19.002 -15.755 13.365 1.00 94.94 379 ASP A N 1
ATOM 3135 C CA . ASP A 1 379 ? -20.417 -15.432 13.573 1.00 94.94 379 ASP A CA 1
ATOM 3136 C C . ASP A 1 379 ? -20.875 -14.446 12.490 1.00 94.94 379 ASP A C 1
ATOM 3138 O O . ASP A 1 379 ? -20.603 -13.241 12.531 1.00 94.94 379 ASP A O 1
ATOM 3142 N N . GLY A 1 380 ? -21.504 -14.982 11.441 1.00 92.81 380 GLY A N 1
ATOM 3143 C CA . GLY A 1 380 ? -21.843 -14.220 10.242 1.00 92.81 380 GLY A CA 1
ATOM 3144 C C . GLY A 1 380 ? -20.602 -13.550 9.617 1.00 92.81 380 GLY A C 1
ATOM 3145 O O . GLY A 1 380 ? -19.680 -14.260 9.198 1.00 92.81 380 GLY A O 1
ATOM 3146 N N . PRO A 1 381 ? -20.563 -12.204 9.504 1.00 93.19 381 PRO A N 1
ATOM 3147 C CA . PRO A 1 381 ? -19.415 -11.477 8.960 1.00 93.19 381 PRO A CA 1
ATOM 3148 C C . PRO A 1 381 ? -18.282 -11.252 9.980 1.00 93.19 381 PRO A C 1
ATOM 3150 O O . PRO A 1 381 ? -17.231 -10.732 9.607 1.00 93.19 381 PRO A O 1
ATOM 3153 N N . LEU A 1 382 ? -18.493 -11.596 11.255 1.00 96.38 382 LEU A N 1
ATOM 3154 C CA . LEU A 1 382 ? -17.529 -11.378 12.328 1.00 96.38 382 LEU A CA 1
ATOM 3155 C C . LEU A 1 382 ? -16.591 -12.570 12.466 1.00 96.38 382 LEU A C 1
ATOM 3157 O O . LEU A 1 382 ? -17.026 -13.720 12.473 1.00 96.38 382 LEU A O 1
ATOM 3161 N N . ILE A 1 383 ? -15.305 -12.269 12.610 1.00 96.50 383 ILE A N 1
ATOM 3162 C CA . ILE A 1 383 ? -14.236 -13.235 12.836 1.00 96.50 383 ILE A CA 1
ATOM 3163 C C . ILE A 1 383 ? -13.572 -12.911 14.175 1.00 96.50 383 ILE A C 1
ATOM 3165 O O . ILE A 1 383 ? -13.169 -11.771 14.401 1.00 96.50 383 ILE A O 1
ATOM 3169 N N . SER A 1 384 ? -13.407 -13.907 15.034 1.00 97.12 384 SER A N 1
ATOM 3170 C CA . SER A 1 384 ? -12.528 -13.871 16.206 1.00 97.12 384 SER A CA 1
ATOM 3171 C C . SER A 1 384 ? -11.557 -15.051 16.164 1.00 97.12 384 SER A C 1
ATOM 3173 O O . SER A 1 384 ? -11.718 -15.981 15.370 1.00 97.12 384 SER A O 1
ATOM 3175 N N . ILE A 1 385 ? -10.518 -14.998 17.000 1.00 97.56 385 ILE A N 1
ATOM 3176 C CA . ILE A 1 385 ? -9.539 -16.083 17.126 1.00 97.56 385 ILE A CA 1
ATOM 3177 C C . ILE A 1 385 ? -9.479 -16.607 18.560 1.00 97.56 385 ILE A C 1
ATOM 3179 O O . ILE A 1 385 ? -9.527 -15.823 19.509 1.00 97.56 385 ILE A O 1
ATOM 3183 N N . SER A 1 386 ? -9.363 -17.926 18.720 1.00 97.31 386 SER A N 1
ATOM 3184 C CA . SER A 1 386 ? -9.197 -18.577 20.027 1.00 97.31 386 SER A CA 1
ATOM 3185 C C . SER A 1 386 ? -7.737 -18.629 20.482 1.00 97.31 386 SER A C 1
ATOM 3187 O O . SER A 1 386 ? -7.476 -18.582 21.683 1.00 97.31 386 SER A O 1
ATOM 3189 N N . ASP A 1 387 ? -6.791 -18.675 19.538 1.00 97.62 387 ASP A N 1
ATOM 3190 C CA . ASP A 1 387 ? -5.357 -18.770 19.815 1.00 97.62 387 ASP A CA 1
ATOM 3191 C C . ASP A 1 387 ? -4.551 -17.678 19.077 1.00 97.62 387 ASP A C 1
ATOM 3193 O O . ASP A 1 387 ? -4.151 -17.839 17.917 1.00 97.62 387 ASP A O 1
ATOM 3197 N N . PRO A 1 388 ? -4.277 -16.541 19.748 1.00 97.38 388 PRO A N 1
ATOM 3198 C CA . PRO A 1 388 ? -3.424 -15.488 19.207 1.00 97.38 388 PRO A CA 1
ATOM 3199 C C . PRO A 1 388 ? -1.987 -15.926 18.908 1.00 97.38 388 PRO A C 1
ATOM 3201 O O . PRO A 1 388 ? -1.337 -15.294 18.076 1.00 97.38 388 PRO A O 1
ATOM 3204 N N . TYR A 1 389 ? -1.474 -16.965 19.576 1.00 98.00 389 TYR A N 1
ATOM 3205 C CA . TYR A 1 389 ? -0.100 -17.418 19.386 1.00 98.00 389 TYR A CA 1
ATOM 3206 C C . TYR A 1 389 ? 0.082 -18.044 18.012 1.00 98.00 389 TYR A C 1
ATOM 3208 O O . TYR A 1 389 ? 0.929 -17.579 17.251 1.00 98.00 389 TYR A O 1
ATOM 3216 N N . VAL A 1 390 ? -0.765 -19.014 17.664 1.00 98.00 390 VAL A N 1
ATOM 3217 C CA .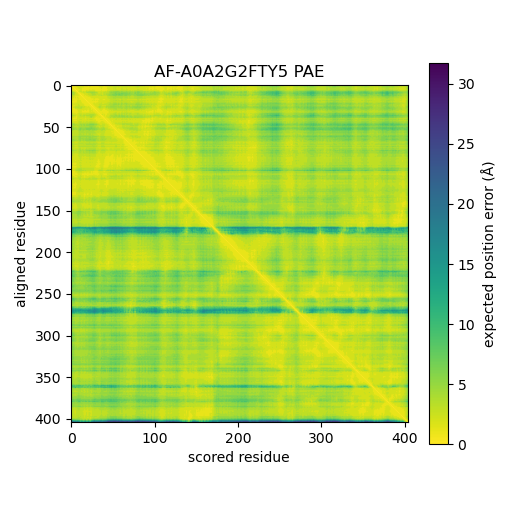 VAL A 1 390 ? -0.760 -19.654 16.339 1.00 98.00 390 VAL A CA 1
ATOM 3218 C C . VAL A 1 390 ? -0.957 -18.611 15.236 1.00 98.00 390 VAL A C 1
ATOM 3220 O O . VAL A 1 390 ? -0.235 -18.604 14.240 1.00 98.00 390 VAL A O 1
ATOM 3223 N N . PHE A 1 391 ? -1.867 -17.655 15.443 1.00 97.69 391 PHE A N 1
ATOM 3224 C CA . PHE A 1 391 ? -2.106 -16.579 14.482 1.00 97.69 391 PHE A CA 1
ATOM 3225 C C . PHE A 1 391 ? -0.869 -15.700 14.228 1.00 97.69 391 PHE A C 1
ATOM 3227 O O . PHE A 1 391 ? -0.528 -15.420 13.075 1.00 97.69 391 PHE A O 1
ATOM 3234 N N . ILE A 1 392 ? -0.189 -15.247 15.288 1.00 97.56 392 ILE A N 1
ATOM 3235 C CA . ILE A 1 392 ? 1.008 -14.404 15.152 1.00 97.56 392 ILE A CA 1
ATOM 3236 C C . ILE A 1 392 ? 2.205 -15.200 14.643 1.00 97.56 392 ILE A C 1
ATOM 3238 O O . ILE A 1 392 ? 2.957 -14.671 13.822 1.00 97.56 392 ILE A O 1
ATOM 3242 N N . GLU A 1 393 ? 2.368 -16.451 15.074 1.00 97.81 393 GLU A N 1
ATOM 3243 C CA . GLU A 1 393 ? 3.378 -17.354 14.528 1.00 97.81 393 GLU A CA 1
ATOM 3244 C C . GLU A 1 393 ? 3.232 -17.443 13.007 1.00 97.81 393 GLU A C 1
ATOM 3246 O O . GLU A 1 393 ? 4.190 -17.158 12.285 1.00 97.81 393 GLU A O 1
ATOM 3251 N N . GLU A 1 394 ? 2.023 -17.732 12.517 1.00 97.69 394 GLU A N 1
ATOM 3252 C CA . GLU A 1 394 ? 1.756 -17.843 11.087 1.00 97.69 394 GLU A CA 1
ATOM 3253 C C . GLU A 1 394 ? 2.040 -16.529 10.352 1.00 97.69 394 GLU A C 1
ATOM 3255 O O . GLU A 1 394 ? 2.762 -16.529 9.357 1.00 97.69 394 GLU A O 1
ATOM 3260 N N . ILE A 1 395 ? 1.576 -15.381 10.864 1.00 96.44 395 ILE A N 1
ATOM 3261 C CA . ILE A 1 395 ? 1.875 -14.067 10.269 1.00 96.44 395 ILE A CA 1
ATOM 3262 C C . ILE A 1 395 ? 3.393 -13.826 10.155 1.00 96.44 395 ILE A C 1
ATOM 3264 O O . ILE A 1 395 ? 3.863 -13.291 9.143 1.00 96.44 395 ILE A O 1
ATOM 3268 N N . LEU A 1 396 ? 4.170 -14.198 11.177 1.00 96.69 396 LEU A N 1
ATOM 3269 C CA . LEU A 1 396 ? 5.619 -13.993 11.206 1.00 96.69 396 LEU A CA 1
ATOM 3270 C C . LEU A 1 396 ? 6.376 -14.896 10.228 1.00 96.69 396 LEU A C 1
ATOM 3272 O O . LEU A 1 396 ? 7.444 -14.490 9.762 1.00 96.69 396 LEU A O 1
ATOM 3276 N N . LYS A 1 397 ? 5.818 -16.044 9.816 1.00 96.56 397 LYS A N 1
ATOM 3277 C CA . LYS A 1 397 ? 6.400 -16.858 8.730 1.00 96.56 397 LYS A CA 1
ATOM 3278 C C . LYS A 1 397 ? 6.541 -16.060 7.431 1.00 96.56 397 LYS A C 1
ATOM 3280 O O . LYS A 1 397 ? 7.424 -16.362 6.635 1.00 96.56 397 LYS A O 1
ATOM 3285 N N . GLY A 1 398 ? 5.706 -15.033 7.227 1.00 94.38 398 GLY A N 1
ATOM 3286 C CA . GLY A 1 398 ? 5.727 -14.118 6.078 1.00 94.38 398 GLY A CA 1
ATOM 3287 C C . GLY A 1 398 ? 6.599 -12.863 6.232 1.00 94.38 398 GLY A C 1
ATOM 3288 O O . GLY A 1 398 ? 6.571 -11.979 5.369 1.00 94.38 398 GLY A O 1
ATOM 3289 N N . SER A 1 399 ? 7.383 -12.749 7.307 1.00 94.56 399 SER A N 1
ATOM 3290 C CA . SER A 1 399 ? 8.273 -11.607 7.560 1.00 94.56 399 SER A CA 1
ATOM 3291 C C . SER A 1 399 ? 9.742 -12.018 7.658 1.00 94.56 399 SER A C 1
ATOM 3293 O O . SER A 1 399 ? 10.047 -13.182 7.855 1.00 94.56 399 SER A O 1
ATOM 3295 N N . ILE A 1 400 ? 10.657 -11.057 7.567 1.00 92.94 400 ILE A N 1
ATOM 3296 C CA . ILE A 1 400 ? 12.078 -11.217 7.896 1.00 92.94 400 ILE A CA 1
ATOM 3297 C C . ILE A 1 400 ? 12.456 -10.234 8.999 1.00 92.94 400 ILE A C 1
ATOM 3299 O O . ILE A 1 400 ? 11.940 -9.111 9.038 1.00 92.94 400 ILE A O 1
ATOM 3303 N N . LYS A 1 401 ? 13.395 -10.627 9.862 1.00 90.12 401 LYS A N 1
ATOM 3304 C CA . LYS A 1 401 ? 14.077 -9.684 10.753 1.00 90.12 401 LYS A CA 1
ATOM 3305 C C . LYS A 1 401 ? 14.957 -8.763 9.911 1.00 90.12 401 LYS A C 1
ATOM 3307 O O . LYS A 1 401 ? 15.615 -9.203 8.971 1.00 90.12 401 LYS A O 1
ATOM 3312 N N . PHE A 1 402 ? 14.929 -7.477 10.224 1.00 82.19 402 PHE A N 1
ATOM 3313 C CA . PHE A 1 402 ? 15.698 -6.465 9.518 1.00 82.19 402 PHE A CA 1
ATOM 3314 C C . PHE A 1 402 ? 16.352 -5.538 10.536 1.00 82.19 402 PHE A C 1
ATOM 3316 O O . PHE A 1 402 ? 15.675 -4.738 11.187 1.00 82.19 402 PHE A O 1
ATOM 3323 N N . GLU A 1 403 ? 17.670 -5.654 10.663 1.00 70.19 403 GLU A N 1
ATOM 3324 C CA . GLU A 1 403 ? 18.496 -4.718 11.420 1.00 70.19 403 GLU A CA 1
ATOM 3325 C C . GLU A 1 403 ? 18.671 -3.459 10.562 1.00 70.19 403 GLU A C 1
ATOM 3327 O O . GLU A 1 403 ? 19.317 -3.488 9.512 1.00 70.19 403 GLU A O 1
ATOM 3332 N N . GLY A 1 404 ? 17.956 -2.396 10.941 1.00 57.00 404 GLY A N 1
ATOM 3333 C CA . GLY A 1 404 ? 17.873 -1.136 10.197 1.00 57.00 404 GLY A CA 1
ATOM 3334 C C . GLY A 1 404 ? 19.022 -0.186 10.469 1.00 57.00 404 GLY A C 1
ATOM 3335 O O . GLY A 1 404 ? 19.391 -0.057 11.656 1.00 57.00 404 GLY A O 1
#

Secondary structure (DSSP, 8-state):
-EEEEE--S-HHHHHHHHHHHHHSS--SEEEEEESSTTSSEE--TT-GGGTT-HHHHHHHHHH--HHHHHHH-TTTTTS-HHHHHHHHHHHHHHHHHHHHHS--SEEEEPPP-SHHHHHHHHHHHHTT--EEEEEE-SSTTEEEE-SSS-----S---HHHHHHHHHHHHS----TT---HHHHHHHHHHHHHHHHHHIIIIIIIIIIIS----HHHHHGGGS-S--SGGGGGGGGGPBPGGG--TTS-EEEEEPPPSS-HIIIIISS-GGGGSHHHHHHHHHHHHTTT-SEEEEE--TTTTTTS-HHHHHHHTTSTTEEEE-TTS-HHHHHTT-SEEEESS-THHHHHHHTT-EEEES-S--HHHHHHHT-GGGEEEETTEEEES-HHHHHHHHHHTEEE---

Radius of gyration: 22.13 Å; Cα contacts (8 Å, |Δi|>4): 698; chains: 1; bounding box: 55×50×60 Å

Mean predicted aligned error: 4.24 Å

pLDDT: mean 93.43, std 5.66, range [57.0, 98.75]

Solvent-accessible surface area (backbone atoms only — not comparable to full-atom values): 21758 Å² total; per-residue (Å²): 76,36,31,38,33,54,42,74,98,43,69,77,65,34,46,58,42,50,50,44,46,62,74,76,42,79,50,75,40,82,46,33,33,15,68,49,98,84,34,83,37,62,42,50,53,72,53,63,80,32,65,78,34,64,68,43,48,50,48,46,70,77,73,45,64,61,68,62,45,31,57,47,16,75,50,37,58,76,43,62,67,73,59,37,55,40,54,52,26,16,44,50,34,37,48,50,55,52,60,71,77,41,87,60,58,32,39,32,26,56,42,41,74,42,50,62,52,45,52,52,50,54,51,33,52,76,69,72,24,52,74,47,10,50,41,85,41,79,53,86,57,36,30,29,42,28,47,52,49,54,63,45,72,78,57,81,67,54,70,72,55,43,53,53,53,51,51,42,54,68,59,78,52,66,54,87,78,55,48,53,72,70,56,22,52,54,50,40,53,51,41,30,54,51,44,68,56,41,41,56,50,33,30,50,41,38,25,62,67,70,57,44,53,47,64,72,27,63,34,46,90,70,56,79,38,37,84,51,80,68,13,80,58,41,70,79,70,40,41,56,72,95,77,58,74,63,89,49,57,47,37,40,30,65,47,76,76,71,89,38,38,59,45,39,55,15,29,74,44,76,75,45,66,47,46,73,61,48,50,49,54,48,50,59,59,46,56,76,80,34,68,29,38,37,36,31,43,44,38,68,47,54,43,39,47,51,55,61,58,59,53,59,56,55,69,46,83,43,46,39,41,39,46,40,80,59,60,65,60,69,49,52,77,60,42,58,33,36,41,27,63,84,48,68,62,46,57,43,34,29,63,66,72,19,29,25,31,66,77,44,78,42,29,26,66,56,52,42,44,68,78,42,62,90,34,57,44,74,62,87,74,34,36,33,49,80,44,54,63,63,53,48,40,51,53,44,11,19,42,43,84,43,94,126

Foldseek 3Di:
DEEEEEDEPDPVVSCQQVVCCPPVDPHPHYFYEYCDPPTPAHLPQPDCPQQPDPVLLVCCVVQHPLVLQQLLAPLNVVDPVSVSSNSLSSLSVSLCVVCVVDPHQAYTYAADDHSSLVSNVSVCVVVVHYYWHWADDQDPQKIFTDRQQAQDQADFDDLVRLVVVLCCLQPQNDRPQFDALVVLLVLQVVQAVVLVVLCCPLAVPVCPPVVGDHDCSSCSVVDQHQPDPCLSVLLVLADEPVPDDLVWFEEEEEDDDPPDSLQSGQQPDSVCNPVLVVVVVVVVVVVVVTQAYEYAYGSNRSSSDDSVSSVVQVVPVRYHDHDNNDRLSVVLVRHQEYEYEQDCSCLSNQSNFGKYQYPGCRHHLNVLVVVPVVQWDDDPRIIHGNDNSSSSSSSCSRMDRDDD